Protein 4INO (pdb70)

GO terms:
  GO:0071281 cellular response to iron ion (P, IEP)

Sequence (604 aa):
QEVKVKDYFGEQTIKLPVSKIIYLGSFAEVPAMFHTWDRVVGISDYAFKSDIVKATLKDPERIKPMSSDHAAALNVELLKKLSPDLVVTFVGNPKAVEHAKKFGISFLSFQEKTIAEVMEDIDTQAKALEVDASKKLAKMQETLDFIAERLKGVKKKKGVELFHKANKISGHQALDSDILEKGGIDNFGLKYVKFGRADISVEKIVKENPEIIFIWWISPLSPEDVLNNPKFATIKAIKNKQVYKLPTMDIGGPRAPLISLFIALKAHPEAFKGVDINAIVKDYYKVVFDLNDAEVEPFLWHQEVKVKDYFGEQTIKLPVSKIIYLGSFAEVPAMFHTWDRVVGISDYAFKSDIVKATLKDPERIKPMSSDHAAALNVELLKKLSPDLVVTFVGNPKAVEHAKKFGISFLSFQEKTIAEVMEDIDTQAKALEVDASKKLAKMQETLDFIAERLKGVKKKKGVELFHKANKISGHQALDSDILEKGGIDNFGLKYVKFGRADISVEKIVKENPEIIFIWWISPLSPEDVLNNPKFATIKAIKNKQVYKLPTMDIGGPRAPLISLFIALKAHPEAFKGVDINAIVKDYYKVVFDLNDAEVEPFLWH

B-factor: mean 29.54, std 11.14, range [12.16, 73.95]

Foldseek 3Di:
DWDWDQAPVGIDIADPDFQEEEEAQAALCLCLLQVNLNRYAEYAQLSCLFPSCVQRNPCCVRHHHWHNDLPLIPALVVCVVSPGQEYEYEHSDVVRVVVRCVPPHHYHYHHDQEVVRLLVVSVVVCVNNVHDCVQLSVLLVVLLVVLCVLCVVPAAFEEWEDEQDPQKTFEHSHHVVNLSVSLRHPHCNNVPDVHGIGGDDLVVVLVSQGLAYEYEQPYPDDLVNVLPDPSCVNHNCNVVVRYYYFDSHGCSHSCSSVSSVVSNCSRPVVSQVVPDQQVSQQVSCCRSRVDDPVSCVVVGDD/DWDWFQAPVGIDIADPAWQEEEEEQAALCLCLLQVNLNSYQEYAQLSCLFPSCVLRNPCCVRYHHFHNDPVDPPADPVCVVSPGQEYEYECPDPPSVVVRCPPPHHYHYHPDQEVVSLLSVSVRVCVNNVHDCVQLSVLLVVLLVVLCVLCVPPQAFEEWEDEQDDFKTFEPSHHVVNLLVSLRHPYPNNVPDVHYIGGDDLVVVQVSQGLAYEYEQPYPDDLVNQLPDPSNVNGNCNVVVRYYYFDSHTCSYSCSSVSSVVSNCSRPVVSQVPDPVQVSQQVSCCRRRVDDPVSCVVVGDD

Structure (mmCIF, N/CA/C/O backbone):
data_4INO
#
_entry.id   4INO
#
_cell.length_a   67.370
_cell.length_b   87.020
_cell.length_c   105.900
_cell.angle_alpha   90.00
_cell.angle_beta   90.00
_cell.angle_gamma   90.00
#
_symmetry.space_group_name_H-M   'P 21 21 21'
#
loop_
_entity.id
_entity.type
_entity.pdbx_description
1 polymer 'Nickel (II) ABC transporter, periplasmic nickel-binding protein'
2 water water
#
loop_
_atom_site.group_PDB
_atom_site.id
_atom_site.type_symbol
_atom_site.label_atom_id
_atom_site.label_alt_id
_atom_site.label_comp_id
_atom_site.label_asym_id
_atom_site.label_entity_id
_atom_site.label_seq_id
_atom_site.pdbx_PDB_ins_code
_atom_site.Cartn_x
_atom_site.Cartn_y
_atom_site.Cartn_z
_atom_site.occupancy
_atom_site.B_iso_or_equiv
_atom_site.auth_seq_id
_atom_site.auth_comp_id
_atom_site.auth_asym_id
_atom_site.auth_atom_id
_atom_site.pdbx_PDB_model_num
ATOM 1 N N . GLN A 1 1 ? 77.274 64.741 66.249 1.00 48.90 34 GLN A N 1
ATOM 2 C CA . GLN A 1 1 ? 78.491 64.863 65.461 1.00 50.78 34 GLN A CA 1
ATOM 3 C C . GLN A 1 1 ? 78.130 64.935 63.978 1.00 48.69 34 GLN A C 1
ATOM 4 O O . GLN A 1 1 ? 77.018 64.579 63.590 1.00 43.39 34 GLN A O 1
ATOM 10 N N . GLU A 1 2 ? 79.054 65.420 63.154 1.00 46.18 35 GLU A N 1
ATOM 11 C CA . GLU A 1 2 ? 78.863 65.373 61.708 1.00 46.72 35 GLU A CA 1
ATOM 12 C C . GLU A 1 2 ? 80.110 64.867 60.997 1.00 46.12 35 GLU A C 1
ATOM 13 O O . GLU A 1 2 ? 81.167 64.678 61.606 1.00 45.70 35 GLU A O 1
ATOM 19 N N . VAL A 1 3 ? 79.963 64.648 59.694 1.00 40.88 36 VAL A N 1
ATOM 20 C CA . VAL A 1 3 ? 81.099 64.447 58.812 1.00 40.23 36 VAL A CA 1
ATOM 21 C C . VAL A 1 3 ? 80.824 65.254 57.547 1.00 39.77 36 VAL A C 1
ATOM 22 O O . VAL A 1 3 ? 79.673 65.384 57.117 1.00 37.77 36 VAL A O 1
ATOM 26 N N . LYS A 1 4 ? 81.874 65.832 56.978 1.00 37.01 37 LYS A N 1
ATOM 27 C CA . LYS A 1 4 ? 81.741 66.543 55.720 1.00 39.32 37 LYS A CA 1
ATOM 28 C C . LYS A 1 4 ? 82.409 65.725 54.630 1.00 35.55 37 LYS A C 1
ATOM 29 O O . LYS A 1 4 ? 83.555 65.289 54.778 1.00 42.13 37 LYS A O 1
ATOM 35 N N . VAL A 1 5 ? 81.670 65.478 53.553 1.00 36.39 38 VAL A N 1
ATOM 36 C CA . VAL A 1 5 ? 82.171 64.660 52.459 1.00 36.58 38 VAL A CA 1
ATOM 37 C C . VAL A 1 5 ? 81.829 65.325 51.132 1.00 36.54 38 VAL A C 1
ATOM 38 O O . VAL A 1 5 ? 80.938 66.178 51.068 1.00 38.34 38 VAL A O 1
ATOM 42 N N . LYS A 1 6 ? 82.539 64.934 50.077 1.00 36.47 39 LYS A N 1
ATOM 43 C CA . LYS A 1 6 ? 82.260 65.445 48.740 1.00 37.56 39 LYS A CA 1
ATOM 44 C C . LYS A 1 6 ? 81.507 64.414 47.917 1.00 31.82 39 LYS A C 1
ATOM 45 O O . LYS A 1 6 ? 81.780 63.213 48.006 1.00 31.54 39 LYS A O 1
ATOM 51 N N . ASP A 1 7 ? 80.563 64.884 47.111 1.00 27.45 40 ASP A N 1
ATOM 52 C CA . ASP A 1 7 ? 79.872 63.996 46.187 1.00 26.66 40 ASP A CA 1
ATOM 53 C C . ASP A 1 7 ? 79.587 64.696 44.856 1.00 26.57 40 ASP A C 1
ATOM 54 O O . ASP A 1 7 ? 80.198 65.721 44.539 1.00 23.95 40 ASP A O 1
ATOM 59 N N . TYR A 1 8 ? 78.659 64.142 44.088 1.00 23.63 41 TYR A N 1
ATOM 60 C CA . TYR A 1 8 ? 78.305 64.683 42.781 1.00 21.39 41 TYR A CA 1
ATOM 61 C C . TYR A 1 8 ? 77.859 66.150 42.823 1.00 26.91 41 TYR A C 1
ATOM 62 O O . TYR A 1 8 ? 78.102 66.906 41.869 1.00 26.29 41 TYR A O 1
ATOM 71 N N . PHE A 1 9 ? 77.229 66.564 43.922 1.00 21.28 42 PHE A N 1
ATOM 72 C CA . PHE A 1 9 ? 76.736 67.938 44.035 1.00 26.49 42 PHE A CA 1
ATOM 73 C C . PHE A 1 9 ? 77.660 68.835 44.849 1.00 28.05 42 PHE A C 1
ATOM 74 O O . PHE A 1 9 ? 77.270 69.937 45.240 1.00 34.42 42 PHE A O 1
ATOM 82 N N . GLY A 1 10 ? 78.876 68.369 45.112 1.00 28.22 43 GLY A N 1
ATOM 83 C CA . GLY A 1 10 ? 79.812 69.137 45.916 1.00 32.83 43 GLY A CA 1
ATOM 84 C C . GLY A 1 10 ? 79.787 68.725 47.376 1.00 35.97 43 GLY A C 1
ATOM 85 O O . GLY A 1 10 ? 79.476 67.576 47.695 1.00 35.62 43 GLY A O 1
ATOM 86 N N . GLU A 1 11 ? 80.088 69.669 48.266 1.00 36.24 44 GLU A N 1
ATOM 87 C CA . GLU A 1 11 ? 80.228 69.364 49.686 1.00 35.21 44 GLU A CA 1
ATOM 88 C C . GLU A 1 11 ? 78.898 69.093 50.385 1.00 36.93 44 GLU A C 1
ATOM 89 O O . GLU A 1 11 ? 77.934 69.849 50.226 1.00 36.73 44 GLU A O 1
ATOM 95 N N . GLN A 1 12 ? 78.859 68.009 51.158 1.00 33.53 45 GLN A N 1
ATOM 96 C CA . GLN A 1 12 ? 77.683 67.641 51.943 1.00 36.95 45 GLN A CA 1
ATOM 97 C C . GLN A 1 12 ? 78.087 67.484 53.399 1.00 35.04 45 GLN A C 1
ATOM 98 O O . GLN A 1 12 ? 79.185 67.016 53.693 1.00 38.75 45 GLN A O 1
ATOM 104 N N . THR A 1 13 ? 77.204 67.879 54.307 1.00 36.16 46 THR A N 1
ATOM 105 C CA . THR A 1 13 ? 77.432 67.628 55.724 1.00 32.56 46 THR A CA 1
ATOM 106 C C . THR A 1 13 ? 76.424 66.589 56.170 1.00 33.31 46 THR A C 1
ATOM 107 O O . THR A 1 13 ? 75.217 66.795 56.039 1.00 33.31 46 THR A O 1
ATOM 111 N N . ILE A 1 14 ? 76.918 65.460 56.669 1.00 33.47 47 ILE A N 1
ATOM 112 C CA . ILE A 1 14 ? 76.044 64.369 57.081 1.00 35.38 47 ILE A CA 1
ATOM 113 C C . ILE A 1 14 ? 76.013 64.291 58.606 1.00 34.75 47 ILE A C 1
ATOM 114 O O . ILE A 1 14 ? 77.057 64.141 59.246 1.00 37.35 47 ILE A O 1
ATOM 119 N N . LYS A 1 15 ? 74.820 64.406 59.179 1.00 38.77 48 LYS A N 1
ATOM 120 C CA . LYS A 1 15 ? 74.642 64.262 60.617 1.00 37.54 48 LYS A CA 1
ATOM 121 C C . LYS A 1 15 ? 74.837 62.808 61.037 1.00 41.85 48 LYS A C 1
ATOM 122 O O . LYS A 1 15 ? 74.425 61.885 60.326 1.00 37.75 48 LYS A O 1
ATOM 128 N N . LEU A 1 16 ? 75.482 62.609 62.184 1.00 39.86 49 LEU A N 1
ATOM 129 C CA . LEU A 1 16 ? 75.705 61.273 62.728 1.00 39.96 49 LEU A CA 1
ATOM 130 C C . LEU A 1 16 ? 74.965 61.129 64.057 1.00 42.21 49 LEU A C 1
ATOM 131 O O . LEU A 1 16 ? 74.771 62.115 64.765 1.00 44.31 49 LEU A O 1
ATOM 136 N N . PRO A 1 17 ? 74.535 59.901 64.397 1.00 40.73 50 PRO A N 1
ATOM 137 C CA . PRO A 1 17 ? 74.678 58.679 63.593 1.00 38.41 50 PRO A CA 1
ATOM 138 C C . PRO A 1 17 ? 73.643 58.573 62.476 1.00 36.55 50 PRO A C 1
ATOM 139 O O . PRO A 1 17 ? 72.591 59.208 62.535 1.00 39.10 50 PRO A O 1
ATOM 143 N N . VAL A 1 18 ? 73.960 57.782 61.455 1.00 35.47 51 VAL A N 1
ATOM 144 C CA . VAL A 1 18 ? 72.994 57.474 60.408 1.00 32.84 51 VAL A CA 1
ATOM 145 C C . VAL A 1 18 ? 72.320 56.156 60.772 1.00 33.17 51 VAL A C 1
ATOM 146 O O . VAL A 1 18 ? 72.981 55.117 60.812 1.00 37.80 51 VAL A O 1
ATOM 150 N N . SER A 1 19 ? 71.019 56.205 61.066 1.00 33.16 52 SER A N 1
ATOM 151 C CA . SER A 1 19 ? 70.296 55.027 61.553 1.00 33.83 52 SER A CA 1
ATOM 152 C C . SER A 1 19 ? 69.315 54.406 60.554 1.00 34.19 52 SER A C 1
ATOM 153 O O . SER A 1 19 ? 68.940 53.238 60.692 1.00 30.83 52 SER A O 1
ATOM 156 N N . LYS A 1 20 ? 68.883 55.185 59.566 1.00 28.36 53 LYS A N 1
ATOM 157 C CA . LYS A 1 20 ? 67.948 54.692 58.558 1.00 27.49 53 LYS A CA 1
ATOM 158 C C . LYS A 1 20 ? 68.413 55.136 57.184 1.00 30.27 53 LYS A C 1
ATOM 159 O O . LYS A 1 20 ? 68.489 56.337 56.915 1.00 29.62 53 LYS A O 1
ATOM 165 N N . ILE A 1 21 ? 68.730 54.174 56.319 1.00 23.24 54 ILE A N 1
ATOM 166 C CA . ILE A 1 21 ? 69.286 54.500 55.005 1.00 22.70 54 ILE A CA 1
ATOM 167 C C . ILE A 1 21 ? 68.449 53.890 53.906 1.00 22.66 54 ILE A C 1
ATOM 168 O O . ILE A 1 21 ? 67.886 52.805 54.069 1.00 21.82 54 ILE A O 1
ATOM 173 N N . ILE A 1 22 ? 68.366 54.594 52.779 1.00 20.15 55 ILE A N 1
ATOM 174 C CA . ILE A 1 22 ? 67.800 54.022 51.569 1.00 19.27 55 ILE A CA 1
ATOM 175 C C . ILE A 1 22 ? 68.890 54.006 50.513 1.00 21.36 55 ILE A C 1
ATOM 176 O O . ILE A 1 22 ? 69.606 55.001 50.358 1.00 21.45 55 ILE A O 1
ATOM 181 N N . TYR A 1 23 ? 69.027 52.894 49.791 1.00 18.25 56 TYR A N 1
ATOM 182 C CA . TYR A 1 23 ? 69.944 52.846 48.656 1.00 18.60 56 TYR A CA 1
ATOM 183 C C . TYR A 1 23 ? 69.160 52.821 47.359 1.00 20.43 56 TYR A C 1
ATOM 184 O O . TYR A 1 23 ? 68.381 51.912 47.133 1.00 17.66 56 TYR A O 1
ATOM 193 N N . LEU A 1 24 ? 69.396 53.804 46.497 1.00 18.15 57 LEU A N 1
ATOM 194 C CA . LEU A 1 24 ? 68.752 53.849 45.185 1.00 19.18 57 LEU A CA 1
ATOM 195 C C . LEU A 1 24 ? 69.751 53.737 44.039 1.00 20.30 57 LEU A C 1
ATOM 196 O O . LEU A 1 24 ? 70.669 54.547 43.930 1.00 24.99 57 LEU A O 1
ATOM 201 N N . GLY A 1 25 ? 69.575 52.736 43.185 1.00 21.14 58 GLY A N 1
ATOM 202 C CA . GLY A 1 25 ? 70.275 52.708 41.916 1.00 22.31 58 GLY A CA 1
ATOM 203 C C . GLY A 1 25 ? 71.662 52.111 41.871 1.00 23.40 58 GLY A C 1
ATOM 204 O O . GLY A 1 25 ? 72.146 51.775 40.794 1.00 27.67 58 GLY A O 1
ATOM 205 N N . SER A 1 26 ? 72.322 51.995 43.021 1.00 19.49 59 SER A N 1
ATOM 206 C CA . SER A 1 26 ? 73.659 51.414 43.052 1.00 20.31 59 SER A CA 1
ATOM 207 C C . SER A 1 26 ? 74.011 51.127 44.497 1.00 20.73 59 SER A C 1
ATOM 208 O O . SER A 1 26 ? 73.231 51.432 45.388 1.00 22.80 59 SER A O 1
ATOM 211 N N . PHE A 1 27 ? 75.160 50.495 44.700 1.00 20.83 60 PHE A N 1
ATOM 212 C CA . PHE A 1 27 ? 75.706 50.232 46.034 1.00 20.93 60 PHE A CA 1
ATOM 213 C C . PHE A 1 27 ? 74.850 49.312 46.891 1.00 22.68 60 PHE A C 1
ATOM 214 O O . PHE A 1 27 ? 74.940 49.337 48.109 1.00 20.70 60 PHE A O 1
ATOM 222 N N . ALA A 1 28 ? 74.041 48.494 46.219 1.00 22.85 61 ALA A N 1
ATOM 223 C CA . ALA A 1 28 ? 73.156 47.513 46.838 1.00 23.50 61 ALA A CA 1
ATOM 224 C C . ALA A 1 28 ? 73.878 46.566 47.797 1.00 24.83 61 ALA A C 1
ATOM 225 O O . ALA A 1 28 ? 73.280 46.082 48.773 1.00 22.90 61 ALA A O 1
ATOM 227 N N . GLU A 1 29 ? 75.141 46.280 47.499 1.00 21.28 62 GLU A N 1
ATOM 228 C CA . GLU A 1 29 ? 75.892 45.267 48.245 1.00 16.66 62 GLU A CA 1
ATOM 229 C C . GLU A 1 29 ? 76.752 45.874 49.339 1.00 21.64 62 GLU A C 1
ATOM 230 O O . GLU A 1 29 ? 77.440 45.158 50.068 1.00 21.85 62 GLU A O 1
ATOM 236 N N . VAL A 1 30 ? 76.725 47.196 49.445 1.00 18.23 63 VAL A N 1
ATOM 237 C CA . VAL A 1 30 ? 77.470 47.872 50.516 1.00 21.65 63 VAL A CA 1
ATOM 238 C C . VAL A 1 30 ? 77.013 47.482 51.934 1.00 25.23 63 VAL A C 1
ATOM 239 O O . VAL A 1 30 ? 77.861 47.188 52.795 1.00 24.99 63 VAL A O 1
ATOM 243 N N . PRO A 1 31 ? 75.690 47.447 52.192 1.00 25.10 64 PRO A N 1
ATOM 244 C CA . PRO A 1 31 ? 75.274 46.990 53.525 1.00 21.12 64 PRO A CA 1
ATOM 245 C C . PRO A 1 31 ? 75.758 45.572 53.825 1.00 24.73 64 PRO A C 1
ATOM 246 O O . PRO A 1 31 ? 75.963 45.232 54.982 1.00 25.01 64 PRO A O 1
ATOM 250 N N . ALA A 1 32 ? 75.938 44.742 52.804 1.00 21.78 65 ALA A N 1
ATOM 251 C CA . ALA A 1 32 ? 76.454 43.399 53.057 1.00 24.44 65 ALA A CA 1
ATOM 252 C C . ALA A 1 32 ? 77.926 43.410 53.496 1.00 26.97 65 ALA A C 1
ATOM 253 O O . ALA A 1 32 ? 78.325 42.620 54.358 1.00 27.78 65 ALA A O 1
ATOM 255 N N . MET A 1 33 ? 78.743 44.274 52.896 1.00 22.33 66 MET A N 1
ATOM 256 C CA . MET A 1 33 ? 80.153 44.317 53.260 1.00 23.41 66 MET A CA 1
ATOM 257 C C . MET A 1 33 ? 80.349 44.922 54.652 1.00 28.26 66 MET A C 1
ATOM 258 O O . MET A 1 33 ? 81.300 44.569 55.360 1.00 30.46 66 MET A O 1
ATOM 263 N N . PHE A 1 34 ? 79.443 45.807 55.057 1.00 26.80 67 PHE A N 1
ATOM 264 C CA . PHE A 1 34 ? 79.594 46.493 56.344 1.00 28.47 67 PHE A CA 1
ATOM 265 C C . PHE A 1 34 ? 78.703 45.974 57.467 1.00 31.34 67 PHE A C 1
ATOM 266 O O . PHE A 1 34 ? 78.783 46.464 58.601 1.00 29.67 67 PHE A O 1
ATOM 274 N N . HIS A 1 35 ? 77.872 44.981 57.156 1.00 29.35 68 HIS A N 1
ATOM 275 C CA . HIS A 1 35 ? 76.919 44.427 58.117 1.00 27.75 68 HIS A CA 1
ATOM 276 C C . HIS A 1 35 ? 76.034 45.521 58.691 1.00 30.13 68 HIS A C 1
ATOM 277 O O . HIS A 1 35 ? 75.877 45.654 59.906 1.00 32.82 68 HIS A O 1
ATOM 284 N N . THR A 1 36 ? 75.460 46.310 57.790 1.00 27.52 69 THR A N 1
ATOM 285 C CA . THR A 1 36 ? 74.583 47.397 58.176 1.00 25.27 69 THR A CA 1
ATOM 286 C C . THR A 1 36 ? 73.167 47.227 57.645 1.00 23.90 69 THR A C 1
ATOM 287 O O . THR A 1 36 ? 72.451 48.215 57.473 1.00 23.43 69 THR A O 1
ATOM 291 N N . TRP A 1 37 ? 72.741 45.984 57.411 1.00 20.62 70 TRP A N 1
ATOM 292 C CA . TRP A 1 37 ? 71.387 45.756 56.925 1.00 24.15 70 TRP A CA 1
ATOM 293 C C . TRP A 1 37 ? 70.339 46.260 57.911 1.00 23.35 70 TRP A C 1
ATOM 294 O O . TRP A 1 37 ? 69.275 46.717 57.515 1.00 19.78 70 TRP A O 1
ATOM 305 N N . ASP A 1 38 ? 70.656 46.187 59.202 1.00 26.38 71 ASP A N 1
ATOM 306 C CA . ASP A 1 38 ? 69.758 46.663 60.248 1.00 29.67 71 ASP A CA 1
ATOM 307 C C . ASP A 1 38 ? 69.386 48.138 60.084 1.00 25.14 71 ASP A C 1
ATOM 308 O O . ASP A 1 38 ? 68.323 48.577 60.522 1.00 27.19 71 ASP A O 1
ATOM 313 N N . ARG A 1 39 ? 70.270 48.895 59.448 1.00 24.91 72 ARG A N 1
ATOM 314 C CA . ARG A 1 39 ? 70.060 50.324 59.275 1.00 25.91 72 ARG A CA 1
ATOM 315 C C . ARG A 1 39 ? 69.422 50.690 57.930 1.00 26.32 72 ARG A C 1
ATOM 316 O O . ARG A 1 39 ? 69.150 51.866 57.667 1.00 26.63 72 ARG A O 1
ATOM 324 N N . VAL A 1 40 ? 69.166 49.690 57.095 1.00 19.96 73 VAL A N 1
ATOM 325 C CA . VAL A 1 40 ? 68.569 49.936 55.774 1.00 23.82 73 VAL A CA 1
ATOM 326 C C . VAL A 1 40 ? 67.047 49.828 55.826 1.00 24.12 73 VAL A C 1
ATOM 327 O O . VAL A 1 40 ? 66.516 48.824 56.310 1.00 24.63 73 VAL A O 1
ATOM 331 N N . VAL A 1 41 ? 66.336 50.836 55.311 1.00 20.28 74 VAL A N 1
ATOM 332 C CA . VAL A 1 41 ? 64.872 50.784 55.303 1.00 21.49 74 VAL A CA 1
ATOM 333 C C . VAL A 1 41 ? 64.278 50.627 53.902 1.00 23.22 74 VAL A C 1
ATOM 334 O O . VAL A 1 41 ? 63.087 50.338 53.753 1.00 23.78 74 VAL A O 1
ATOM 338 N N . GLY A 1 42 ? 65.103 50.816 52.876 1.00 24.09 75 GLY A N 1
ATOM 339 C CA . GLY A 1 42 ? 64.609 50.699 51.513 1.00 23.49 75 GLY A CA 1
ATOM 340 C C . GLY A 1 42 ? 65.761 50.489 50.556 1.00 18.55 75 GLY A C 1
ATOM 341 O O . GLY A 1 42 ? 66.845 51.027 50.769 1.00 18.43 75 GLY A O 1
ATOM 342 N N . ILE A 1 43 ? 65.533 49.714 49.494 1.00 19.67 76 ILE A N 1
ATOM 343 C CA . ILE A 1 43 ? 66.578 49.476 48.512 1.00 16.34 76 ILE A CA 1
ATOM 344 C C . ILE A 1 43 ? 65.921 49.264 47.150 1.00 17.27 76 ILE A C 1
ATOM 345 O O . ILE A 1 43 ? 64.817 48.746 47.094 1.00 18.58 76 ILE A O 1
ATOM 350 N N . SER A 1 44 ? 66.588 49.691 46.069 1.00 18.52 77 SER A N 1
ATOM 351 C CA . SER A 1 44 ? 66.114 49.402 44.707 1.00 17.74 77 SER A CA 1
ATOM 352 C C . SER A 1 44 ? 65.790 47.926 44.530 1.00 17.60 77 SER A C 1
ATOM 353 O O . SER A 1 44 ? 66.563 47.067 44.946 1.00 20.88 77 SER A O 1
ATOM 356 N N . ASP A 1 45 ? 64.646 47.634 43.909 1.00 19.04 78 ASP A N 1
ATOM 357 C CA . ASP A 1 45 ? 64.163 46.256 43.889 1.00 21.26 78 ASP A CA 1
ATOM 358 C C . ASP A 1 45 ? 65.066 45.284 43.122 1.00 21.17 78 ASP A C 1
ATOM 359 O O . ASP A 1 45 ? 65.026 44.080 43.370 1.00 19.02 78 ASP A O 1
ATOM 364 N N . TYR A 1 46 ? 65.914 45.798 42.227 1.00 19.82 79 TYR A N 1
ATOM 365 C CA . TYR A 1 46 ? 66.845 44.922 41.517 1.00 22.72 79 TYR A CA 1
ATOM 366 C C . TYR A 1 46 ? 67.825 44.275 42.501 1.00 19.84 79 TYR A C 1
ATOM 367 O O . TYR A 1 46 ? 68.380 43.216 42.225 1.00 21.87 79 TYR A O 1
ATOM 376 N N . ALA A 1 47 ? 68.050 44.930 43.636 1.00 19.07 80 ALA A N 1
ATOM 377 C CA . ALA A 1 47 ? 69.064 44.483 44.591 1.00 19.71 80 ALA A CA 1
ATOM 378 C C . ALA A 1 47 ? 68.726 43.113 45.154 1.00 17.30 80 ALA A C 1
ATOM 379 O O . ALA A 1 47 ? 69.617 42.359 45.573 1.00 20.38 80 ALA A O 1
ATOM 381 N N . PHE A 1 48 ? 67.439 42.801 45.192 1.00 18.70 81 PHE A N 1
ATOM 382 C CA . PHE A 1 48 ? 67.026 41.531 45.753 1.00 17.19 81 PHE A CA 1
ATOM 383 C C . PHE A 1 48 ? 67.418 40.345 44.888 1.00 16.55 81 PHE A C 1
ATOM 384 O O . PHE A 1 48 ? 67.314 39.205 45.331 1.00 19.72 81 PHE A O 1
ATOM 392 N N . LYS A 1 49 ? 67.888 40.609 43.668 1.00 16.87 82 LYS A N 1
ATOM 393 C CA . LYS A 1 49 ? 68.372 39.553 42.783 1.00 18.49 82 LYS A CA 1
ATOM 394 C C . LYS A 1 49 ? 69.857 39.219 43.022 1.00 16.27 82 LYS A C 1
ATOM 395 O O . LYS A 1 49 ? 70.339 38.170 42.592 1.00 18.45 82 LYS A O 1
ATOM 401 N N . SER A 1 50 ? 70.582 40.119 43.695 1.00 15.77 83 SER A N 1
ATOM 402 C CA . SER A 1 50 ? 72.002 39.912 43.983 1.00 16.69 83 SER A CA 1
ATOM 403 C C . SER A 1 50 ? 72.206 38.721 44.913 1.00 19.50 83 SER A C 1
ATOM 404 O O . SER A 1 50 ? 71.560 38.658 45.959 1.00 17.03 83 SER A O 1
ATOM 407 N N . ASP A 1 51 ? 73.087 37.779 44.570 1.00 17.07 84 ASP A N 1
ATOM 408 C CA . ASP A 1 51 ? 73.215 36.623 45.464 1.00 19.11 84 ASP A CA 1
ATOM 409 C C . ASP A 1 51 ? 73.829 36.952 46.829 1.00 19.47 84 ASP A C 1
ATOM 410 O O . ASP A 1 51 ? 73.519 36.282 47.819 1.00 19.11 84 ASP A O 1
ATOM 415 N N . ILE A 1 52 ? 74.677 37.976 46.910 1.00 15.77 85 ILE A N 1
ATOM 416 C CA . ILE A 1 52 ? 75.208 38.329 48.234 1.00 20.39 85 ILE A CA 1
ATOM 417 C C . ILE A 1 52 ? 74.138 39.031 49.090 1.00 18.36 85 ILE A C 1
ATOM 418 O O . ILE A 1 52 ? 74.135 38.892 50.317 1.00 19.68 85 ILE A O 1
ATOM 423 N N . VAL A 1 53 ? 73.224 39.780 48.459 1.00 15.92 86 VAL A N 1
ATOM 424 C CA . VAL A 1 53 ? 72.095 40.352 49.184 1.00 15.82 86 VAL A CA 1
ATOM 425 C C . VAL A 1 53 ? 71.221 39.226 49.713 1.00 21.31 86 VAL A C 1
ATOM 426 O O . VAL A 1 53 ? 70.872 39.213 50.897 1.00 23.41 86 VAL A O 1
ATOM 430 N N . LYS A 1 54 ? 70.894 38.264 48.849 1.00 19.40 87 LYS A N 1
ATOM 431 C CA . LYS A 1 54 ? 70.037 37.152 49.247 1.00 21.21 87 LYS A CA 1
ATOM 432 C C . LYS A 1 54 ? 70.604 36.429 50.463 1.00 23.09 87 LYS A C 1
ATOM 433 O O . LYS A 1 54 ? 69.855 36.021 51.354 1.00 24.28 87 LYS A O 1
ATOM 439 N N . ALA A 1 55 ? 71.925 36.289 50.491 1.00 22.26 88 ALA A N 1
ATOM 440 C CA . ALA A 1 55 ? 72.612 35.465 51.489 1.00 23.92 88 ALA A CA 1
ATOM 441 C C . ALA A 1 55 ? 72.878 36.164 52.816 1.00 27.89 88 ALA A C 1
ATOM 442 O O . ALA A 1 55 ? 73.009 35.497 53.842 1.00 29.22 88 ALA A O 1
ATOM 444 N N . THR A 1 56 ? 72.986 37.492 52.797 1.00 23.62 89 THR A N 1
ATOM 445 C CA . THR A 1 56 ? 73.404 38.243 53.988 1.00 20.85 89 THR A CA 1
ATOM 446 C C . THR A 1 56 ? 72.286 39.067 54.618 1.00 22.03 89 THR A C 1
ATOM 447 O O . THR A 1 56 ? 72.390 39.470 55.781 1.00 24.25 89 THR A O 1
ATOM 451 N N . LEU A 1 57 ? 71.226 39.337 53.857 1.00 21.27 90 LEU A N 1
ATOM 452 C CA . LEU A 1 57 ? 70.064 40.064 54.380 1.00 20.65 90 LEU A CA 1
ATOM 453 C C . LEU A 1 57 ? 69.100 39.081 55.041 1.00 23.70 90 LEU A C 1
ATOM 454 O O . LEU A 1 57 ? 68.335 38.393 54.364 1.00 25.92 90 LEU A O 1
ATOM 459 N N . LYS A 1 58 ? 69.133 39.014 56.368 1.00 25.84 91 LYS A N 1
ATOM 460 C CA . LYS A 1 58 ? 68.378 37.978 57.063 1.00 30.13 91 LYS A CA 1
ATOM 461 C C . LYS A 1 58 ? 66.907 38.320 57.275 1.00 29.79 91 LYS A C 1
ATOM 462 O O . LYS A 1 58 ? 66.075 37.415 57.419 1.00 31.96 91 LYS A O 1
ATOM 468 N N . ASP A 1 59 ? 66.572 39.612 57.251 1.00 26.68 92 ASP A N 1
ATOM 469 C CA . ASP A 1 59 ? 65.182 40.028 57.411 1.00 29.69 92 ASP A CA 1
ATOM 470 C C . ASP A 1 59 ? 64.700 40.966 56.300 1.00 28.17 92 ASP A C 1
ATOM 471 O O . ASP A 1 59 ? 64.396 42.129 56.553 1.00 30.36 92 ASP A O 1
ATOM 476 N N . PRO A 1 60 ? 64.606 40.449 55.066 1.00 26.66 93 PRO A N 1
ATOM 477 C CA . PRO A 1 60 ? 64.171 41.292 53.946 1.00 27.05 93 PRO A CA 1
ATOM 478 C C . PRO A 1 60 ? 62.727 41.756 54.126 1.00 28.06 93 PRO A C 1
ATOM 479 O O . PRO A 1 60 ? 62.316 42.731 53.494 1.00 26.76 93 PRO A O 1
ATOM 483 N N . GLU A 1 61 ? 61.970 41.076 54.989 1.00 27.05 94 GLU A N 1
ATOM 484 C CA . GLU A 1 61 ? 60.565 41.411 55.191 1.00 28.73 94 GLU A CA 1
ATOM 485 C C . GLU A 1 61 ? 60.311 42.864 55.578 1.00 28.95 94 GLU A C 1
ATOM 486 O O . GLU A 1 61 ? 59.268 43.417 55.234 1.00 30.47 94 GLU A O 1
ATOM 492 N N . ARG A 1 62 ? 61.250 43.488 56.285 1.00 28.71 95 ARG A N 1
ATOM 493 C CA . ARG A 1 62 ? 61.024 44.860 56.735 1.00 29.95 95 ARG A CA 1
ATOM 494 C C . ARG A 1 62 ? 61.559 45.938 55.790 1.00 28.85 95 ARG A C 1
ATOM 495 O O . ARG A 1 62 ? 61.309 47.115 56.020 1.00 28.76 95 ARG A O 1
ATOM 503 N N . ILE A 1 63 ? 62.285 45.543 54.742 1.00 24.96 96 ILE A N 1
ATOM 504 C CA . ILE A 1 63 ? 62.878 46.510 53.800 1.00 23.72 96 ILE A CA 1
ATOM 505 C C . ILE A 1 63 ? 61.969 46.770 52.592 1.00 23.21 96 ILE A C 1
ATOM 506 O O . ILE A 1 63 ? 61.492 45.830 51.949 1.00 26.74 96 ILE A O 1
ATOM 511 N N . LYS A 1 64 ? 61.715 48.046 52.300 1.00 21.41 97 LYS A N 1
ATOM 512 C CA . LYS A 1 64 ? 60.819 48.433 51.210 1.00 22.66 97 LYS A CA 1
ATOM 513 C C . LYS A 1 64 ? 61.569 48.325 49.884 1.00 25.46 97 LYS A C 1
ATOM 514 O O . LYS A 1 64 ? 62.626 48.920 49.737 1.00 24.95 97 LYS A O 1
ATOM 520 N N . PRO A 1 65 ? 61.033 47.560 48.917 1.00 25.58 98 PRO A N 1
ATOM 521 C CA . PRO A 1 65 ? 61.621 47.560 47.569 1.00 22.44 98 PRO A CA 1
ATOM 522 C C . PRO A 1 65 ? 61.305 48.889 46.889 1.00 26.87 98 PRO A C 1
ATOM 523 O O . PRO A 1 65 ? 60.134 49.265 46.827 1.00 31.79 98 PRO A O 1
ATOM 527 N N . MET A 1 66 ? 62.324 49.592 46.405 1.00 22.98 99 MET A N 1
ATOM 528 C CA . MET A 1 66 ? 62.108 50.891 45.767 1.00 23.73 99 MET A CA 1
ATOM 529 C C . MET A 1 66 ? 62.190 50.722 44.258 1.00 26.10 99 MET A C 1
ATOM 530 O O . MET A 1 66 ? 62.661 49.694 43.772 1.00 22.49 99 MET A O 1
ATOM 535 N N . SER A 1 67 ? 61.739 51.728 43.515 1.00 31.89 100 SER A N 1
ATOM 536 C CA . SER A 1 67 ? 61.916 51.725 42.059 1.00 36.42 100 SER A CA 1
ATOM 537 C C . SER A 1 67 ? 63.389 51.629 41.678 1.00 33.17 100 SER A C 1
ATOM 538 O O . SER A 1 67 ? 64.252 52.135 42.400 1.00 36.00 100 SER A O 1
ATOM 541 N N . SER A 1 68 ? 63.679 50.971 40.558 1.00 33.08 101 SER A N 1
ATOM 542 C CA . SER A 1 68 ? 65.050 50.868 40.066 1.00 34.03 101 SER A CA 1
ATOM 543 C C . SER A 1 68 ? 65.264 51.777 38.860 1.00 40.77 101 SER A C 1
ATOM 544 O O . SER A 1 68 ? 66.271 51.668 38.157 1.00 42.76 101 SER A O 1
ATOM 547 N N . ASP A 1 69 ? 64.312 52.677 38.635 1.00 40.49 102 ASP A N 1
ATOM 548 C CA . ASP A 1 69 ? 64.304 53.524 37.445 1.00 49.66 102 ASP A CA 1
ATOM 549 C C . ASP A 1 69 ? 65.338 54.654 37.469 1.00 51.88 102 ASP A C 1
ATOM 550 O O . ASP A 1 69 ? 65.812 55.059 38.534 1.00 51.39 102 ASP A O 1
ATOM 555 N N . HIS A 1 70 ? 65.675 55.155 36.280 1.00 57.22 103 HIS A N 1
ATOM 556 C CA . HIS A 1 70 ? 66.540 56.328 36.130 1.00 56.80 103 HIS A CA 1
ATOM 557 C C . HIS A 1 70 ? 65.767 57.525 35.562 1.00 56.89 103 HIS A C 1
ATOM 558 O O . HIS A 1 70 ? 65.714 57.716 34.344 1.00 60.21 103 HIS A O 1
ATOM 565 N N . ALA A 1 71 ? 65.150 58.317 36.436 1.00 59.64 104 ALA A N 1
ATOM 566 C CA . ALA A 1 71 ? 65.113 58.025 37.864 1.00 55.78 104 ALA A CA 1
ATOM 567 C C . ALA A 1 71 ? 63.693 58.118 38.397 1.00 59.57 104 ALA A C 1
ATOM 568 O O . ALA A 1 71 ? 62.996 57.105 38.474 1.00 61.48 104 ALA A O 1
ATOM 570 N N . ALA A 1 72 ? 63.288 59.338 38.761 1.00 58.97 105 ALA A N 1
ATOM 571 C CA . ALA A 1 72 ? 61.975 59.640 39.351 1.00 65.65 105 ALA A CA 1
ATOM 572 C C . ALA A 1 72 ? 61.438 58.508 40.225 1.00 66.19 105 ALA A C 1
ATOM 573 O O . ALA A 1 72 ? 60.240 58.217 40.222 1.00 68.74 105 ALA A O 1
ATOM 575 N N . ALA A 1 73 ? 62.340 57.884 40.978 1.00 67.25 106 ALA A N 1
ATOM 576 C CA . ALA A 1 73 ? 62.104 56.557 41.538 1.00 61.26 106 ALA A CA 1
ATOM 577 C C . ALA A 1 73 ? 61.290 56.559 42.821 1.00 63.97 106 ALA A C 1
ATOM 578 O O . ALA A 1 73 ? 61.852 56.714 43.911 1.00 58.85 106 ALA A O 1
ATOM 580 N N . LEU A 1 74 ? 59.977 56.369 42.679 1.00 64.18 107 LEU A N 1
ATOM 581 C CA . LEU A 1 74 ? 59.045 56.333 43.808 1.00 62.66 107 LEU A CA 1
ATOM 582 C C . LEU A 1 74 ? 59.310 57.461 44.794 1.00 61.00 107 LEU A C 1
ATOM 583 O O . LEU A 1 74 ? 59.938 57.259 45.835 1.00 60.55 107 LEU A O 1
ATOM 588 N N . ASN A 1 75 ? 58.801 58.642 44.466 1.00 60.14 108 ASN A N 1
ATOM 589 C CA . ASN A 1 75 ? 59.423 59.872 44.930 1.00 57.31 108 ASN A CA 1
ATOM 590 C C . ASN A 1 75 ? 59.198 60.352 46.355 1.00 50.27 108 ASN A C 1
ATOM 591 O O . ASN A 1 75 ? 59.107 59.562 47.295 1.00 50.40 108 ASN A O 1
ATOM 596 N N . VAL A 1 76 ? 59.141 61.671 46.486 1.00 46.22 109 VAL A N 1
ATOM 597 C CA . VAL A 1 76 ? 59.269 62.342 47.770 1.00 48.28 109 VAL A CA 1
ATOM 598 C C . VAL A 1 76 ? 58.260 61.837 48.793 1.00 49.68 109 VAL A C 1
ATOM 599 O O . VAL A 1 76 ? 58.569 61.745 49.983 1.00 46.88 109 VAL A O 1
ATOM 603 N N . GLU A 1 77 ? 57.068 61.481 48.324 1.00 48.29 110 GLU A N 1
ATOM 604 C CA . GLU A 1 77 ? 56.032 60.973 49.218 1.00 47.90 110 GLU A CA 1
ATOM 605 C C . GLU A 1 77 ? 56.457 59.681 49.916 1.00 45.17 110 GLU A C 1
ATOM 606 O O . GLU A 1 77 ? 56.306 59.555 51.132 1.00 45.04 110 GLU A O 1
ATOM 612 N N . LEU A 1 78 ? 56.985 58.728 49.151 1.00 42.38 111 LEU A N 1
ATOM 613 C CA . LEU A 1 78 ? 57.459 57.471 49.728 1.00 43.92 111 LEU A CA 1
ATOM 614 C C . LEU A 1 78 ? 58.679 57.692 50.612 1.00 40.11 111 LEU A C 1
ATOM 615 O O . LEU A 1 78 ? 58.819 57.059 51.661 1.00 40.91 111 LEU A O 1
ATOM 620 N N . LEU A 1 79 ? 59.558 58.595 50.188 1.00 39.28 112 LEU A N 1
ATOM 621 C CA . LEU A 1 79 ? 60.794 58.845 50.917 1.00 39.24 112 LEU A CA 1
ATOM 622 C C . LEU A 1 79 ? 60.506 59.400 52.312 1.00 40.93 112 LEU A C 1
ATOM 623 O O . LEU A 1 79 ? 61.098 58.950 53.291 1.00 39.27 112 LEU A O 1
ATOM 628 N N . LYS A 1 80 ? 59.584 60.356 52.406 1.00 40.05 113 LYS A N 1
ATOM 629 C CA . LYS A 1 80 ? 59.183 60.898 53.707 1.00 45.33 113 LYS A CA 1
ATOM 630 C C . LYS A 1 80 ? 58.530 59.824 54.590 1.00 43.07 113 LYS A C 1
ATOM 631 O O . LYS A 1 80 ? 58.792 59.746 55.795 1.00 44.86 113 LYS A O 1
ATOM 637 N N . LYS A 1 81 ? 57.688 58.998 53.974 1.00 41.84 114 LYS A N 1
ATOM 638 C CA . LYS A 1 81 ? 57.004 57.904 54.661 1.00 43.42 114 LYS A CA 1
ATOM 639 C C . LYS A 1 81 ? 58.005 56.965 55.347 1.00 43.13 114 LYS A C 1
ATOM 640 O O . LYS A 1 81 ? 57.754 56.461 56.445 1.00 43.39 114 LYS A O 1
ATOM 646 N N . LEU A 1 82 ? 59.146 56.747 54.700 1.00 36.94 115 LEU A N 1
ATOM 647 C CA . LEU A 1 82 ? 60.198 55.903 55.253 1.00 37.05 115 LEU A CA 1
ATOM 648 C C . LEU A 1 82 ? 61.099 56.653 56.242 1.00 36.65 115 LEU A C 1
ATOM 649 O O . LEU A 1 82 ? 61.859 56.031 56.983 1.00 35.92 115 LEU A O 1
ATOM 654 N N . SER A 1 83 ? 61.012 57.982 56.239 1.00 39.89 116 SER A N 1
ATOM 655 C CA . SER A 1 83 ? 61.802 58.832 57.133 1.00 37.00 116 SER A CA 1
ATOM 656 C C . SER A 1 83 ? 63.286 58.454 57.253 1.00 35.32 116 SER A C 1
ATOM 657 O O . SER A 1 83 ? 63.776 58.213 58.355 1.00 38.30 116 SER A O 1
ATOM 660 N N . PRO A 1 84 ? 64.016 58.406 56.127 1.00 31.12 117 PRO A N 1
ATOM 661 C CA . PRO A 1 84 ? 65.417 58.011 56.257 1.00 31.59 117 PRO A CA 1
ATOM 662 C C . PRO A 1 84 ? 66.267 59.168 56.760 1.00 31.29 117 PRO A C 1
ATOM 663 O O . PRO A 1 84 ? 65.872 60.330 56.625 1.00 33.26 117 PRO A O 1
ATOM 667 N N . ASP A 1 85 ? 67.415 58.841 57.344 1.00 30.11 118 ASP A N 1
ATOM 668 C CA . ASP A 1 85 ? 68.406 59.832 57.728 1.00 33.71 118 ASP A CA 1
ATOM 669 C C . ASP A 1 85 ? 69.232 60.184 56.507 1.00 34.03 118 ASP A C 1
ATOM 670 O O . ASP A 1 85 ? 69.701 61.314 56.363 1.00 35.27 118 ASP A O 1
ATOM 675 N N . LEU A 1 86 ? 69.407 59.205 55.622 1.00 28.37 119 LEU A N 1
ATOM 676 C CA . LEU A 1 86 ? 70.271 59.385 54.465 1.00 24.30 119 LEU A CA 1
ATOM 677 C C . LEU A 1 86 ? 69.770 58.564 53.289 1.00 26.25 119 LEU A C 1
ATOM 678 O O . LEU A 1 86 ? 69.313 57.431 53.467 1.00 22.66 119 LEU A O 1
ATOM 683 N N . VAL A 1 87 ? 69.848 59.143 52.091 1.00 22.78 120 VAL A N 1
ATOM 684 C CA . VAL A 1 87 ? 69.588 58.403 50.862 1.00 21.79 120 VAL A CA 1
ATOM 685 C C . VAL A 1 87 ? 70.881 58.376 50.051 1.00 24.29 120 VAL A C 1
ATOM 686 O O . VAL A 1 87 ? 71.465 59.419 49.763 1.00 23.38 120 VAL A O 1
ATOM 690 N N . VAL A 1 88 ? 71.350 57.175 49.730 1.00 19.22 121 VAL A N 1
ATOM 691 C CA . VAL A 1 88 ? 72.519 56.999 48.882 1.00 20.27 121 VAL A CA 1
ATOM 692 C C . VAL A 1 88 ? 71.997 56.685 47.491 1.00 21.47 121 VAL A C 1
ATOM 693 O O . VAL A 1 88 ? 71.264 55.713 47.314 1.00 20.01 121 VAL A O 1
ATOM 697 N N . THR A 1 89 ? 72.341 57.512 46.504 1.00 20.34 122 THR A N 1
ATOM 698 C CA . THR A 1 89 ? 71.783 57.312 45.168 1.00 20.59 122 THR A CA 1
ATOM 699 C C . THR A 1 89 ? 72.834 57.393 44.055 1.00 20.97 122 THR A C 1
ATOM 700 O O . THR A 1 89 ? 73.823 58.116 44.178 1.00 21.65 122 THR A O 1
ATOM 704 N N . PHE A 1 90 ? 72.627 56.620 42.988 1.00 20.28 123 PHE A N 1
ATOM 705 C CA . PHE A 1 90 ? 73.360 56.813 41.747 1.00 21.61 123 PHE A CA 1
ATOM 706 C C . PHE A 1 90 ? 72.601 57.883 40.985 1.00 24.44 123 PHE A C 1
ATOM 707 O O . PHE A 1 90 ? 71.378 57.831 40.900 1.00 25.38 123 PHE A O 1
ATOM 715 N N . VAL A 1 91 ? 73.310 58.859 40.437 1.00 20.65 124 VAL A N 1
ATOM 716 C CA . VAL A 1 91 ? 72.641 59.933 39.715 1.00 23.39 124 VAL A CA 1
ATOM 717 C C . VAL A 1 91 ? 72.402 59.541 38.264 1.00 29.38 124 VAL A C 1
ATOM 718 O O . VAL A 1 91 ? 73.317 59.599 37.437 1.00 29.01 124 VAL A O 1
ATOM 722 N N . GLY A 1 92 ? 71.171 59.126 37.972 1.00 30.89 125 GLY A N 1
ATOM 723 C CA . GLY A 1 92 ? 70.765 58.820 36.611 1.00 37.39 125 GLY A CA 1
ATOM 724 C C . GLY A 1 92 ? 69.942 59.964 36.057 1.00 38.65 125 GLY A C 1
ATOM 725 O O . GLY A 1 92 ? 69.902 60.184 34.842 1.00 39.71 125 GLY A O 1
ATOM 726 N N . ASN A 1 93 ? 69.286 60.695 36.956 1.00 36.93 126 ASN A N 1
ATOM 727 C CA . ASN A 1 93 ? 68.523 61.885 36.592 1.00 35.35 126 ASN A CA 1
ATOM 728 C C . ASN A 1 93 ? 68.843 63.013 37.561 1.00 35.79 126 ASN A C 1
ATOM 729 O O . ASN A 1 93 ? 68.207 63.130 38.609 1.00 34.47 126 ASN A O 1
ATOM 734 N N . PRO A 1 94 ? 69.834 63.848 37.210 1.00 32.71 127 PRO A N 1
ATOM 735 C CA . PRO A 1 94 ? 70.328 64.928 38.070 1.00 35.37 127 PRO A CA 1
ATOM 736 C C . PRO A 1 94 ? 69.209 65.831 38.579 1.00 37.98 127 PRO A C 1
ATOM 737 O O . PRO A 1 94 ? 69.198 66.200 39.761 1.00 37.27 127 PRO A O 1
ATOM 741 N N . LYS A 1 95 ? 68.277 66.182 37.698 1.00 38.23 128 LYS A N 1
ATOM 742 C CA . LYS A 1 95 ? 67.192 67.088 38.066 1.00 38.34 128 LYS A CA 1
ATOM 743 C C . LYS A 1 95 ? 66.246 66.463 39.092 1.00 38.01 128 LYS A C 1
ATOM 744 O O . LYS A 1 95 ? 65.791 67.134 40.024 1.00 39.50 128 LYS A O 1
ATOM 750 N N . ALA A 1 96 ? 65.955 65.178 38.918 1.00 36.61 129 ALA A N 1
ATOM 751 C CA . ALA A 1 96 ? 65.091 64.466 39.855 1.00 36.59 129 ALA A CA 1
ATOM 752 C C . ALA A 1 96 ? 65.708 64.430 41.249 1.00 34.93 129 ALA A C 1
ATOM 753 O O . ALA A 1 96 ? 65.021 64.640 42.247 1.00 34.49 129 ALA A O 1
ATOM 755 N N . VAL A 1 97 ? 67.006 64.156 41.318 1.00 34.80 130 VAL A N 1
ATOM 756 C CA . VAL A 1 97 ? 67.674 64.097 42.610 1.00 32.87 130 VAL A CA 1
ATOM 757 C C . VAL A 1 97 ? 67.781 65.492 43.235 1.00 36.49 130 VAL A C 1
ATOM 758 O O . VAL A 1 97 ? 67.573 65.653 44.433 1.00 37.71 130 VAL A O 1
ATOM 762 N N . GLU A 1 98 ? 68.080 66.502 42.420 1.00 38.75 131 GLU A N 1
ATOM 763 C CA . GLU A 1 98 ? 68.175 67.872 42.926 1.00 40.25 131 GLU A CA 1
ATOM 764 C C . GLU A 1 98 ? 66.839 68.347 43.516 1.00 40.16 131 GLU A C 1
ATOM 765 O O . GLU A 1 98 ? 66.809 69.066 44.516 1.00 42.23 131 GLU A O 1
ATOM 771 N N . HIS A 1 99 ? 65.735 67.930 42.899 1.00 38.09 132 HIS A N 1
ATOM 772 C CA . HIS A 1 99 ? 64.406 68.231 43.425 1.00 41.71 132 HIS A CA 1
ATOM 773 C C . HIS A 1 99 ? 64.175 67.549 44.770 1.00 43.91 132 HIS A C 1
ATOM 774 O O . HIS A 1 99 ? 63.747 68.182 45.730 1.00 43.35 132 HIS A O 1
ATOM 781 N N . ALA A 1 100 ? 64.459 66.250 44.829 1.00 41.74 133 ALA A N 1
ATOM 782 C CA . ALA A 1 100 ? 64.243 65.474 46.049 1.00 39.04 133 ALA A CA 1
ATOM 783 C C . ALA A 1 100 ? 65.053 66.025 47.224 1.00 40.20 133 ALA A C 1
ATOM 784 O O . ALA A 1 100 ? 64.604 65.973 48.372 1.00 42.43 133 ALA A O 1
ATOM 786 N N . LYS A 1 101 ? 66.233 66.570 46.929 1.00 38.30 134 LYS A N 1
ATOM 787 C CA . LYS A 1 101 ? 67.111 67.146 47.951 1.00 40.10 134 LYS A CA 1
ATOM 788 C C . LYS A 1 101 ? 66.526 68.396 48.619 1.00 44.11 134 LYS A C 1
ATOM 789 O O . LYS A 1 101 ? 67.087 68.900 49.592 1.00 44.02 134 LYS A O 1
ATOM 795 N N . LYS A 1 102 ? 65.407 68.895 48.100 1.00 45.02 135 LYS A N 1
ATOM 796 C CA . LYS A 1 102 ? 64.805 70.123 48.617 1.00 46.67 135 LYS A CA 1
ATOM 797 C C . LYS A 1 102 ? 63.930 69.913 49.855 1.00 49.81 135 LYS A C 1
ATOM 798 O O . LYS A 1 102 ? 63.475 70.881 50.467 1.00 48.36 135 LYS A O 1
ATOM 804 N N . PHE A 1 103 ? 63.713 68.657 50.235 1.00 49.75 136 PHE A N 1
ATOM 805 C CA . PHE A 1 103 ? 62.712 68.335 51.250 1.00 47.04 136 PHE A CA 1
ATOM 806 C C . PHE A 1 103 ? 63.321 67.956 52.605 1.00 48.43 136 PHE A C 1
ATOM 807 O O . PHE A 1 103 ? 62.679 67.286 53.414 1.00 49.93 136 PHE A O 1
ATOM 815 N N . GLY A 1 104 ? 64.556 68.382 52.850 1.00 46.20 137 GLY A N 1
ATOM 816 C CA . GLY A 1 104 ? 65.169 68.195 54.155 1.00 48.73 137 GLY A CA 1
ATOM 817 C C . GLY A 1 104 ? 65.854 66.859 54.396 1.00 46.42 137 GLY A C 1
ATOM 818 O O . GLY A 1 104 ? 66.509 66.675 55.424 1.00 49.56 137 GLY A O 1
ATOM 819 N N . ILE A 1 105 ? 65.710 65.925 53.463 1.00 43.19 138 ILE A N 1
ATOM 820 C CA . ILE A 1 105 ? 66.392 64.639 53.592 1.00 43.09 138 ILE A CA 1
ATOM 821 C C . ILE A 1 105 ? 67.786 64.716 52.974 1.00 39.04 138 ILE A C 1
ATOM 822 O O . ILE A 1 105 ? 67.944 65.179 51.842 1.00 38.84 138 ILE A O 1
ATOM 827 N N . SER A 1 106 ? 68.791 64.262 53.718 1.00 35.04 139 SER A N 1
ATOM 828 C CA . SER A 1 106 ? 70.166 64.248 53.234 1.00 33.11 139 SER A CA 1
ATOM 829 C C . SER A 1 106 ? 70.358 63.194 52.145 1.00 29.11 139 SER A C 1
ATOM 830 O O . SER A 1 106 ? 69.846 62.072 52.255 1.00 28.89 139 SER A O 1
ATOM 833 N N . PHE A 1 107 ? 71.095 63.566 51.099 1.00 26.96 140 PHE A N 1
ATOM 834 C CA . PHE A 1 107 ? 71.463 62.641 50.034 1.00 23.94 140 PHE A CA 1
ATOM 835 C C . PHE A 1 107 ? 72.971 62.547 49.917 1.00 27.52 140 PHE A C 1
ATOM 836 O O . PHE A 1 107 ? 73.678 63.560 50.040 1.00 26.84 140 PHE A O 1
ATOM 844 N N . LEU A 1 108 ? 73.462 61.335 49.667 1.00 21.07 141 LEU A N 1
ATOM 845 C CA . LEU A 1 108 ? 74.821 61.143 49.188 1.00 18.83 141 LEU A CA 1
ATOM 846 C C . LEU A 1 108 ? 74.710 60.682 47.746 1.00 20.90 141 LEU A C 1
ATOM 847 O O . LEU A 1 108 ? 74.224 59.583 47.483 1.00 22.20 141 LEU A O 1
ATOM 852 N N . SER A 1 109 ? 75.143 61.521 46.810 1.00 20.99 142 SER A N 1
ATOM 853 C CA . SER A 1 109 ? 74.869 61.270 45.391 1.00 20.61 142 SER A CA 1
ATOM 854 C C . SER A 1 109 ? 76.144 60.953 44.615 1.00 20.59 142 SER A C 1
ATOM 855 O O . SER A 1 109 ? 77.098 61.737 44.605 1.00 21.95 142 SER A O 1
ATOM 858 N N . PHE A 1 110 ? 76.164 59.801 43.956 1.00 17.06 143 PHE A N 1
ATOM 859 C CA . PHE A 1 110 ? 77.360 59.377 43.260 1.00 18.80 143 PHE A CA 1
ATOM 860 C C . PHE A 1 110 ? 77.063 59.088 41.804 1.00 21.83 143 PHE A C 1
ATOM 861 O O . PHE A 1 110 ? 75.920 58.856 41.429 1.00 21.17 143 PHE A O 1
ATOM 869 N N . GLN A 1 111 ? 78.102 59.107 40.979 1.00 22.41 144 GLN A N 1
ATOM 870 C CA . GLN A 1 111 ? 77.937 58.747 39.576 1.00 21.60 144 GLN A CA 1
ATOM 871 C C . GLN A 1 111 ? 79.232 58.077 39.150 1.00 27.51 144 GLN A C 1
ATOM 872 O O . GLN A 1 111 ? 79.981 58.601 38.315 1.00 26.89 144 GLN A O 1
ATOM 878 N N . GLU A 1 112 ? 79.514 56.926 39.753 1.00 23.26 145 GLU A N 1
ATOM 879 C CA . GLU A 1 112 ? 80.796 56.256 39.544 1.00 23.89 145 GLU A CA 1
ATOM 880 C C . GLU A 1 112 ? 80.975 55.771 38.100 1.00 21.68 145 GLU A C 1
ATOM 881 O O . GLU A 1 112 ? 80.066 55.175 37.533 1.00 23.97 145 GLU A O 1
ATOM 887 N N . LYS A 1 113 ? 82.136 56.051 37.513 1.00 21.43 146 LYS A N 1
ATOM 888 C CA . LYS A 1 113 ? 82.436 55.647 36.143 1.00 21.71 146 LYS A CA 1
ATOM 889 C C . LYS A 1 113 ? 83.559 54.611 36.051 1.00 20.16 146 LYS A C 1
ATOM 890 O O . LYS A 1 113 ? 83.810 54.054 34.970 1.00 21.18 146 LYS A O 1
ATOM 896 N N . THR A 1 114 ? 84.268 54.384 37.157 1.00 21.97 147 THR A N 1
ATOM 897 C CA . THR A 1 114 ? 85.375 53.425 37.182 1.00 19.87 147 THR A CA 1
ATOM 898 C C . THR A 1 114 ? 85.372 52.673 38.496 1.00 21.80 147 THR A C 1
ATOM 899 O O . THR A 1 114 ? 84.740 53.123 39.460 1.00 20.43 147 THR A O 1
ATOM 903 N N . ILE A 1 115 ? 86.081 51.540 38.545 1.00 20.92 148 ILE A N 1
ATOM 904 C CA . ILE A 1 115 ? 86.188 50.773 39.785 1.00 19.29 148 ILE A CA 1
ATOM 905 C C . ILE A 1 115 ? 86.878 51.622 40.847 1.00 21.60 148 ILE A C 1
ATOM 906 O O . ILE A 1 115 ? 86.497 51.585 42.013 1.00 23.58 148 ILE A O 1
ATOM 911 N N . ALA A 1 116 ? 87.864 52.417 40.425 1.00 25.74 149 ALA A N 1
ATOM 912 C CA . ALA A 1 116 ? 88.558 53.345 41.324 1.00 26.81 149 ALA A CA 1
ATOM 913 C C . ALA A 1 116 ? 87.569 54.275 41.999 1.00 23.34 149 ALA A C 1
ATOM 914 O O . ALA A 1 116 ? 87.652 54.520 43.209 1.00 25.89 149 ALA A O 1
ATOM 916 N N . GLU A 1 117 ? 86.635 54.801 41.212 1.00 24.93 150 GLU A N 1
ATOM 917 C CA . GLU A 1 117 ? 85.602 55.679 41.745 1.00 22.56 150 GLU A CA 1
ATOM 918 C C . GLU A 1 117 ? 84.624 54.958 42.660 1.00 22.22 150 GLU A C 1
ATOM 919 O O . GLU A 1 117 ? 84.166 55.535 43.637 1.00 22.84 150 GLU A O 1
ATOM 925 N N . VAL A 1 118 ? 84.301 53.702 42.347 1.00 20.95 151 VAL A N 1
ATOM 926 C CA . VAL A 1 118 ? 83.474 52.896 43.238 1.00 18.77 151 VAL A CA 1
ATOM 927 C C . VAL A 1 118 ? 84.125 52.780 44.619 1.00 19.28 151 VAL A C 1
ATOM 928 O O . VAL A 1 118 ? 83.449 52.902 45.637 1.00 22.03 151 VAL A O 1
ATOM 932 N N . MET A 1 119 ? 85.434 52.542 44.643 1.00 21.83 152 MET A N 1
ATOM 933 C CA . MET A 1 119 ? 86.146 52.417 45.917 1.00 22.04 152 MET A CA 1
ATOM 934 C C . MET A 1 119 ? 86.169 53.741 46.676 1.00 23.59 152 MET A C 1
ATOM 935 O O . MET A 1 119 ? 85.938 53.764 47.887 1.00 22.70 152 MET A O 1
ATOM 940 N N . GLU A 1 120 ? 86.392 54.847 45.967 1.00 22.69 153 GLU A N 1
ATOM 941 C CA . GLU A 1 120 ? 86.337 56.163 46.607 1.00 25.15 153 GLU A CA 1
ATOM 942 C C . GLU A 1 120 ? 84.970 56.397 47.239 1.00 27.09 153 GLU A C 1
ATOM 943 O O . GLU A 1 120 ? 84.865 56.934 48.344 1.00 26.05 153 GLU A O 1
ATOM 949 N N . ASP A 1 121 ? 83.913 55.995 46.533 1.00 23.67 154 ASP A N 1
ATOM 950 C CA . ASP A 1 121 ? 82.555 56.206 47.027 1.00 21.62 154 ASP A CA 1
ATOM 951 C C . ASP A 1 121 ? 82.195 55.268 48.187 1.00 20.92 154 ASP A C 1
ATOM 952 O O . ASP A 1 121 ? 81.451 55.653 49.082 1.00 24.96 154 ASP A O 1
ATOM 957 N N . ILE A 1 122 ? 82.709 54.039 48.165 1.00 23.35 155 ILE A N 1
ATOM 958 C CA . ILE A 1 122 ? 82.547 53.133 49.306 1.00 19.65 155 ILE A CA 1
ATOM 959 C C . ILE A 1 122 ? 83.236 53.759 50.525 1.00 24.20 155 ILE A C 1
ATOM 960 O O . ILE A 1 122 ? 82.676 53.776 51.622 1.00 24.21 155 ILE A O 1
ATOM 965 N N . ASP A 1 123 ? 84.425 54.313 50.304 1.00 26.01 156 ASP A N 1
ATOM 966 C CA . ASP A 1 123 ? 85.172 54.993 51.366 1.00 29.32 156 ASP A CA 1
ATOM 967 C C . ASP A 1 123 ? 84.382 56.166 51.951 1.00 29.54 156 ASP A C 1
ATOM 968 O O . ASP A 1 123 ? 84.334 56.350 53.172 1.00 29.62 156 ASP A O 1
ATOM 973 N N . THR A 1 124 ? 83.750 56.952 51.081 1.00 25.68 157 THR A N 1
ATOM 974 C CA . THR A 1 124 ? 82.871 58.025 51.531 1.00 24.21 157 THR A CA 1
ATOM 975 C C . THR A 1 124 ? 81.686 57.516 52.357 1.00 24.47 157 THR A C 1
ATOM 976 O O . THR A 1 124 ? 81.367 58.079 53.402 1.00 24.25 157 THR A O 1
ATOM 980 N N . GLN A 1 125 ? 81.016 56.464 51.888 1.00 22.98 158 GLN A N 1
ATOM 981 C CA . GLN A 1 125 ? 79.906 55.902 52.647 1.00 23.33 158 GLN A CA 1
ATOM 982 C C . GLN A 1 125 ? 80.354 55.365 54.008 1.00 22.96 158 GLN A C 1
ATOM 983 O O . GLN A 1 125 ? 79.597 55.430 54.966 1.00 26.04 158 GLN A O 1
ATOM 989 N N . ALA A 1 126 ? 81.564 54.827 54.085 1.00 26.51 159 ALA A N 1
ATOM 990 C CA . ALA A 1 126 ? 82.056 54.284 55.356 1.00 24.24 159 ALA A CA 1
ATOM 991 C C . ALA A 1 126 ? 82.214 55.386 56.403 1.00 30.58 159 ALA A C 1
ATOM 992 O O . ALA A 1 126 ? 81.975 55.157 57.594 1.00 28.56 159 ALA A O 1
ATOM 994 N N . LYS A 1 127 ? 82.607 56.579 55.955 1.00 28.57 160 LYS A N 1
ATOM 995 C CA . LYS A 1 127 ? 82.660 57.753 56.832 1.00 28.58 160 LYS A CA 1
ATOM 996 C C . LYS A 1 127 ? 81.284 58.101 57.391 1.00 30.10 160 LYS A C 1
ATOM 997 O O . LYS A 1 127 ? 81.138 58.411 58.572 1.00 29.62 160 LYS A O 1
ATOM 1003 N N . ALA A 1 128 ? 80.266 58.051 56.536 1.00 26.72 161 ALA A N 1
ATOM 1004 C CA . ALA A 1 128 ? 78.899 58.308 56.968 1.00 26.29 161 ALA A CA 1
ATOM 1005 C C . ALA A 1 128 ? 78.363 57.220 57.899 1.00 29.18 161 ALA A C 1
ATOM 1006 O O . ALA A 1 128 ? 77.574 57.499 58.802 1.00 32.10 161 ALA A O 1
ATOM 1008 N N . LEU A 1 129 ? 78.775 55.978 57.659 1.00 27.60 162 LEU A N 1
ATOM 1009 C CA . LEU A 1 129 ? 78.294 54.844 58.441 1.00 27.44 162 LEU A CA 1
ATOM 1010 C C . LEU A 1 129 ? 79.103 54.640 59.718 1.00 31.58 162 LEU A C 1
ATOM 1011 O O . LEU A 1 129 ? 78.722 53.834 60.570 1.00 31.41 162 LEU A O 1
ATOM 1016 N N . GLU A 1 130 ? 80.222 55.352 59.835 1.00 30.07 163 GLU A N 1
ATOM 1017 C CA . GLU A 1 130 ? 81.130 55.178 60.972 1.00 33.23 163 GLU A CA 1
ATOM 1018 C C . GLU A 1 130 ? 81.652 53.740 61.066 1.00 35.16 163 GLU A C 1
ATOM 1019 O O . GLU A 1 130 ? 81.626 53.121 62.129 1.00 35.92 163 GLU A O 1
ATOM 1025 N N . VAL A 1 131 ? 82.121 53.213 59.940 1.00 33.25 164 VAL A N 1
ATOM 1026 C CA . VAL A 1 131 ? 82.741 51.895 59.904 1.00 35.83 164 VAL A CA 1
ATOM 1027 C C . VAL A 1 131 ? 84.093 52.020 59.221 1.00 36.61 164 VAL A C 1
ATOM 1028 O O . VAL A 1 131 ? 84.317 52.959 58.452 1.00 38.17 164 VAL A O 1
ATOM 1032 N N . ASP A 1 132 ? 85.002 51.089 59.491 1.00 36.28 165 ASP A N 1
ATOM 1033 C CA . ASP A 1 132 ? 86.301 51.143 58.830 1.00 36.20 165 ASP A CA 1
ATOM 1034 C C . ASP A 1 132 ? 86.342 50.245 57.600 1.00 37.23 165 ASP A C 1
ATOM 1035 O O . ASP A 1 132 ? 86.045 49.050 57.681 1.00 40.30 165 ASP A O 1
ATOM 1040 N N . ALA A 1 133 ? 86.733 50.825 56.468 1.00 35.70 166 ALA A N 1
ATOM 1041 C CA . ALA A 1 133 ? 86.703 50.131 55.189 1.00 32.29 166 ALA A CA 1
ATOM 1042 C C . ALA A 1 133 ? 88.096 49.808 54.646 1.00 30.51 166 ALA A C 1
ATOM 1043 O O . ALA A 1 133 ? 88.225 49.163 53.600 1.00 28.52 166 ALA A O 1
ATOM 1045 N N . SER A 1 134 ? 89.139 50.248 55.345 1.00 31.57 167 SER A N 1
ATOM 1046 C CA . SER A 1 134 ? 90.491 50.130 54.794 1.00 30.63 167 SER A CA 1
ATOM 1047 C C . SER A 1 134 ? 90.897 48.689 54.457 1.00 30.96 167 SER A C 1
ATOM 1048 O O . S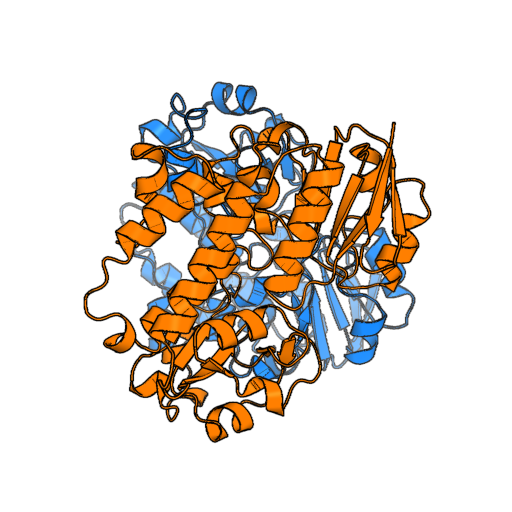ER A 1 134 ? 91.447 48.431 53.387 1.00 31.75 167 SER A O 1
ATOM 1051 N N . LYS A 1 135 ? 90.612 47.753 55.357 1.00 33.52 168 LYS A N 1
ATOM 1052 C CA . LYS A 1 135 ? 90.958 46.356 55.126 1.00 31.09 168 LYS A CA 1
ATOM 1053 C C . LYS A 1 135 ? 90.184 45.774 53.935 1.00 30.51 168 LYS A C 1
ATOM 1054 O O . LYS A 1 135 ? 90.744 45.057 53.102 1.00 29.47 168 LYS A O 1
ATOM 1060 N N . LYS A 1 136 ? 88.904 46.108 53.843 1.00 31.39 169 LYS A N 1
ATOM 1061 C CA . LYS A 1 136 ? 88.069 45.601 52.756 1.00 30.10 169 LYS A CA 1
ATOM 1062 C C . LYS A 1 136 ? 88.431 46.250 51.413 1.00 29.71 169 LYS A C 1
ATOM 1063 O O . LYS A 1 136 ? 88.498 45.574 50.383 1.00 26.74 169 LYS A O 1
ATOM 1069 N N . LEU A 1 137 ? 88.685 47.557 51.422 1.00 25.67 170 LEU A N 1
ATOM 1070 C CA . LEU A 1 137 ? 89.159 48.219 50.211 1.00 27.25 170 LEU A CA 1
ATOM 1071 C C . LEU A 1 137 ? 90.513 47.675 49.763 1.00 31.00 170 LEU A C 1
ATOM 1072 O O . LEU A 1 137 ? 90.767 47.559 48.568 1.00 29.79 170 LEU A O 1
ATOM 1077 N N . ALA A 1 138 ? 91.374 47.318 50.718 1.00 26.45 171 ALA A N 1
ATOM 1078 C CA . ALA A 1 138 ? 92.664 46.726 50.371 1.00 33.93 171 ALA A CA 1
ATOM 1079 C C . ALA A 1 138 ? 92.522 45.406 49.600 1.00 27.45 171 ALA A C 1
ATOM 1080 O O . ALA A 1 138 ? 93.259 45.166 48.644 1.00 27.13 171 ALA A O 1
ATOM 1082 N N . LYS A 1 139 ? 91.584 44.556 50.011 1.00 29.00 172 LYS A N 1
ATOM 1083 C CA . LYS A 1 139 ? 91.341 43.297 49.304 1.00 29.51 172 LYS A CA 1
ATOM 1084 C C . LYS A 1 139 ? 90.822 43.558 47.884 1.00 28.07 172 LYS A C 1
ATOM 1085 O O . LYS A 1 139 ? 91.223 42.890 46.936 1.00 29.98 172 LYS A O 1
ATOM 1091 N N . MET A 1 140 ? 89.933 44.538 47.740 1.00 27.51 173 MET A N 1
ATOM 1092 C CA . MET A 1 140 ? 89.458 44.918 46.412 1.00 26.30 173 MET A CA 1
ATOM 1093 C C . MET A 1 140 ? 90.638 45.307 45.512 1.00 27.19 173 MET A C 1
ATOM 1094 O O . MET A 1 140 ? 90.752 44.843 44.376 1.00 24.01 173 MET A O 1
ATOM 1099 N N . GLN A 1 141 ? 91.544 46.128 46.031 1.00 27.94 174 GLN A N 1
ATOM 1100 C CA . GLN A 1 141 ? 92.674 46.581 45.233 1.00 28.17 174 GLN A CA 1
ATOM 1101 C C . GLN A 1 141 ? 93.653 45.442 44.945 1.00 26.80 174 GLN A C 1
ATOM 1102 O O . GLN A 1 141 ? 94.177 45.324 43.833 1.00 29.12 174 GLN A O 1
ATOM 1108 N N . GLU A 1 142 ? 93.882 44.594 45.943 1.00 31.70 175 GLU A N 1
ATOM 1109 C CA . GLU A 1 142 ? 94.751 43.434 45.760 1.00 30.03 175 GLU A CA 1
ATOM 1110 C C . GLU A 1 142 ? 94.230 42.543 44.639 1.00 28.51 175 GLU A C 1
ATOM 1111 O O . GLU A 1 142 ? 95.004 41.979 43.851 1.00 27.18 175 GLU A O 1
ATOM 1117 N N . THR A 1 143 ? 92.910 42.417 44.567 1.00 28.26 176 THR A N 1
ATOM 1118 C CA . THR A 1 143 ? 92.299 41.589 43.542 1.00 26.53 176 THR A CA 1
ATOM 1119 C C . THR A 1 143 ? 92.508 42.215 42.168 1.00 25.83 176 THR A C 1
ATOM 1120 O O . THR A 1 143 ? 92.923 41.539 41.233 1.00 24.14 176 THR A O 1
ATOM 1124 N N . LEU A 1 144 ? 92.263 43.518 42.060 1.00 24.63 177 LEU A N 1
ATOM 1125 C CA . LEU A 1 144 ? 92.522 44.239 40.818 1.00 26.35 177 LEU A CA 1
ATOM 1126 C C . LEU A 1 144 ? 93.985 44.107 40.384 1.00 27.55 177 LEU A C 1
ATOM 1127 O O . LEU A 1 144 ? 94.280 43.919 39.200 1.00 29.98 177 LEU A O 1
ATOM 1132 N N . ASP A 1 145 ? 94.893 44.199 41.353 1.00 28.91 178 ASP A N 1
ATOM 1133 C CA . ASP A 1 145 ? 96.318 44.111 41.060 1.00 29.57 178 ASP A CA 1
ATOM 1134 C C . ASP A 1 145 ? 96.669 42.734 40.517 1.00 31.70 178 ASP A C 1
ATOM 1135 O O . ASP A 1 145 ? 97.450 42.622 39.576 1.00 29.29 178 ASP A O 1
ATOM 1140 N N . PHE A 1 146 ? 96.073 41.691 41.097 1.00 31.50 179 PHE A N 1
ATOM 1141 C CA . PHE A 1 146 ? 96.285 40.324 40.615 1.00 31.19 179 PHE A CA 1
ATOM 1142 C C . PHE A 1 146 ? 95.865 40.141 39.163 1.00 29.50 179 PHE A C 1
ATOM 1143 O O . PHE A 1 146 ? 96.590 39.545 38.365 1.00 29.65 179 PHE A O 1
ATOM 1151 N N . ILE A 1 147 ? 94.678 40.638 38.821 1.00 26.71 180 ILE A N 1
ATOM 1152 C CA . ILE A 1 147 ? 94.188 40.533 37.456 1.00 21.80 180 ILE A CA 1
ATOM 1153 C C . ILE A 1 147 ? 95.124 41.222 36.468 1.00 23.34 180 ILE A C 1
ATOM 1154 O O . ILE A 1 147 ? 95.459 40.672 35.421 1.00 24.62 180 ILE A O 1
ATOM 1159 N N . ALA A 1 148 ? 95.519 42.441 36.803 1.00 25.98 181 ALA A N 1
ATOM 1160 C CA . ALA A 1 148 ? 96.357 43.241 35.925 1.00 27.21 181 ALA A CA 1
ATOM 1161 C C . ALA A 1 148 ? 97.705 42.553 35.719 1.00 28.31 181 ALA A C 1
ATOM 1162 O O . ALA A 1 148 ? 98.270 42.607 34.634 1.00 32.57 181 ALA A O 1
ATOM 1164 N N . GLU A 1 149 ? 98.203 41.902 36.767 1.00 32.65 182 GLU A N 1
ATOM 1165 C CA . GLU A 1 149 ? 99.460 41.167 36.671 1.00 34.30 182 GLU A CA 1
ATOM 1166 C C . GLU A 1 149 ? 99.374 40.008 35.675 1.00 32.83 182 GLU A C 1
ATOM 1167 O O . GLU A 1 149 ? 100.264 39.839 34.840 1.00 33.70 182 GLU A O 1
ATOM 1173 N N . ARG A 1 150 ? 98.291 39.234 35.738 1.00 28.55 183 ARG A N 1
ATOM 1174 C CA . ARG A 1 150 ? 98.090 38.113 34.822 1.00 31.39 183 ARG A CA 1
ATOM 1175 C C . ARG A 1 150 ? 97.829 38.541 33.373 1.00 32.60 183 ARG A C 1
ATOM 1176 O O . ARG A 1 150 ? 98.079 37.768 32.446 1.00 32.74 183 ARG A O 1
ATOM 1184 N N . LEU A 1 151 ? 97.333 39.762 33.168 1.00 29.31 184 LEU A N 1
ATOM 1185 C CA . LEU A 1 151 ? 97.005 40.229 31.819 1.00 28.77 184 LEU A CA 1
ATOM 1186 C C . LEU A 1 151 ? 98.098 41.095 31.190 1.00 31.23 184 LEU A C 1
ATOM 1187 O O . LEU A 1 151 ? 97.989 41.484 30.025 1.00 31.50 184 LEU A O 1
ATOM 1192 N N . LYS A 1 152 ? 99.134 41.406 31.964 1.00 33.42 185 LYS A N 1
ATOM 1193 C CA . LYS A 1 152 ? 100.304 42.095 31.422 1.00 31.58 185 LYS A CA 1
ATOM 1194 C C . LYS A 1 152 ? 100.874 41.286 30.268 1.00 32.43 185 LYS A C 1
ATOM 1195 O O . LYS A 1 152 ? 101.116 40.088 30.405 1.00 33.42 185 LYS A O 1
ATOM 1201 N N . GLY A 1 153 ? 101.055 41.930 29.119 1.00 37.53 186 GLY A N 1
ATOM 1202 C CA . GLY A 1 153 ? 101.612 41.259 27.959 1.00 36.25 186 GLY A CA 1
ATOM 1203 C C . GLY A 1 153 ? 100.627 40.363 27.230 1.00 39.28 186 GLY A C 1
ATOM 1204 O O . GLY A 1 153 ? 101.002 39.632 26.315 1.00 38.03 186 GLY A O 1
ATOM 1205 N N . VAL A 1 154 ? 99.364 40.406 27.643 1.00 33.79 187 VAL A N 1
ATOM 1206 C CA . VAL A 1 154 ? 98.314 39.669 26.950 1.00 33.06 187 VAL A CA 1
ATOM 1207 C C . VAL A 1 154 ? 97.530 40.643 26.065 1.00 29.81 187 VAL A C 1
ATOM 1208 O O . VAL A 1 154 ? 97.135 41.717 26.522 1.00 33.61 187 VAL A O 1
ATOM 1212 N N . LYS A 1 155 ? 97.326 40.283 24.801 1.00 29.30 188 LYS A N 1
ATOM 1213 C CA . LYS A 1 155 ? 96.589 41.147 23.881 1.00 32.30 188 LYS A CA 1
ATOM 1214 C C . LYS A 1 155 ? 95.105 41.166 24.249 1.00 34.19 188 LYS A C 1
ATOM 1215 O O . LYS A 1 155 ? 94.517 40.117 24.513 1.00 30.62 188 LYS A O 1
ATOM 1221 N N . LYS A 1 156 ? 94.514 42.359 24.289 1.00 33.85 189 LYS A N 1
ATOM 1222 C CA . LYS A 1 156 ? 93.098 42.494 24.617 1.00 31.72 189 LYS A CA 1
ATOM 1223 C C . LYS A 1 156 ? 92.243 41.832 23.549 1.00 27.36 189 LYS A C 1
ATOM 1224 O O . LYS A 1 156 ? 92.596 41.843 22.367 1.00 31.38 189 LYS A O 1
ATOM 1230 N N . LYS A 1 157 ? 91.126 41.241 23.961 1.00 27.33 190 LYS A N 1
ATOM 1231 C CA . LYS A 1 157 ? 90.216 40.629 23.001 1.00 27.14 190 LYS A CA 1
ATOM 1232 C C . LYS A 1 157 ? 89.094 41.601 22.654 1.00 26.46 190 LYS A C 1
ATOM 1233 O O . LYS A 1 157 ? 88.545 42.255 23.543 1.00 27.51 190 LYS A O 1
ATOM 1239 N N . LYS A 1 158 ? 88.757 41.693 21.370 1.00 27.03 191 LYS A N 1
ATOM 1240 C CA . LYS A 1 158 ? 87.691 42.582 20.915 1.00 27.31 191 LYS A CA 1
ATOM 1241 C C . LYS A 1 158 ? 86.339 42.051 21.389 1.00 27.55 191 LYS A C 1
ATOM 1242 O O . LYS A 1 158 ? 85.949 40.932 21.063 1.00 23.29 191 LYS A O 1
ATOM 1248 N N . GLY A 1 159 ? 85.627 42.848 22.171 1.00 22.24 192 GLY A N 1
ATOM 1249 C CA . GLY A 1 159 ? 84.357 42.393 22.683 1.00 20.64 192 GLY A CA 1
ATOM 1250 C C . GLY A 1 159 ? 83.430 43.556 22.945 1.00 20.28 192 GLY A C 1
ATOM 1251 O O . GLY A 1 159 ? 83.714 44.695 22.568 1.00 21.80 192 GLY A O 1
ATOM 1252 N N . VAL A 1 160 ? 82.314 43.256 23.598 1.00 21.15 193 VAL A N 1
ATOM 1253 C CA . VAL A 1 160 ? 81.321 44.270 23.900 1.00 17.72 193 VAL A CA 1
ATOM 1254 C C . VAL A 1 160 ? 80.388 43.643 24.920 1.00 17.58 193 VAL A C 1
ATOM 1255 O O . VAL A 1 160 ? 80.376 42.412 25.066 1.00 20.02 193 VAL A O 1
ATOM 1259 N N . GLU A 1 161 ? 79.644 44.480 25.646 1.00 15.58 194 GLU A N 1
ATOM 1260 C CA . GLU A 1 161 ? 78.592 44.002 26.526 1.00 16.84 194 GLU A CA 1
ATOM 1261 C C . GLU A 1 161 ? 77.237 44.513 26.043 1.00 16.56 194 GLU A C 1
ATOM 1262 O O . GLU A 1 161 ? 77.135 45.669 25.597 1.00 15.73 194 GLU A O 1
ATOM 1268 N N . LEU A 1 162 ? 76.208 43.669 26.145 1.00 16.59 195 LEU A N 1
ATOM 1269 C CA . LEU A 1 162 ? 74.852 44.021 25.722 1.00 15.31 195 LEU A CA 1
ATOM 1270 C C . LEU A 1 162 ? 73.979 44.247 26.953 1.00 15.14 195 LEU A C 1
ATOM 1271 O O . LEU A 1 162 ? 74.147 43.562 27.967 1.00 15.95 195 LEU A O 1
ATOM 1276 N N . PHE A 1 163 ? 73.052 45.202 26.865 1.00 15.07 196 PHE A N 1
ATOM 1277 C CA . PHE A 1 163 ? 72.262 45.592 28.038 1.00 14.62 196 PHE A CA 1
ATOM 1278 C C . PHE A 1 163 ? 70.768 45.307 27.869 1.00 15.29 196 PHE A C 1
ATOM 1279 O O . PHE A 1 163 ? 70.384 44.142 27.830 1.00 18.27 196 PHE A O 1
ATOM 1287 N N . HIS A 1 164 ? 69.939 46.336 27.754 1.00 16.70 197 HIS A N 1
ATOM 1288 C CA . HIS A 1 164 ? 68.486 46.123 27.729 1.00 18.24 197 HIS A CA 1
ATOM 1289 C C . HIS A 1 164 ? 68.044 45.392 26.480 1.00 22.47 197 HIS A C 1
ATOM 1290 O O . HIS A 1 164 ? 67.043 44.671 26.489 1.00 20.94 197 HIS A O 1
ATOM 1297 N N . LYS A 1 165 ? 68.766 45.622 25.395 1.00 18.89 198 LYS A N 1
ATOM 1298 C CA . LYS A 1 165 ? 68.534 44.864 24.172 1.00 21.89 198 LYS A CA 1
ATOM 1299 C C . LYS A 1 165 ? 69.845 44.553 23.487 1.00 19.71 198 LYS A C 1
ATOM 1300 O O . LYS A 1 165 ? 70.892 45.041 23.908 1.00 19.04 198 LYS A O 1
ATOM 1306 N N . ALA A 1 166 ? 69.782 43.746 22.428 1.00 18.84 199 ALA A N 1
ATOM 1307 C CA . ALA A 1 166 ? 70.978 43.169 21.827 1.00 21.39 199 ALA A CA 1
ATOM 1308 C C . ALA A 1 166 ? 71.831 44.177 21.065 1.00 19.03 199 ALA A C 1
ATOM 1309 O O . ALA A 1 166 ? 72.964 43.857 20.674 1.00 21.28 199 ALA A O 1
ATOM 1311 N N . ASN A 1 167 ? 71.316 45.385 20.863 1.00 17.88 200 ASN A N 1
ATOM 1312 C CA . ASN A 1 167 ? 72.120 46.425 20.239 1.00 18.44 200 ASN A CA 1
ATOM 1313 C C . ASN A 1 167 ? 72.415 47.592 21.165 1.00 18.91 200 ASN A C 1
ATOM 1314 O O . ASN A 1 167 ? 72.860 48.654 20.716 1.00 21.21 200 ASN A O 1
ATOM 1319 N N . LYS A 1 168 ? 72.174 47.415 22.461 1.00 16.60 201 LYS A N 1
ATOM 1320 C CA . LYS A 1 168 ? 72.518 48.475 23.400 1.00 15.69 201 LYS A CA 1
ATOM 1321 C C . LYS A 1 168 ? 73.831 48.123 24.115 1.00 15.89 201 LYS A C 1
ATOM 1322 O O . LYS A 1 168 ? 73.940 47.076 24.752 1.00 17.46 201 LYS A O 1
ATOM 1328 N N . ILE A 1 169 ? 74.828 49.002 23.998 1.00 16.24 202 ILE A N 1
ATOM 1329 C CA . ILE A 1 169 ? 76.192 48.694 24.433 1.00 14.70 202 ILE A CA 1
ATOM 1330 C C . ILE A 1 169 ? 76.745 49.814 25.298 1.00 17.15 202 ILE A C 1
ATOM 1331 O O . ILE A 1 169 ? 76.070 50.827 25.504 1.00 18.78 202 ILE A O 1
ATOM 1336 N N . SER A 1 170 ? 77.951 49.641 25.831 1.00 16.83 203 SER A N 1
ATOM 1337 C CA . SER A 1 170 ? 78.539 50.693 26.678 1.00 15.87 203 SER A CA 1
ATOM 1338 C C . SER A 1 170 ? 79.742 51.340 26.020 1.00 18.81 203 SER A C 1
ATOM 1339 O O . SER A 1 170 ? 80.488 50.681 25.290 1.00 19.02 203 SER A O 1
ATOM 1342 N N . GLY A 1 171 ? 79.928 52.631 26.287 1.00 17.58 204 GLY A N 1
ATOM 1343 C CA . GLY A 1 171 ? 81.066 53.361 25.751 1.00 18.80 204 GLY A CA 1
ATOM 1344 C C . GLY A 1 171 ? 81.902 54.018 26.836 1.00 18.22 204 GLY A C 1
ATOM 1345 O O . GLY A 1 171 ? 82.106 53.476 27.932 1.00 17.88 204 GLY A O 1
ATOM 1346 N N . HIS A 1 172 ? 82.409 55.209 26.545 1.00 16.36 205 HIS A N 1
ATOM 1347 C CA . HIS A 1 172 ? 83.200 55.904 27.561 1.00 16.05 205 HIS A CA 1
ATOM 1348 C C . HIS A 1 172 ? 82.308 56.371 28.704 1.00 15.54 205 HIS A C 1
ATOM 1349 O O . HIS A 1 172 ? 81.093 56.456 28.558 1.00 18.44 205 HIS A O 1
ATOM 1356 N N . GLN A 1 173 ? 82.934 56.687 29.838 1.00 17.94 206 GLN A N 1
ATOM 1357 C CA . GLN A 1 173 ? 82.225 57.240 30.989 1.00 19.61 206 GLN A CA 1
ATOM 1358 C C . GLN A 1 173 ? 81.094 56.306 31.411 1.00 17.93 206 GLN A C 1
ATOM 1359 O O . GLN A 1 173 ? 79.946 56.725 31.545 1.00 19.01 206 GLN A O 1
ATOM 1365 N N . ALA A 1 174 ? 81.435 55.038 31.593 1.00 16.56 207 ALA A N 1
ATOM 1366 C CA . ALA A 1 174 ? 80.459 54.012 31.957 1.00 15.86 207 ALA A CA 1
ATOM 1367 C C . ALA A 1 174 ? 81.205 52.986 32.781 1.00 16.90 207 ALA A C 1
ATOM 1368 O O . ALA A 1 174 ? 82.215 52.435 32.325 1.00 16.24 207 ALA A O 1
ATOM 1370 N N . LEU A 1 175 ? 80.702 52.724 33.979 1.00 16.05 208 LEU A N 1
ATOM 1371 C CA . LEU A 1 175 ? 81.364 51.791 34.886 1.00 15.70 208 LEU A CA 1
ATOM 1372 C C . LEU A 1 175 ? 81.494 50.412 34.224 1.00 17.21 208 LEU A C 1
ATOM 1373 O O . LEU A 1 175 ? 82.528 49.742 34.367 1.00 18.54 208 LEU A O 1
ATOM 1378 N N . ASP A 1 176 ? 80.464 49.995 33.485 1.00 16.97 209 ASP A N 1
ATOM 1379 C CA . ASP A 1 176 ? 80.516 48.698 32.803 1.00 16.70 209 ASP A CA 1
ATOM 1380 C C . ASP A 1 176 ? 81.725 48.624 31.885 1.00 17.00 209 ASP A C 1
ATOM 1381 O O . ASP A 1 176 ? 82.366 47.575 31.782 1.00 19.79 209 ASP A O 1
ATOM 1386 N N . SER A 1 177 ? 82.032 49.723 31.201 1.00 16.68 210 SER A N 1
ATOM 1387 C CA . SER A 1 177 ? 83.195 49.736 30.326 1.00 17.03 210 SER A CA 1
ATOM 1388 C C . SER A 1 177 ? 84.533 49.634 31.079 1.00 15.90 210 SER A C 1
ATOM 1389 O O . SER A 1 177 ? 85.454 48.978 30.589 1.00 19.45 210 SER A O 1
ATOM 1392 N N . ASP A 1 178 ? 84.640 50.256 32.253 1.00 17.71 211 ASP A N 1
ATOM 1393 C CA . ASP A 1 178 ? 85.860 50.116 33.051 1.00 21.33 211 ASP A CA 1
ATOM 1394 C C . ASP A 1 178 ? 86.021 48.666 33.494 1.00 22.52 211 ASP A C 1
ATOM 1395 O O . ASP A 1 178 ? 87.116 48.102 33.417 1.00 20.66 211 ASP A O 1
ATOM 1400 N N . ILE A 1 179 ? 84.920 48.061 33.935 1.00 20.12 212 ILE A N 1
ATOM 1401 C CA . ILE A 1 179 ? 84.934 46.650 34.310 1.00 19.54 212 ILE A CA 1
ATOM 1402 C C . ILE A 1 179 ? 85.429 45.782 33.144 1.00 20.65 212 ILE A C 1
ATOM 1403 O O . ILE A 1 179 ? 86.319 44.962 33.341 1.00 19.42 212 ILE A O 1
ATOM 1408 N N . LEU A 1 180 ? 84.891 45.979 31.940 1.00 17.78 213 LEU A N 1
ATOM 1409 C CA . LEU A 1 180 ? 85.376 45.260 30.758 1.00 19.29 213 LEU A CA 1
ATOM 1410 C C . LEU A 1 180 ? 86.874 45.471 30.504 1.00 20.75 213 LEU A C 1
ATOM 1411 O O . LEU A 1 180 ? 87.611 44.516 30.209 1.00 21.46 213 LEU A O 1
ATOM 1416 N N . GLU A 1 181 ? 87.314 46.719 30.592 1.00 19.20 214 GLU A N 1
ATOM 1417 C CA . GLU A 1 181 ? 88.715 47.030 30.322 1.00 21.78 214 GLU A CA 1
ATOM 1418 C C . GLU A 1 181 ? 89.641 46.303 31.302 1.00 21.98 214 GLU A C 1
ATOM 1419 O O . GLU A 1 181 ? 90.666 45.753 30.893 1.00 25.55 214 GLU A O 1
ATOM 1425 N N . LYS A 1 182 ? 89.276 46.291 32.584 1.00 23.92 215 LYS A N 1
ATOM 1426 C CA . LYS A 1 182 ? 90.072 45.585 33.584 1.00 24.61 215 LYS A CA 1
ATOM 1427 C C . LYS A 1 182 ? 90.046 44.072 33.355 1.00 26.23 215 LYS A C 1
ATOM 1428 O O . LYS A 1 182 ? 90.904 43.342 33.864 1.00 27.37 215 LYS A O 1
ATOM 1434 N N . GLY A 1 183 ? 89.072 43.596 32.588 1.00 22.81 216 GLY A N 1
ATOM 1435 C CA . GLY A 1 183 ? 88.985 42.175 32.297 1.00 22.71 216 GLY A CA 1
ATOM 1436 C C . GLY A 1 183 ? 89.691 41.790 31.016 1.00 23.79 216 GLY A C 1
ATOM 1437 O O . GLY A 1 183 ? 89.576 40.654 30.552 1.00 23.78 216 GLY A O 1
ATOM 1438 N N . GLY A 1 184 ? 90.403 42.739 30.416 1.00 22.71 217 GLY A N 1
ATOM 1439 C CA . GLY A 1 184 ? 91.148 42.455 29.203 1.00 23.71 217 GLY A CA 1
ATOM 1440 C C . GLY A 1 184 ? 90.343 42.498 27.924 1.00 22.45 217 GLY A C 1
ATOM 1441 O O . GLY A 1 184 ? 90.677 41.838 26.942 1.00 24.16 217 GLY A O 1
ATOM 1442 N N . ILE A 1 185 ? 89.270 43.281 27.918 1.00 22.03 218 ILE A N 1
ATOM 1443 C CA . ILE A 1 185 ? 88.449 43.397 26.723 1.00 19.89 218 ILE A CA 1
ATOM 1444 C C . ILE A 1 185 ? 88.720 44.731 26.046 1.00 22.95 218 ILE A C 1
ATOM 1445 O O . ILE A 1 185 ? 88.754 45.771 26.717 1.00 22.16 218 ILE A O 1
ATOM 1450 N N . ASP A 1 186 ? 88.918 44.691 24.732 1.00 23.56 219 ASP A N 1
ATOM 1451 C CA . ASP A 1 186 ? 88.912 45.887 23.902 1.00 25.08 219 ASP A CA 1
ATOM 1452 C C . ASP A 1 186 ? 87.469 46.125 23.484 1.00 25.51 219 ASP A C 1
ATOM 1453 O O . ASP A 1 186 ? 86.992 45.565 22.504 1.00 22.46 219 ASP A O 1
ATOM 1458 N N . ASN A 1 187 ? 86.768 46.934 24.269 1.00 23.11 220 ASN A N 1
ATOM 1459 C CA . ASN A 1 187 ? 85.350 47.200 24.069 1.00 22.85 220 ASN A CA 1
ATOM 1460 C C . ASN A 1 187 ? 85.120 48.114 22.863 1.00 21.07 220 ASN A C 1
ATOM 1461 O O . ASN A 1 187 ? 85.499 49.286 22.895 1.00 21.99 220 ASN A O 1
ATOM 1466 N N . PHE A 1 188 ? 84.505 47.601 21.793 1.00 19.99 221 PHE A N 1
ATOM 1467 C CA . PHE A 1 188 ? 84.315 48.441 20.607 1.00 21.84 221 PHE A CA 1
ATOM 1468 C C . PHE A 1 188 ? 83.247 49.523 20.795 1.00 22.29 221 PHE A C 1
ATOM 1469 O O . PHE A 1 188 ? 83.146 50.442 19.984 1.00 23.16 221 PHE A O 1
ATOM 1477 N N . GLY A 1 189 ? 82.461 49.422 21.868 1.00 20.21 222 GLY A N 1
ATOM 1478 C CA . GLY A 1 189 ? 81.513 50.469 22.194 1.00 20.79 222 GLY A CA 1
ATOM 1479 C C . GLY A 1 189 ? 82.189 51.826 22.348 1.00 22.73 222 GLY A C 1
ATOM 1480 O O . GLY A 1 189 ? 81.571 52.863 22.088 1.00 20.79 222 GLY A O 1
ATOM 1481 N N . LEU A 1 190 ? 83.455 51.820 22.772 1.00 20.44 223 LEU A N 1
ATOM 1482 C CA . LEU A 1 190 ? 84.218 53.057 22.956 1.00 20.85 223 LEU A CA 1
ATOM 1483 C C . LEU A 1 190 ? 84.273 53.888 21.677 1.00 23.67 223 LEU A C 1
ATOM 1484 O O . LEU A 1 190 ? 84.389 55.115 21.729 1.00 25.76 223 LEU A O 1
ATOM 1489 N N . LYS A 1 191 ? 84.182 53.220 20.531 1.00 23.20 224 LYS A N 1
ATOM 1490 C CA . LYS A 1 191 ? 84.247 53.918 19.250 1.00 28.00 224 LYS A CA 1
ATOM 1491 C C . LYS A 1 191 ? 82.958 54.665 18.912 1.00 28.66 224 LYS A C 1
ATOM 1492 O O . LYS A 1 191 ? 82.980 55.644 18.152 1.00 29.77 224 LYS A O 1
ATOM 1498 N N . TYR A 1 192 ? 81.835 54.210 19.470 1.00 20.87 225 TYR A N 1
ATOM 1499 C CA . TYR A 1 192 ? 80.526 54.702 19.050 1.00 24.32 225 TYR A CA 1
ATOM 1500 C C . TYR A 1 192 ? 79.796 55.493 20.115 1.00 23.65 225 TYR A C 1
ATOM 1501 O O . TYR A 1 192 ? 78.900 56.281 19.806 1.00 26.47 225 TYR A O 1
ATOM 1510 N N . VAL A 1 193 ? 80.158 55.266 21.374 1.00 22.27 226 VAL A N 1
ATOM 1511 C CA . VAL A 1 193 ? 79.385 55.818 22.473 1.00 20.82 226 VAL A CA 1
ATOM 1512 C C . VAL A 1 193 ? 80.288 56.670 23.355 1.00 19.35 226 VAL A C 1
ATOM 1513 O O . VAL A 1 193 ? 81.194 56.152 24.005 1.00 19.72 226 VAL A O 1
ATOM 1517 N N . LYS A 1 194 ? 80.054 57.983 23.361 1.00 20.11 227 LYS A N 1
ATOM 1518 C CA . LYS A 1 194 ? 80.903 58.887 24.139 1.00 21.56 227 LYS A CA 1
ATOM 1519 C C . LYS A 1 194 ? 80.543 58.976 25.625 1.00 19.28 227 LYS A C 1
ATOM 1520 O O . LYS A 1 194 ? 81.337 59.471 26.426 1.00 18.86 227 LYS A O 1
ATOM 1526 N N . PHE A 1 195 ? 79.360 58.505 25.995 1.00 18.99 228 PHE A N 1
ATOM 1527 C CA . PHE A 1 195 ? 78.919 58.586 27.389 1.00 17.78 228 PHE A CA 1
ATOM 1528 C C . PHE A 1 195 ? 77.888 57.517 27.708 1.00 20.27 228 PHE A C 1
ATOM 1529 O O . PHE A 1 195 ? 76.870 57.409 27.018 1.00 20.72 228 PHE A O 1
ATOM 1537 N N . GLY A 1 196 ? 78.156 56.719 28.739 1.00 18.93 229 GLY A N 1
ATOM 1538 C CA . GLY A 1 196 ? 77.159 55.801 29.267 1.00 19.26 229 GLY A CA 1
ATOM 1539 C C . GLY A 1 196 ? 76.834 54.641 28.350 1.00 19.82 229 GLY A C 1
ATOM 1540 O O . GLY A 1 196 ? 77.718 54.105 27.696 1.00 19.58 229 GLY A O 1
ATOM 1541 N N . ARG A 1 197 ? 75.571 54.229 28.338 1.00 19.71 230 ARG A N 1
ATOM 1542 C CA . ARG A 1 197 ? 75.139 53.127 27.498 1.00 19.41 230 ARG A CA 1
ATOM 1543 C C . ARG A 1 197 ? 74.226 53.670 26.402 1.00 22.53 230 ARG A C 1
ATOM 1544 O O . ARG A 1 197 ? 73.444 54.598 26.642 1.00 22.15 230 ARG A O 1
ATOM 1552 N N . ALA A 1 198 ? 74.308 53.101 25.201 1.00 21.46 231 ALA A N 1
ATOM 1553 C CA . ALA A 1 198 ? 73.450 53.560 24.110 1.00 21.03 231 ALA A CA 1
ATOM 1554 C C . ALA A 1 198 ? 73.292 52.527 23.011 1.00 20.43 231 ALA A C 1
ATOM 1555 O O . ALA A 1 198 ? 74.106 51.610 22.880 1.00 18.91 231 ALA A O 1
ATOM 1557 N N . ASP A 1 199 ? 72.248 52.710 22.209 1.00 22.26 232 ASP A N 1
ATOM 1558 C CA . ASP A 1 199 ? 71.992 51.881 21.037 1.00 24.84 232 ASP A CA 1
ATOM 1559 C C . ASP A 1 199 ? 72.950 52.209 19.902 1.00 26.11 232 ASP A C 1
ATOM 1560 O O . ASP A 1 199 ? 73.300 53.378 19.683 1.00 27.03 232 ASP A O 1
ATOM 1565 N N . ILE A 1 200 ? 73.378 51.180 19.180 1.00 22.86 233 ILE A N 1
ATOM 1566 C CA . ILE A 1 200 ? 73.997 51.397 17.864 1.00 25.21 233 ILE A CA 1
ATOM 1567 C C . ILE A 1 200 ? 73.369 50.428 16.872 1.00 24.05 233 ILE A C 1
ATOM 1568 O O . ILE A 1 200 ? 72.713 49.475 17.265 1.00 24.25 233 ILE A O 1
ATOM 1573 N N . SER A 1 201 ? 73.559 50.658 15.578 1.00 24.74 234 SER A N 1
ATOM 1574 C CA . SER A 1 201 ? 72.928 49.796 14.592 1.00 24.41 234 SER A CA 1
ATOM 1575 C C . SER A 1 201 ? 73.495 48.373 14.601 1.00 23.81 234 SER A C 1
ATOM 1576 O O . SER A 1 201 ? 74.685 48.164 14.860 1.00 25.63 234 SER A O 1
ATOM 1579 N N . VAL A 1 202 ? 72.634 47.393 14.340 1.00 26.64 235 VAL A N 1
ATOM 1580 C CA . VAL A 1 202 ? 73.069 46.009 14.221 1.00 27.71 235 VAL A CA 1
ATOM 1581 C C . VAL A 1 202 ? 74.165 45.887 13.162 1.00 27.25 235 VAL A C 1
ATOM 1582 O O . VAL A 1 202 ? 75.126 45.139 13.346 1.00 27.75 235 VAL A O 1
ATOM 1586 N N . GLU A 1 203 ? 74.031 46.643 12.074 1.00 28.30 236 GLU A N 1
ATOM 1587 C CA . GLU A 1 203 ? 75.029 46.604 11.001 1.00 30.56 236 GLU A CA 1
ATOM 1588 C C . GLU A 1 203 ? 76.438 46.928 11.517 1.00 32.15 236 GLU A C 1
ATOM 1589 O O . GLU A 1 203 ? 77.418 46.302 11.105 1.00 30.97 236 GLU A O 1
ATOM 1595 N N . LYS A 1 204 ? 76.539 47.887 12.435 1.00 27.24 237 LYS A N 1
ATOM 1596 C CA . LYS A 1 204 ? 77.844 48.255 12.983 1.00 27.27 237 LYS A CA 1
ATOM 1597 C C . LYS A 1 204 ? 78.377 47.179 13.926 1.00 27.46 237 LYS A C 1
ATOM 1598 O O . LYS A 1 204 ? 79.582 46.944 14.003 1.00 27.55 237 LYS A O 1
ATOM 1604 N N . ILE A 1 205 ? 77.474 46.513 14.642 1.00 25.46 238 ILE A N 1
ATOM 1605 C CA . ILE A 1 205 ? 77.883 45.432 15.518 1.00 23.21 238 ILE A CA 1
ATOM 1606 C C . ILE A 1 205 ? 78.455 44.284 14.689 1.00 26.52 238 ILE A C 1
ATOM 1607 O O . ILE A 1 205 ? 79.494 43.719 15.033 1.00 24.73 238 ILE A O 1
ATOM 1612 N N . VAL A 1 206 ? 77.774 43.963 13.592 1.00 26.83 239 VAL A N 1
ATOM 1613 C CA . VAL A 1 206 ? 78.226 42.916 12.677 1.00 25.68 239 VAL A CA 1
ATOM 1614 C C . VAL A 1 206 ? 79.581 43.273 12.066 1.00 28.92 239 VAL A C 1
ATOM 1615 O O . VAL A 1 206 ? 80.481 42.430 11.997 1.00 29.16 239 VAL A O 1
ATOM 1619 N N . LYS A 1 207 ? 79.728 44.524 11.639 1.00 28.65 240 LYS A N 1
ATOM 1620 C CA . LYS A 1 207 ? 80.995 44.978 11.072 1.00 30.71 240 LYS A CA 1
ATOM 1621 C C . LYS A 1 207 ? 82.155 44.910 12.057 1.00 29.88 240 LYS A C 1
ATOM 1622 O O . LYS A 1 207 ? 83.248 44.471 11.700 1.00 30.26 240 LYS A O 1
ATOM 1628 N N . GLU A 1 208 ? 81.924 45.344 13.295 1.00 26.11 241 GLU A N 1
ATOM 1629 C CA . GLU A 1 208 ? 82.966 45.298 14.311 1.00 27.91 241 GLU A CA 1
ATOM 1630 C C . GLU A 1 208 ? 83.351 43.866 14.633 1.00 27.05 241 GLU A C 1
ATOM 1631 O O . GLU A 1 208 ? 84.503 43.599 14.978 1.00 28.62 241 GLU A O 1
ATOM 1637 N N . ASN A 1 209 ? 82.381 42.956 14.537 1.00 26.14 242 ASN A N 1
ATOM 1638 C CA . ASN A 1 209 ? 82.669 41.529 14.596 1.00 24.86 242 ASN A CA 1
ATOM 1639 C C . ASN A 1 209 ? 83.429 41.109 15.852 1.00 24.68 242 ASN A C 1
ATOM 1640 O O . ASN A 1 209 ? 84.569 40.654 15.778 1.00 24.97 242 ASN A O 1
ATOM 1645 N N . PRO A 1 210 ? 82.796 41.255 17.031 1.00 22.50 243 PRO A N 1
ATOM 1646 C CA . PRO A 1 210 ? 83.485 40.953 18.289 1.00 21.52 243 PRO A CA 1
ATOM 1647 C C . PRO A 1 210 ? 83.817 39.468 18.437 1.00 23.21 243 PRO A C 1
ATOM 1648 O O . PRO A 1 210 ? 83.084 38.611 17.932 1.00 23.39 243 PRO A O 1
ATOM 1652 N N . GLU A 1 211 ? 84.928 39.178 19.104 1.00 23.07 244 GLU A N 1
ATOM 1653 C CA . GLU A 1 211 ? 85.343 37.808 19.362 1.00 27.03 244 GLU A CA 1
ATOM 1654 C C . GLU A 1 211 ? 84.638 37.240 20.580 1.00 25.63 244 GLU A C 1
ATOM 1655 O O . GLU A 1 211 ? 84.525 36.022 20.719 1.00 25.28 244 GLU A O 1
ATOM 1661 N N . ILE A 1 212 ? 84.179 38.123 21.469 1.00 23.64 245 ILE A N 1
ATOM 1662 C CA . ILE A 1 212 ? 83.505 37.687 22.696 1.00 21.25 245 ILE A CA 1
ATOM 1663 C C . ILE A 1 212 ? 82.397 38.685 23.077 1.00 21.41 245 ILE A C 1
ATOM 1664 O O . ILE A 1 212 ? 82.526 39.886 22.839 1.00 19.48 245 ILE A O 1
ATOM 1669 N N . ILE A 1 213 ? 81.294 38.184 23.618 1.00 20.34 246 ILE A N 1
ATOM 1670 C CA . ILE A 1 213 ? 80.179 39.064 23.979 1.00 17.75 246 ILE A CA 1
ATOM 1671 C C . ILE A 1 213 ? 79.744 38.756 25.400 1.00 18.06 246 ILE A C 1
ATOM 1672 O O . ILE A 1 213 ? 79.536 37.586 25.757 1.00 18.78 246 ILE A O 1
ATOM 1677 N N . PHE A 1 214 ? 79.637 39.796 26.227 1.00 15.97 247 PHE A N 1
ATOM 1678 C CA . PHE A 1 214 ? 79.115 39.627 27.580 1.00 15.79 247 PHE A CA 1
ATOM 1679 C C . PHE A 1 214 ? 77.729 40.236 27.696 1.00 16.91 247 PHE A C 1
ATOM 1680 O O . PHE A 1 214 ? 77.372 41.130 26.934 1.00 17.00 247 PHE A O 1
ATOM 1688 N N . ILE A 1 215 ? 76.945 39.725 28.644 1.00 16.41 248 ILE A N 1
ATOM 1689 C CA . ILE A 1 215 ? 75.580 40.208 28.817 1.00 15.32 248 ILE A CA 1
ATOM 1690 C C . ILE A 1 215 ? 75.389 40.709 30.240 1.00 13.88 248 ILE A C 1
ATOM 1691 O O . ILE A 1 215 ? 75.665 39.997 31.211 1.00 16.02 248 ILE A O 1
ATOM 1696 N N . TRP A 1 216 ? 74.931 41.955 30.351 1.00 16.42 249 TRP A N 1
ATOM 1697 C CA . TRP A 1 216 ? 74.620 42.583 31.641 1.00 14.95 249 TRP A CA 1
ATOM 1698 C C . TRP A 1 216 ? 73.753 41.659 32.490 1.00 14.12 249 TRP A C 1
ATOM 1699 O O . TRP A 1 216 ? 72.844 41.009 31.958 1.00 15.38 249 TRP A O 1
ATOM 1710 N N . TRP A 1 217 ? 74.042 41.575 33.788 1.00 14.04 250 TRP A N 1
ATOM 1711 C CA . TRP A 1 217 ? 73.336 40.614 34.634 1.00 17.78 250 TRP A CA 1
ATOM 1712 C C . TRP A 1 217 ? 71.833 40.892 34.780 1.00 17.69 250 TRP A C 1
ATOM 1713 O O . TRP A 1 217 ? 71.065 39.976 35.065 1.00 19.00 250 TRP A O 1
ATOM 1724 N N . ILE A 1 218 ? 71.420 42.134 34.528 1.00 17.52 251 ILE A N 1
ATOM 1725 C CA . ILE A 1 218 ? 70.014 42.548 34.619 1.00 17.50 251 ILE A CA 1
ATOM 1726 C C . ILE A 1 218 ? 69.319 42.485 33.241 1.00 18.74 251 ILE A C 1
ATOM 1727 O O . ILE A 1 218 ? 68.116 42.724 33.117 1.00 20.09 251 ILE A O 1
ATOM 1732 N N . SER A 1 219 ? 70.076 42.136 32.203 1.00 17.54 252 SER A N 1
ATOM 1733 C CA . SER A 1 219 ? 69.516 42.092 30.854 1.00 16.12 252 SER A CA 1
ATOM 1734 C C . SER A 1 219 ? 68.445 41.016 30.747 1.00 18.05 252 SER A C 1
ATOM 1735 O O . SER A 1 219 ? 68.556 39.970 31.379 1.00 17.84 252 SER A O 1
ATOM 1738 N N . PRO A 1 220 ? 67.404 41.269 29.935 1.00 16.76 253 PRO A N 1
ATOM 1739 C CA . PRO A 1 220 ? 66.426 40.215 29.643 1.00 16.61 253 PRO A CA 1
ATOM 1740 C C . PRO A 1 220 ? 67.031 39.112 28.782 1.00 21.04 253 PRO A C 1
ATOM 1741 O O . PRO A 1 220 ? 66.508 37.989 28.759 1.00 19.28 253 PRO A O 1
ATOM 1745 N N . LEU A 1 221 ? 68.127 39.420 28.088 1.00 19.10 254 LEU A N 1
ATOM 1746 C CA . LEU A 1 221 ? 68.787 38.444 27.211 1.00 20.02 254 LEU A CA 1
ATOM 1747 C C . LEU A 1 221 ? 69.484 37.291 27.926 1.00 20.47 254 LEU A C 1
ATOM 1748 O O . LEU A 1 221 ? 70.155 37.483 28.943 1.00 20.90 254 LEU A O 1
ATOM 1753 N N . SER A 1 222 ? 69.351 36.087 27.374 1.00 21.87 255 SER A N 1
ATOM 1754 C CA . SER A 1 222 ? 70.202 34.973 27.773 1.00 21.18 255 SER A CA 1
ATOM 1755 C C . SER A 1 222 ? 71.242 34.763 26.671 1.00 22.91 255 SER A C 1
ATOM 1756 O O . SER A 1 222 ? 71.110 35.324 25.584 1.00 22.50 255 SER A O 1
ATOM 1759 N N . PRO A 1 223 ? 72.293 33.978 26.949 1.00 21.68 256 PRO A N 1
ATOM 1760 C CA . PRO A 1 223 ? 73.259 33.689 25.882 1.00 20.19 256 PRO A CA 1
ATOM 1761 C C . PRO A 1 223 ? 72.593 33.031 24.680 1.00 24.87 256 PRO A C 1
ATOM 1762 O O . PRO A 1 223 ? 72.960 33.324 23.539 1.00 25.58 256 PRO A O 1
ATOM 1766 N N . GLU A 1 224 ? 71.620 32.163 24.929 1.00 26.25 257 GLU A N 1
ATOM 1767 C CA . GLU A 1 224 ? 70.888 31.527 23.842 1.00 24.88 257 GLU A CA 1
ATOM 1768 C C . GLU A 1 224 ? 70.174 32.548 22.945 1.00 26.12 257 GLU A C 1
ATOM 1769 O O . GLU A 1 224 ? 70.141 32.382 21.725 1.00 28.00 257 GLU A O 1
ATOM 1775 N N . ASP A 1 225 ? 69.603 33.600 23.535 1.00 22.06 258 ASP A N 1
ATOM 1776 C CA . ASP A 1 225 ? 68.941 34.633 22.741 1.00 21.92 258 ASP A CA 1
ATOM 1777 C C . ASP A 1 225 ? 69.902 35.313 21.778 1.00 22.32 258 ASP A C 1
ATOM 1778 O O . ASP A 1 225 ? 69.512 35.718 20.683 1.00 23.33 258 ASP A O 1
ATOM 1783 N N . VAL A 1 226 ? 71.157 35.446 22.192 1.00 21.35 259 VAL A N 1
ATOM 1784 C CA . VAL A 1 226 ? 72.160 36.090 21.353 1.00 21.37 259 VAL A CA 1
ATOM 1785 C C . VAL A 1 226 ? 72.686 35.111 20.299 1.00 22.26 259 VAL A C 1
ATOM 1786 O O . VAL A 1 226 ? 72.720 35.429 19.105 1.00 24.00 259 VAL A O 1
ATOM 1790 N N . LEU A 1 227 ? 73.062 33.921 20.749 1.00 23.21 260 LEU A N 1
ATOM 1791 C CA . LEU A 1 227 ? 73.602 32.889 19.867 1.00 27.41 260 LEU A CA 1
ATOM 1792 C C . LEU A 1 227 ? 72.664 32.537 18.715 1.00 29.82 260 LEU A C 1
ATOM 1793 O O . LEU A 1 227 ? 73.122 32.217 17.612 1.00 30.80 260 LEU A O 1
ATOM 1798 N N . ASN A 1 228 ? 71.359 32.598 18.964 1.00 27.53 261 ASN A N 1
ATOM 1799 C CA . ASN A 1 228 ? 70.372 32.193 17.962 1.00 29.22 261 ASN A CA 1
ATOM 1800 C C . ASN A 1 228 ? 69.721 33.367 17.235 1.00 28.55 261 ASN A C 1
ATOM 1801 O O . ASN A 1 228 ? 68.732 33.190 16.527 1.00 30.80 261 ASN A O 1
ATOM 1806 N N . ASN A 1 229 ? 70.267 34.569 17.416 1.00 27.70 262 ASN A N 1
ATOM 1807 C CA . ASN A 1 229 ? 69.773 35.742 16.703 1.00 23.64 262 ASN A CA 1
ATOM 1808 C C . ASN A 1 229 ? 70.324 35.680 15.279 1.00 29.50 262 ASN A C 1
ATOM 1809 O O . ASN A 1 229 ? 71.536 35.753 15.084 1.00 26.07 262 ASN A O 1
ATOM 1814 N N . PRO A 1 230 ? 69.435 35.534 14.281 1.00 32.46 263 PRO A N 1
ATOM 1815 C CA . PRO A 1 230 ? 69.870 35.379 12.885 1.00 31.39 263 PRO A CA 1
ATOM 1816 C C . PRO A 1 230 ? 70.734 36.539 12.389 1.00 32.69 263 PRO A C 1
ATOM 1817 O O . PRO A 1 230 ? 71.536 36.338 11.473 1.00 29.68 263 PRO A O 1
ATOM 1821 N N . LYS A 1 231 ? 70.584 37.724 12.982 1.00 28.65 264 LYS A N 1
ATOM 1822 C CA . LYS A 1 231 ? 71.351 38.895 12.542 1.00 33.17 264 LYS A CA 1
ATOM 1823 C C . LYS A 1 231 ? 72.814 38.844 12.983 1.00 30.25 264 LYS A C 1
ATOM 1824 O O . LYS A 1 231 ? 73.653 39.597 12.467 1.00 30.77 264 LYS A O 1
ATOM 1830 N N . PHE A 1 232 ? 73.115 37.957 13.928 1.00 28.84 265 PHE A N 1
ATOM 1831 C CA . PHE A 1 232 ? 74.455 37.823 14.487 1.00 27.40 265 PHE A CA 1
ATOM 1832 C C . PHE A 1 232 ? 75.154 36.560 13.993 1.00 25.08 265 PHE A C 1
ATOM 1833 O O . PHE A 1 232 ? 76.189 36.175 14.528 1.00 26.03 265 PHE A O 1
ATOM 1841 N N . ALA A 1 233 ? 74.569 35.900 12.998 1.00 30.67 266 ALA A N 1
ATOM 1842 C CA . ALA A 1 233 ? 75.063 34.596 12.557 1.00 30.64 266 ALA A CA 1
ATOM 1843 C C . ALA A 1 233 ? 76.503 34.644 12.033 1.00 30.09 266 ALA A C 1
ATOM 1844 O O . ALA A 1 233 ? 77.240 33.660 12.132 1.00 32.03 266 ALA A O 1
ATOM 1846 N N . THR A 1 234 ? 76.901 35.789 11.491 1.00 31.64 267 THR A N 1
ATOM 1847 C CA . THR A 1 234 ? 78.245 35.927 10.928 1.00 33.56 267 THR A CA 1
ATOM 1848 C C . THR A 1 234 ? 79.321 36.338 11.938 1.00 33.40 267 THR A C 1
ATOM 1849 O O . THR A 1 234 ? 80.517 36.259 11.640 1.00 32.15 267 THR A O 1
ATOM 1853 N N . ILE A 1 235 ? 78.909 36.754 13.136 1.00 26.09 268 ILE A N 1
ATOM 1854 C CA . ILE A 1 235 ? 79.860 37.248 14.132 1.00 28.24 268 ILE A CA 1
ATOM 1855 C C . ILE A 1 235 ? 80.697 36.144 14.774 1.00 25.32 268 ILE A C 1
ATOM 1856 O O . ILE A 1 235 ? 80.178 35.082 15.119 1.00 26.47 268 ILE A O 1
ATOM 1861 N N . LYS A 1 236 ? 81.990 36.414 14.947 1.00 26.02 269 LYS A N 1
ATOM 1862 C CA . LYS A 1 236 ? 82.931 35.459 15.531 1.00 27.50 269 LYS A CA 1
ATOM 1863 C C . LYS A 1 236 ? 82.523 34.934 16.906 1.00 29.51 269 LYS A C 1
ATOM 1864 O O . LYS A 1 236 ? 82.656 33.740 17.182 1.00 27.31 269 LYS A O 1
ATOM 1870 N N . ALA A 1 237 ? 82.030 35.817 17.773 1.00 25.09 270 ALA A N 1
ATOM 1871 C CA . ALA A 1 237 ? 81.607 35.38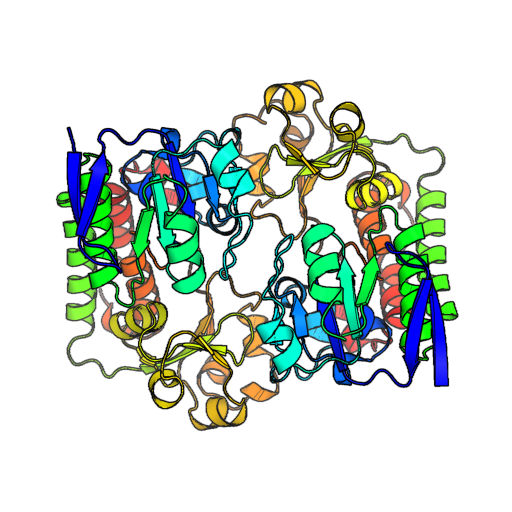4 19.096 1.00 25.91 270 ALA A CA 1
ATOM 1872 C C . ALA A 1 237 ? 80.466 34.363 19.017 1.00 22.34 270 ALA A C 1
ATOM 1873 O O . ALA A 1 237 ? 80.355 33.486 19.872 1.00 26.18 270 ALA A O 1
ATOM 1875 N N . ILE A 1 238 ? 79.611 34.496 18.016 1.00 26.46 271 ILE A N 1
ATOM 1876 C CA . ILE A 1 238 ? 78.495 33.567 17.863 1.00 26.87 271 ILE A CA 1
ATOM 1877 C C . ILE A 1 238 ? 78.987 32.229 17.299 1.00 28.62 271 ILE A C 1
ATOM 1878 O O . ILE A 1 238 ? 78.601 31.164 17.784 1.00 28.13 271 ILE A O 1
ATOM 1883 N N . LYS A 1 239 ? 79.860 32.288 16.294 1.00 29.77 272 LYS A N 1
ATOM 1884 C CA . LYS A 1 239 ? 80.392 31.068 15.676 1.00 28.41 272 LYS A CA 1
ATOM 1885 C C . LYS A 1 239 ? 81.200 30.218 16.655 1.00 35.06 272 LYS A C 1
ATOM 1886 O O . LYS A 1 239 ? 81.165 28.986 16.593 1.00 35.66 272 LYS A O 1
ATOM 1892 N N . ASN A 1 240 ? 81.915 30.876 17.564 1.00 30.17 273 ASN A N 1
ATOM 1893 C CA . ASN A 1 240 ? 82.760 30.185 18.528 1.00 30.60 273 ASN A CA 1
ATOM 1894 C C . ASN A 1 240 ? 82.112 30.013 19.905 1.00 29.49 273 ASN A C 1
ATOM 1895 O O . ASN A 1 240 ? 82.765 29.579 20.855 1.00 30.53 273 ASN A O 1
ATOM 1900 N N . LYS A 1 241 ? 80.829 30.361 19.997 1.00 32.22 274 LYS A N 1
ATOM 1901 C CA . LYS A 1 241 ? 80.051 30.233 21.239 1.00 27.94 274 LYS A CA 1
ATOM 1902 C C . LYS A 1 241 ? 80.677 30.976 22.413 1.00 29.83 274 LYS A C 1
ATOM 1903 O O . LYS A 1 241 ? 80.709 30.471 23.535 1.00 33.31 274 LYS A O 1
ATOM 1909 N N . GLN A 1 242 ? 81.182 32.175 22.149 1.00 28.11 275 GLN A N 1
ATOM 1910 C CA . GLN A 1 242 ? 81.814 32.966 23.188 1.00 25.94 275 GLN A CA 1
ATOM 1911 C C . GLN A 1 242 ? 80.849 34.041 23.638 1.00 26.24 275 GLN A C 1
ATOM 1912 O O . GLN A 1 242 ? 81.138 35.231 23.489 1.00 24.83 275 GLN A O 1
ATOM 1918 N N . VAL A 1 243 ? 79.696 33.620 24.150 1.00 21.75 276 VAL A N 1
ATOM 1919 C CA . VAL A 1 243 ? 78.687 34.559 24.646 1.00 15.93 276 VAL A CA 1
ATOM 1920 C C . VAL A 1 243 ? 78.391 34.183 26.088 1.00 20.71 276 VAL A C 1
ATOM 1921 O O . VAL A 1 243 ? 78.005 33.038 26.368 1.00 22.38 276 VAL A O 1
ATOM 1925 N N . TYR A 1 244 ? 78.605 35.124 27.008 1.00 18.48 277 TYR A N 1
ATOM 1926 C CA . TYR A 1 244 ? 78.543 34.818 28.431 1.00 17.48 277 TYR A CA 1
ATOM 1927 C C . TYR A 1 244 ? 77.715 35.841 29.191 1.00 20.01 277 TYR A C 1
ATOM 1928 O O . TYR A 1 244 ? 77.893 37.042 28.994 1.00 22.34 277 TYR A O 1
ATOM 1937 N N . LYS A 1 245 ? 76.848 35.366 30.083 1.00 18.26 278 LYS A N 1
ATOM 1938 C CA . LYS A 1 245 ? 76.068 36.263 30.949 1.00 18.14 278 LYS A CA 1
ATOM 1939 C C . LYS A 1 245 ? 76.886 36.528 32.192 1.00 18.05 278 LYS A C 1
ATOM 1940 O O . LYS A 1 245 ? 77.399 35.600 32.806 1.00 18.32 278 LYS A O 1
ATOM 1946 N N . LEU A 1 246 ? 77.002 37.795 32.565 1.00 16.85 279 LEU A N 1
ATOM 1947 C CA . LEU A 1 246 ? 77.778 38.172 33.729 1.00 17.22 279 LEU A CA 1
ATOM 1948 C C . LEU A 1 246 ? 77.070 37.699 35.008 1.00 18.01 279 LEU A C 1
ATOM 1949 O O . LEU A 1 246 ? 75.845 37.511 35.025 1.00 21.28 279 LEU A O 1
ATOM 1954 N N . PRO A 1 247 ? 77.844 37.489 36.088 1.00 19.66 280 PRO A N 1
ATOM 1955 C CA . PRO A 1 247 ? 77.228 36.899 37.283 1.00 20.76 280 PRO A CA 1
ATOM 1956 C C . PRO A 1 247 ? 76.301 37.859 38.039 1.00 21.40 280 PRO A C 1
ATOM 1957 O O . PRO A 1 247 ? 76.250 39.055 37.717 1.00 18.30 280 PRO A O 1
ATOM 1961 N N . THR A 1 248 ? 75.568 37.339 39.022 1.00 19.57 281 THR A N 1
ATOM 1962 C CA . THR A 1 248 ? 74.569 38.140 39.736 1.00 16.90 281 THR A CA 1
ATOM 1963 C C . THR A 1 248 ? 75.203 39.087 40.765 1.00 19.57 281 THR A C 1
ATOM 1964 O O . THR A 1 248 ? 74.945 38.987 41.972 1.00 19.87 281 THR A O 1
ATOM 1968 N N . MET A 1 249 ? 76.014 40.021 40.265 1.00 15.16 282 MET A N 1
ATOM 1969 C CA . MET A 1 249 ? 76.803 40.917 41.105 1.00 18.06 282 MET A CA 1
ATOM 1970 C C . MET A 1 249 ? 76.539 42.339 40.647 1.00 19.40 282 MET A C 1
ATOM 1971 O O . MET A 1 249 ? 76.614 42.628 39.453 1.00 20.45 282 MET A O 1
ATOM 1976 N N . ASP A 1 250 ? 76.217 43.212 41.593 1.00 15.92 283 ASP A N 1
ATOM 1977 C CA . ASP A 1 250 ? 75.976 44.623 41.318 1.00 17.87 283 ASP A CA 1
ATOM 1978 C C . ASP A 1 250 ? 77.293 45.258 40.904 1.00 22.44 283 ASP A C 1
ATOM 1979 O O . ASP A 1 250 ? 78.319 45.087 41.578 1.00 19.96 283 ASP A O 1
ATOM 1984 N N . ILE A 1 251 ? 77.295 45.971 39.781 1.00 19.91 284 ILE A N 1
ATOM 1985 C CA . ILE A 1 251 ? 78.542 46.540 39.292 1.00 19.31 284 ILE A CA 1
ATOM 1986 C C . ILE A 1 251 ? 79.063 47.653 40.201 1.00 23.27 284 ILE A C 1
ATOM 1987 O O . ILE A 1 251 ? 80.275 47.773 40.405 1.00 19.36 284 ILE A O 1
ATOM 1992 N N . GLY A 1 252 ? 78.158 48.456 40.757 1.00 20.14 285 GLY A N 1
ATOM 1993 C CA . GLY A 1 252 ? 78.570 49.595 41.558 1.00 20.62 285 GLY A CA 1
ATOM 1994 C C . GLY A 1 252 ? 78.702 49.196 43.010 1.00 19.17 285 GLY A C 1
ATOM 1995 O O . GLY A 1 252 ? 77.878 49.566 43.835 1.00 24.09 285 GLY A O 1
ATOM 1996 N N . GLY A 1 253 ? 79.735 48.421 43.326 1.00 18.32 286 GLY A N 1
ATOM 1997 C CA . GLY A 1 253 ? 79.891 47.947 44.682 1.00 21.91 286 GLY A CA 1
ATOM 1998 C C . GLY A 1 253 ? 81.108 47.068 44.866 1.00 16.41 286 GLY A C 1
ATOM 1999 O O . GLY A 1 253 ? 81.954 46.960 43.982 1.00 19.32 286 GLY A O 1
ATOM 2000 N N . PRO A 1 254 ? 81.197 46.442 46.046 1.00 20.87 287 PRO A N 1
ATOM 2001 C CA . PRO A 1 254 ? 82.358 45.671 46.495 1.00 23.41 287 PRO A CA 1
ATOM 2002 C C . PRO A 1 254 ? 82.739 44.481 45.616 1.00 23.49 287 PRO A C 1
ATOM 2003 O O . PRO A 1 254 ? 83.858 43.989 45.751 1.00 24.60 287 PRO A O 1
ATOM 2007 N N . ARG A 1 255 ? 81.852 44.028 44.732 1.00 20.17 288 ARG A N 1
ATOM 2008 C CA . ARG A 1 255 ? 82.181 42.883 43.908 1.00 21.22 288 ARG A CA 1
ATOM 2009 C C . ARG A 1 255 ? 82.606 43.239 42.493 1.00 18.86 288 ARG A C 1
ATOM 2010 O O . ARG A 1 255 ? 82.843 42.355 41.672 1.00 19.80 288 ARG A O 1
ATOM 2018 N N . ALA A 1 256 ? 82.748 44.530 42.203 1.00 18.32 289 ALA A N 1
ATOM 2019 C CA . ALA A 1 256 ? 83.220 44.916 40.880 1.00 17.18 289 ALA A CA 1
ATOM 2020 C C . ALA A 1 256 ? 84.528 44.218 40.452 1.00 19.82 289 ALA A C 1
ATOM 2021 O O . ALA A 1 256 ? 84.617 43.755 39.316 1.00 19.02 289 ALA A O 1
ATOM 2023 N N . PRO A 1 257 ? 85.526 44.097 41.365 1.00 16.60 290 PRO A N 1
ATOM 2024 C CA . PRO A 1 257 ? 86.742 43.384 40.944 1.00 22.09 290 PRO A CA 1
ATOM 2025 C C . PRO A 1 257 ? 86.507 41.912 40.582 1.00 19.67 290 PRO A C 1
ATOM 2026 O O . PRO A 1 257 ? 87.211 41.389 39.728 1.00 19.75 290 PRO A O 1
ATOM 2030 N N . LEU A 1 258 ? 85.520 41.258 41.186 1.00 19.32 291 LEU A N 1
ATOM 2031 C CA . LEU A 1 258 ? 85.223 39.880 40.803 1.00 20.69 291 LEU A CA 1
ATOM 2032 C C . LEU A 1 258 ? 84.579 39.779 39.424 1.00 21.35 291 LEU A C 1
ATOM 2033 O O . LEU A 1 258 ? 84.755 38.776 38.728 1.00 20.13 291 LEU A O 1
ATOM 2038 N N . ILE A 1 259 ? 83.829 40.805 39.024 1.00 18.77 292 ILE A N 1
ATOM 2039 C CA . ILE A 1 259 ? 83.236 40.795 37.696 1.00 17.91 292 ILE A CA 1
ATOM 2040 C C . ILE A 1 259 ? 84.363 40.894 36.670 1.00 18.82 292 ILE A C 1
ATOM 2041 O O . ILE A 1 259 ? 84.370 40.177 35.684 1.00 19.01 292 ILE A O 1
ATOM 2046 N N . SER A 1 260 ? 85.345 41.756 36.924 1.00 18.32 293 SER A N 1
ATOM 2047 C CA . SER A 1 260 ? 86.484 41.827 36.019 1.00 18.10 293 SER A CA 1
ATOM 2048 C C . SER A 1 260 ? 87.254 40.500 35.992 1.00 16.43 293 SER A C 1
ATOM 2049 O O . SER A 1 260 ? 87.710 40.076 34.940 1.00 19.90 293 SER A O 1
ATOM 2052 N N . LEU A 1 261 ? 87.382 39.854 37.139 1.00 18.32 294 LEU A N 1
ATOM 2053 C CA . LEU A 1 261 ? 88.065 38.560 37.190 1.00 22.52 294 LEU A CA 1
ATOM 2054 C C . LEU A 1 261 ? 87.316 37.529 36.345 1.00 20.58 294 LEU A C 1
ATOM 2055 O O . LEU A 1 261 ? 87.923 36.804 35.558 1.00 20.98 294 LEU A O 1
ATOM 2060 N N . PHE A 1 262 ? 85.992 37.497 36.492 1.00 20.81 295 PHE A N 1
ATOM 2061 C CA . PHE A 1 262 ? 85.132 36.631 35.688 1.00 20.15 295 PHE A CA 1
ATOM 2062 C C . PHE A 1 262 ? 85.327 36.882 34.201 1.00 20.12 295 PHE A C 1
ATOM 2063 O O . PHE A 1 262 ? 85.446 35.944 33.422 1.00 21.52 295 PHE A O 1
ATOM 2071 N N . ILE A 1 263 ? 85.329 38.152 33.796 1.00 19.48 296 ILE A N 1
ATOM 2072 C CA . ILE A 1 263 ? 85.530 38.490 32.400 1.00 18.25 296 ILE A CA 1
ATOM 2073 C C . ILE A 1 263 ? 86.910 38.024 31.919 1.00 19.22 296 ILE A C 1
ATOM 2074 O O . ILE A 1 263 ? 87.010 37.422 30.855 1.00 21.74 296 ILE A O 1
ATOM 2079 N N . ALA A 1 264 ? 87.945 38.282 32.720 1.00 22.62 297 ALA A N 1
ATOM 2080 C CA . ALA A 1 264 ? 89.326 37.923 32.354 1.00 21.98 297 ALA A CA 1
ATOM 2081 C C . ALA A 1 264 ? 89.479 36.405 32.200 1.00 26.09 297 ALA A C 1
ATOM 2082 O O . ALA A 1 264 ? 90.153 35.910 31.290 1.00 25.90 297 ALA A O 1
ATOM 2084 N N . LEU A 1 265 ? 88.849 35.671 33.107 1.00 24.44 298 LEU A N 1
ATOM 2085 C CA . LEU A 1 265 ? 88.874 34.214 33.063 1.00 27.29 298 LEU A CA 1
ATOM 2086 C C . LEU A 1 265 ? 88.166 33.664 31.818 1.00 28.56 298 LEU A C 1
ATOM 2087 O O . LEU A 1 265 ? 88.610 32.670 31.227 1.00 26.40 298 LEU A O 1
ATOM 2092 N N . LYS A 1 266 ? 87.065 34.300 31.413 1.00 23.43 299 LYS A N 1
ATOM 2093 C CA . LYS A 1 266 ? 86.347 33.872 30.213 1.00 22.57 299 LYS A CA 1
ATOM 2094 C C . LYS A 1 266 ? 87.082 34.245 28.934 1.00 26.45 299 LYS A C 1
ATOM 2095 O O . LYS A 1 266 ? 87.095 33.485 27.967 1.00 27.55 299 LYS A O 1
ATOM 2101 N N . ALA A 1 267 ? 87.680 35.431 28.927 1.00 21.39 300 ALA A N 1
ATOM 2102 C CA . ALA A 1 267 ? 88.296 35.952 27.719 1.00 23.35 300 ALA A CA 1
ATOM 2103 C C . ALA A 1 267 ? 89.720 35.439 27.533 1.00 22.80 300 ALA A C 1
ATOM 2104 O O . ALA A 1 267 ? 90.176 35.289 26.399 1.00 26.04 300 ALA A O 1
ATOM 2106 N N . HIS A 1 268 ? 90.415 35.199 28.641 1.00 26.79 301 HIS A N 1
ATOM 2107 C CA . HIS A 1 268 ? 91.843 34.881 28.598 1.00 28.20 301 HIS A CA 1
ATOM 2108 C C . HIS A 1 268 ? 92.180 33.719 29.517 1.00 24.37 301 HIS A C 1
ATOM 2109 O O . HIS A 1 268 ? 93.021 33.863 30.405 1.00 28.37 301 HIS A O 1
ATOM 2116 N N . PRO A 1 269 ? 91.519 32.561 29.331 1.00 27.20 302 PRO A N 1
ATOM 2117 C CA . PRO A 1 269 ? 91.723 31.506 30.334 1.00 30.13 302 PRO A CA 1
ATOM 2118 C C . PRO A 1 269 ? 93.180 31.041 30.425 1.00 27.64 302 PRO A C 1
ATOM 2119 O O . PRO A 1 269 ? 93.609 30.622 31.499 1.00 33.07 302 PRO A O 1
ATOM 2123 N N . GLU A 1 270 ? 93.925 31.152 29.330 1.00 32.95 303 GLU A N 1
ATOM 2124 C CA . GLU A 1 270 ? 95.339 30.757 29.308 1.00 36.58 303 GLU A CA 1
ATOM 2125 C C . GLU A 1 270 ? 96.231 31.624 30.195 1.00 40.40 303 GLU A C 1
ATOM 2126 O O . GLU A 1 270 ? 97.354 31.235 30.512 1.00 40.66 303 GLU A O 1
ATOM 2132 N N . ALA A 1 271 ? 95.742 32.795 30.596 1.00 31.65 304 ALA A N 1
ATOM 2133 C CA . ALA A 1 271 ? 96.515 33.675 31.468 1.00 29.83 304 ALA A CA 1
ATOM 2134 C C . ALA A 1 271 ? 96.405 33.275 32.936 1.00 31.78 304 ALA A C 1
ATOM 2135 O O . ALA A 1 271 ? 97.042 33.876 33.806 1.00 31.97 304 ALA A O 1
ATOM 2137 N N . PHE A 1 272 ? 95.589 32.2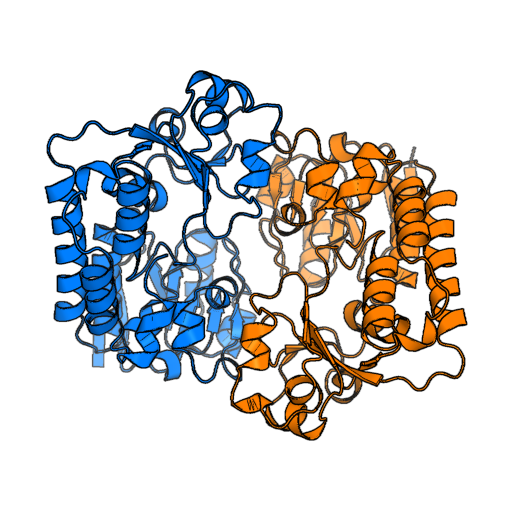61 33.208 1.00 32.84 305 PHE A N 1
ATOM 2138 C CA . PHE A 1 272 ? 95.331 31.827 34.574 1.00 39.19 305 PHE A CA 1
ATOM 2139 C C . PHE A 1 272 ? 95.635 30.338 34.731 1.00 44.68 305 PHE A C 1
ATOM 2140 O O . PHE A 1 272 ? 95.054 29.657 35.578 1.00 46.86 305 PHE A O 1
ATOM 2148 N N . LYS A 1 273 ? 96.580 29.867 33.919 1.00 46.44 306 LYS A N 1
ATOM 2149 C CA . LYS A 1 273 ? 96.885 28.445 33.772 1.00 47.44 306 LYS A CA 1
ATOM 2150 C C . LYS A 1 273 ? 97.089 27.683 35.076 1.00 49.58 306 LYS A C 1
ATOM 2151 O O . LYS A 1 273 ? 96.393 26.701 35.338 1.00 54.11 306 LYS A O 1
ATOM 2157 N N . GLY A 1 274 ? 98.035 28.126 35.894 1.00 49.38 307 GLY A N 1
ATOM 2158 C CA . GLY A 1 274 ? 98.321 27.421 37.133 1.00 52.05 307 GLY A CA 1
ATOM 2159 C C . GLY A 1 274 ? 97.539 27.909 38.338 1.00 53.52 307 GLY A C 1
ATOM 2160 O O . GLY A 1 274 ? 97.690 27.385 39.445 1.00 51.80 307 GLY A O 1
ATOM 2161 N N . VAL A 1 275 ?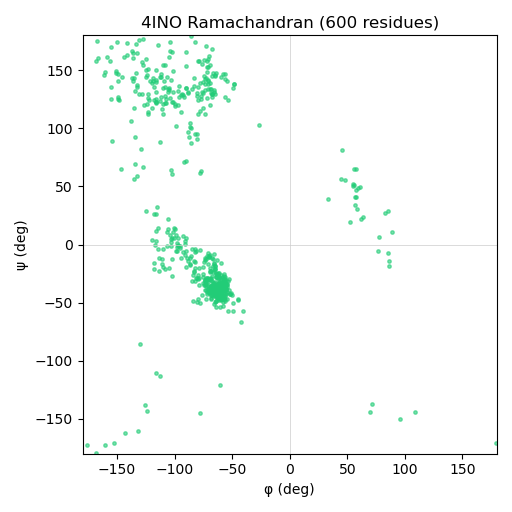 96.687 28.904 38.126 1.00 49.84 308 VAL A N 1
ATOM 2162 C CA . VAL A 1 275 ? 96.114 29.640 39.247 1.00 48.87 308 VAL A CA 1
ATOM 2163 C C . VAL A 1 275 ? 94.900 28.970 39.896 1.00 40.85 308 VAL A C 1
ATOM 2164 O O . VAL A 1 275 ? 94.008 28.462 39.211 1.00 43.55 308 VAL A O 1
ATOM 2168 N N . ASP A 1 276 ? 94.890 28.976 41.229 1.00 39.93 309 ASP A N 1
ATOM 2169 C CA . ASP A 1 276 ? 93.780 28.461 42.020 1.00 38.21 309 ASP A CA 1
ATOM 2170 C C . ASP A 1 276 ? 92.742 29.571 42.178 1.00 34.11 309 ASP A C 1
ATOM 2171 O O . ASP A 1 276 ? 92.774 30.325 43.149 1.00 36.51 309 ASP A O 1
ATOM 2176 N N . ILE A 1 277 ? 91.836 29.665 41.212 1.00 35.55 310 ILE A N 1
ATOM 2177 C CA . ILE A 1 277 ? 90.836 30.733 41.182 1.00 35.82 310 ILE A CA 1
ATOM 2178 C C . ILE A 1 277 ? 89.955 30.748 42.433 1.00 31.63 310 ILE A C 1
ATOM 2179 O O . ILE A 1 277 ? 89.755 31.803 43.046 1.00 32.37 310 ILE A O 1
ATOM 2184 N N . ASN A 1 278 ? 89.450 29.582 42.833 1.00 32.41 311 ASN A N 1
ATOM 2185 C CA . ASN A 1 278 ? 88.528 29.519 43.966 1.00 28.65 311 ASN A CA 1
ATOM 2186 C C . ASN A 1 278 ? 89.130 29.837 45.349 1.00 30.83 311 ASN A C 1
ATOM 2187 O O . ASN A 1 278 ? 88.412 30.226 46.264 1.00 30.50 311 ASN A O 1
ATOM 2192 N N . ALA A 1 279 ? 90.440 29.691 45.507 1.00 36.15 312 ALA A N 1
ATOM 2193 C CA . ALA A 1 279 ? 91.070 30.094 46.760 1.00 31.87 312 ALA A CA 1
ATOM 2194 C C . ALA A 1 279 ? 91.060 31.621 46.862 1.00 31.76 312 ALA A C 1
ATOM 2195 O O . ALA A 1 279 ? 90.863 32.185 47.943 1.00 32.43 312 ALA A O 1
ATOM 2197 N N . ILE A 1 280 ? 91.273 32.278 45.726 1.00 32.77 313 ILE A N 1
ATOM 2198 C CA . ILE A 1 280 ? 91.207 33.737 45.644 1.00 33.88 313 ILE A CA 1
ATOM 2199 C C . ILE A 1 280 ? 89.767 34.201 45.852 1.00 27.89 313 ILE A C 1
ATOM 2200 O O . ILE A 1 280 ? 89.508 35.117 46.642 1.00 26.97 313 ILE A O 1
ATOM 2205 N N . VAL A 1 281 ? 88.830 33.557 45.161 1.00 29.90 314 VAL A N 1
ATOM 2206 C CA . VAL A 1 281 ? 87.419 33.890 45.333 1.00 27.93 314 VAL A CA 1
ATOM 2207 C C . VAL A 1 281 ? 87.002 33.665 46.787 1.00 26.90 314 VAL A C 1
ATOM 2208 O O . VAL A 1 281 ? 86.327 34.508 47.386 1.00 24.85 314 VAL A O 1
ATOM 2212 N N . LYS A 1 282 ? 87.419 32.541 47.373 1.00 26.89 315 LYS A N 1
ATOM 2213 C CA . LYS A 1 282 ? 87.043 32.255 48.749 1.00 25.16 315 LYS A CA 1
ATOM 2214 C C . LYS A 1 282 ? 87.543 33.317 49.720 1.00 24.54 315 LYS A C 1
ATOM 2215 O O . LYS A 1 282 ? 86.790 33.771 50.578 1.00 27.00 315 LYS A O 1
ATOM 2221 N N . ASP A 1 283 ? 88.807 33.717 49.595 1.00 26.52 316 ASP A N 1
ATOM 2222 C CA . ASP A 1 283 ? 89.339 34.695 50.534 1.00 29.60 316 ASP A CA 1
ATOM 2223 C C . ASP A 1 283 ? 88.705 36.064 50.318 1.00 30.55 316 ASP A C 1
ATOM 2224 O O . ASP A 1 283 ? 88.574 36.840 51.262 1.00 31.65 316 ASP A O 1
ATOM 2229 N N . TYR A 1 284 ? 88.312 36.348 49.079 1.00 29.30 317 TYR A N 1
ATOM 2230 C CA . TYR A 1 284 ? 87.627 37.602 48.770 1.00 27.46 317 TYR A CA 1
ATOM 2231 C C . TYR A 1 284 ? 86.355 37.720 49.608 1.00 24.37 317 TYR A C 1
ATOM 2232 O O . TYR A 1 284 ? 86.140 38.720 50.294 1.00 24.70 317 TYR A O 1
ATOM 2241 N N . TYR A 1 285 ? 85.509 36.694 49.558 1.00 22.58 318 TYR A N 1
ATOM 2242 C CA . TYR A 1 285 ? 84.266 36.718 50.314 1.00 23.30 318 TYR A CA 1
ATOM 2243 C C . TYR A 1 285 ? 84.480 36.711 51.820 1.00 27.68 318 TYR A C 1
ATOM 2244 O O . TYR A 1 285 ? 83.702 37.305 52.577 1.00 24.92 318 TYR A O 1
ATOM 2253 N N . LYS A 1 286 ? 85.533 36.038 52.272 1.00 27.35 319 LYS A N 1
ATOM 2254 C CA . LYS A 1 286 ? 85.787 36.005 53.704 1.00 28.86 319 LYS A CA 1
ATOM 2255 C C . LYS A 1 286 ? 86.245 37.370 54.234 1.00 25.03 319 LYS A C 1
ATOM 2256 O O . LYS A 1 286 ? 85.812 37.794 55.295 1.00 29.69 319 LYS A O 1
ATOM 2262 N N . VAL A 1 287 ? 87.096 38.070 53.492 1.00 27.30 320 VAL A N 1
ATOM 2263 C CA . VAL A 1 287 ? 87.557 39.381 53.948 1.00 26.17 320 VAL A CA 1
ATOM 2264 C C . VAL A 1 287 ? 86.508 40.476 53.714 1.00 29.06 320 VAL A C 1
ATOM 2265 O O . VAL A 1 287 ? 86.165 41.229 54.630 1.00 27.57 320 VAL A O 1
ATOM 2269 N N . VAL A 1 288 ? 85.982 40.550 52.496 1.00 26.45 321 VAL A N 1
ATOM 2270 C CA . VAL A 1 288 ? 85.025 41.608 52.156 1.00 27.90 321 VAL A CA 1
ATOM 2271 C C . VAL A 1 288 ? 83.660 41.437 52.827 1.00 24.36 321 VAL A C 1
ATOM 2272 O O . VAL A 1 288 ? 83.039 42.420 53.251 1.00 27.77 321 VAL A O 1
ATOM 2276 N N . PHE A 1 289 ? 83.179 40.198 52.928 1.00 24.04 322 PHE A N 1
ATOM 2277 C CA . PHE A 1 289 ? 81.845 39.967 53.472 1.00 23.79 322 PHE A CA 1
ATOM 2278 C C . PHE A 1 289 ? 81.784 39.203 54.795 1.00 26.60 322 PHE A C 1
ATOM 2279 O O . PHE A 1 289 ? 80.702 39.035 55.354 1.00 27.92 322 PHE A O 1
ATOM 2287 N N . ASP A 1 290 ? 82.935 38.747 55.285 1.00 30.48 323 ASP A N 1
ATOM 2288 C CA . ASP A 1 290 ? 83.017 38.038 56.570 1.00 33.23 323 ASP A CA 1
ATOM 2289 C C . ASP A 1 290 ? 82.156 36.769 56.628 1.00 31.99 323 ASP A C 1
ATOM 2290 O O . ASP A 1 290 ? 81.669 36.382 57.695 1.00 36.20 323 ASP A O 1
ATOM 2295 N N . LEU A 1 291 ? 81.981 36.124 55.479 1.00 32.05 324 LEU A N 1
ATOM 2296 C CA . LEU A 1 291 ? 81.222 34.880 55.409 1.00 29.17 324 LEU A CA 1
ATOM 2297 C C . LEU A 1 291 ? 82.035 33.722 55.979 1.00 29.52 324 LEU A C 1
ATOM 2298 O O . LEU A 1 291 ? 83.254 33.670 55.803 1.00 32.38 324 LEU A O 1
ATOM 2303 N N . ASN A 1 292 ? 81.362 32.786 56.640 1.00 34.25 325 ASN A N 1
ATOM 2304 C CA . ASN A 1 292 ? 82.061 31.598 57.122 1.00 38.17 325 ASN A CA 1
ATOM 2305 C C . ASN A 1 292 ? 82.217 30.551 56.021 1.00 37.15 325 ASN A C 1
ATOM 2306 O O . ASN A 1 292 ? 81.661 30.710 54.934 1.00 31.04 325 ASN A O 1
ATOM 2311 N N . ASP A 1 293 ? 82.950 29.479 56.314 1.00 34.16 326 ASP A N 1
ATOM 2312 C CA . ASP A 1 293 ? 83.237 28.444 55.321 1.00 33.30 326 ASP A CA 1
ATOM 2313 C C . ASP A 1 293 ? 82.001 27.856 54.648 1.00 34.34 326 ASP A C 1
ATOM 2314 O O . ASP A 1 293 ? 82.005 27.604 53.445 1.00 32.95 326 ASP A O 1
ATOM 2319 N N . ALA A 1 294 ? 80.948 27.626 55.427 1.00 31.93 327 ALA A N 1
ATOM 2320 C CA . ALA A 1 294 ? 79.719 27.049 54.894 1.00 33.14 327 ALA A CA 1
ATOM 2321 C C . ALA A 1 294 ? 78.961 28.060 54.032 1.00 29.61 327 ALA A C 1
ATOM 2322 O O . ALA A 1 294 ? 78.317 27.700 53.042 1.00 30.95 327 ALA A O 1
ATOM 2324 N N . GLU A 1 295 ? 79.021 29.325 54.428 1.00 30.80 328 GLU A N 1
ATOM 2325 C CA . GLU A 1 295 ? 78.323 30.373 53.691 1.00 31.87 328 GLU A CA 1
ATOM 2326 C C . GLU A 1 295 ? 79.015 30.710 52.374 1.00 30.86 328 GLU A C 1
ATOM 2327 O O . GLU A 1 295 ? 78.349 31.089 51.415 1.00 30.29 328 GLU A O 1
ATOM 2333 N N . VAL A 1 296 ? 80.341 30.569 52.318 1.00 26.63 329 VAL A N 1
ATOM 2334 C CA . VAL A 1 296 ? 81.080 30.920 51.098 1.00 26.09 329 VAL A CA 1
ATOM 2335 C C . VAL A 1 296 ? 80.884 29.911 49.953 1.00 28.07 329 VAL A C 1
ATOM 2336 O O . VAL A 1 296 ? 80.894 30.288 48.782 1.00 29.55 329 VAL A O 1
ATOM 2340 N N . GLU A 1 297 ? 80.696 28.632 50.282 1.00 30.37 330 GLU A N 1
ATOM 2341 C CA . GLU A 1 297 ? 80.636 27.579 49.245 1.00 29.93 330 GLU A CA 1
ATOM 2342 C C . GLU A 1 297 ? 79.780 27.855 47.988 1.00 29.50 330 GLU A C 1
ATOM 2343 O O . GLU A 1 297 ? 80.247 27.630 46.861 1.00 28.74 330 GLU A O 1
ATOM 2349 N N . PRO A 1 298 ? 78.542 28.352 48.165 1.00 26.02 331 PRO A N 1
ATOM 2350 C CA . PRO A 1 298 ? 77.700 28.615 46.994 1.00 27.80 331 PRO A CA 1
ATOM 2351 C C . PRO A 1 298 ? 78.268 29.727 46.111 1.00 24.37 331 PRO A C 1
ATOM 2352 O O . PRO A 1 298 ? 77.838 29.876 44.961 1.00 26.92 331 PRO A O 1
ATOM 2356 N N . PHE A 1 299 ? 79.208 30.503 46.647 1.00 27.70 332 PHE A N 1
ATOM 2357 C CA . PHE A 1 299 ? 79.803 31.611 45.894 1.00 28.04 332 PHE A CA 1
ATOM 2358 C C . PHE A 1 299 ? 81.051 31.242 45.096 1.00 28.53 332 PHE A C 1
ATOM 2359 O O . PHE A 1 299 ? 81.534 32.045 44.293 1.00 25.44 332 PHE A O 1
ATOM 2367 N N . LEU A 1 300 ? 81.575 30.034 45.302 1.00 27.19 333 LEU A N 1
ATOM 2368 C CA . LEU A 1 300 ? 82.710 29.572 44.510 1.00 27.59 333 LEU A CA 1
ATOM 2369 C C . LEU A 1 300 ? 82.277 29.284 43.081 1.00 27.91 333 LEU A C 1
ATOM 2370 O O . LEU A 1 300 ? 81.113 28.966 42.835 1.00 28.92 333 LEU A O 1
ATOM 2375 N N . TRP A 1 301 ? 83.207 29.403 42.138 1.00 28.11 334 TRP A N 1
ATOM 2376 C CA . TRP A 1 301 ? 82.864 29.284 40.724 1.00 33.62 334 TRP A CA 1
ATOM 2377 C C . TRP A 1 301 ? 82.960 27.849 40.219 1.00 37.79 334 TRP A C 1
ATOM 2378 O O . TRP A 1 301 ? 83.726 27.048 40.763 1.00 39.25 334 TRP A O 1
ATOM 2389 N N . HIS A 1 302 ? 82.174 27.575 39.174 1.00 40.49 335 HIS A N 1
ATOM 2390 C CA . HIS A 1 302 ? 81.916 26.249 38.582 1.00 51.18 335 HIS A CA 1
ATOM 2391 C C . HIS A 1 302 ? 80.714 25.595 39.258 1.00 49.12 335 HIS A C 1
ATOM 2392 O O . HIS A 1 302 ? 80.018 24.779 38.654 1.00 57.52 335 HIS A O 1
ATOM 2399 N N . GLN B 1 1 ? 38.687 60.056 10.407 1.00 43.70 34 GLN B N 1
ATOM 2400 C CA . GLN B 1 1 ? 38.062 58.866 10.966 1.00 41.68 34 GLN B CA 1
ATOM 2401 C C . GLN B 1 1 ? 38.508 58.655 12.411 1.00 36.52 34 GLN B C 1
ATOM 2402 O O . GLN B 1 1 ? 39.654 58.932 12.771 1.00 36.99 34 GLN B O 1
ATOM 2408 N N . GLU B 1 2 ? 37.590 58.191 13.247 1.00 37.45 35 GLU B N 1
ATOM 2409 C CA . GLU B 1 2 ? 37.917 57.941 14.639 1.00 34.78 35 GLU B CA 1
ATOM 2410 C C . GLU B 1 2 ? 36.999 56.902 15.230 1.00 28.49 35 GLU B C 1
ATOM 2411 O O . GLU B 1 2 ? 36.012 56.497 14.616 1.00 37.67 35 GLU B O 1
ATOM 2417 N N . VAL B 1 3 ? 37.354 56.452 16.423 1.00 33.24 36 VAL B N 1
ATOM 2418 C CA . VAL B 1 3 ? 36.584 55.439 17.100 1.00 33.84 36 VAL B CA 1
ATOM 2419 C C . VAL B 1 3 ? 36.463 55.886 18.549 1.00 33.25 36 VAL B C 1
ATOM 2420 O O . VAL B 1 3 ? 37.397 56.470 19.108 1.00 34.45 36 VAL B O 1
ATOM 2424 N N . LYS B 1 4 ? 35.296 55.670 19.139 1.00 34.40 37 LYS B N 1
ATOM 2425 C CA . LYS B 1 4 ? 35.107 56.032 20.532 1.00 39.48 37 LYS B CA 1
ATOM 2426 C C . LYS B 1 4 ? 35.113 54.758 21.362 1.00 34.69 37 LYS B C 1
ATOM 2427 O O . LYS B 1 4 ? 34.465 53.774 21.014 1.00 39.39 37 LYS B O 1
ATOM 2433 N N . VAL B 1 5 ? 35.901 54.770 22.430 1.00 35.63 38 VAL B N 1
ATOM 2434 C CA . VAL B 1 5 ? 36.119 53.579 23.233 1.00 34.49 38 VAL B CA 1
ATOM 2435 C C . VAL B 1 5 ? 36.075 53.932 24.711 1.00 35.04 38 VAL B C 1
ATOM 2436 O O . VAL B 1 5 ? 36.134 55.107 25.078 1.00 38.86 38 VAL B O 1
ATOM 2440 N N . LYS B 1 6 ? 35.980 52.910 25.554 1.00 33.54 39 LYS B N 1
ATOM 2441 C CA . LYS B 1 6 ? 35.921 53.118 26.995 1.00 33.82 39 LYS B CA 1
ATOM 2442 C C . LYS B 1 6 ? 37.209 52.641 27.651 1.00 27.03 39 LYS B C 1
ATOM 2443 O O . LYS B 1 6 ? 37.700 51.555 27.346 1.00 33.69 39 LYS B O 1
ATOM 2449 N N . ASP B 1 7 ? 37.758 53.440 28.554 1.00 27.33 40 ASP B N 1
ATOM 2450 C CA . ASP B 1 7 ? 38.854 52.952 29.380 1.00 27.90 40 ASP B CA 1
ATOM 2451 C C . ASP B 1 7 ? 38.581 53.280 30.847 1.00 28.32 40 ASP B C 1
ATOM 2452 O O . ASP B 1 7 ? 37.436 53.531 31.221 1.00 30.00 40 ASP B O 1
ATOM 2457 N N . TYR B 1 8 ? 39.625 53.279 31.662 1.00 27.34 41 TYR B N 1
ATOM 2458 C CA . TYR B 1 8 ? 39.502 53.549 33.095 1.00 31.77 41 TYR B CA 1
ATOM 2459 C C . TYR B 1 8 ? 38.861 54.903 33.416 1.00 37.56 41 TYR B C 1
ATOM 2460 O O . TYR B 1 8 ? 38.187 55.044 34.443 1.00 36.86 41 TYR B O 1
ATOM 2469 N N . PHE B 1 9 ? 39.075 55.894 32.552 1.00 34.22 42 PHE B N 1
ATOM 2470 C CA . PHE B 1 9 ? 38.543 57.238 32.791 1.00 38.50 42 PHE B CA 1
ATOM 2471 C C . PHE B 1 9 ? 37.224 57.526 32.060 1.00 40.28 42 PHE B C 1
ATOM 2472 O O . PHE B 1 9 ? 36.725 58.654 32.096 1.00 47.68 42 PHE B O 1
ATOM 2480 N N . GLY B 1 10 ? 36.659 56.518 31.403 1.00 35.94 43 GLY B N 1
ATOM 2481 C CA . GLY B 1 10 ? 35.405 56.701 30.693 1.00 37.10 43 GLY B CA 1
ATOM 2482 C C . GLY B 1 10 ? 35.579 56.670 29.187 1.00 36.67 43 GLY B C 1
ATOM 2483 O O . GLY B 1 10 ? 36.402 55.912 28.669 1.00 34.89 43 GLY B O 1
ATOM 2484 N N . GLU B 1 11 ? 34.809 57.487 28.474 1.00 36.63 44 GLU B N 1
ATOM 2485 C CA . GLU B 1 11 ? 34.889 57.490 27.015 1.00 38.63 44 GLU B CA 1
ATOM 2486 C C . GLU B 1 11 ? 36.078 58.278 26.481 1.00 40.89 44 GLU B C 1
ATOM 2487 O O . GLU B 1 11 ? 36.383 59.385 26.942 1.00 37.92 44 GLU B O 1
ATOM 2493 N N . GLN B 1 12 ? 36.755 57.683 25.504 1.00 35.63 45 GLN B N 1
ATOM 2494 C CA . GLN B 1 12 ? 37.865 58.326 24.829 1.00 36.91 45 GLN B CA 1
ATOM 2495 C C . GLN B 1 12 ? 37.548 58.315 23.344 1.00 37.55 45 GLN B C 1
ATOM 2496 O O . GLN B 1 12 ? 36.849 57.421 22.861 1.00 39.80 45 GLN B O 1
ATOM 2502 N N . THR B 1 13 ? 38.037 59.317 22.626 1.00 37.15 46 THR B N 1
ATOM 2503 C CA . THR B 1 13 ? 37.961 59.303 21.173 1.00 37.45 46 THR B CA 1
ATOM 2504 C C . THR B 1 13 ? 39.375 59.153 20.640 1.00 34.97 46 THR B C 1
ATOM 2505 O O . THR B 1 13 ? 40.277 59.903 21.015 1.00 37.02 46 THR B O 1
ATOM 2509 N N . ILE B 1 14 ? 39.575 58.164 19.778 1.00 33.62 47 ILE B N 1
ATOM 2510 C CA . ILE B 1 14 ? 40.900 57.888 19.251 1.00 32.83 47 ILE B CA 1
ATOM 2511 C C . ILE B 1 14 ? 40.914 58.128 17.746 1.00 32.13 47 ILE B C 1
ATOM 2512 O O . ILE B 1 14 ? 40.098 57.570 17.015 1.00 31.53 47 ILE B O 1
ATOM 2517 N N . LYS B 1 15 ? 41.835 58.969 17.291 1.00 31.55 48 LYS B N 1
ATOM 2518 C CA . LYS B 1 15 ? 41.957 59.250 15.863 1.00 32.69 48 LYS B CA 1
ATOM 2519 C C . LYS B 1 15 ? 42.617 58.073 15.149 1.00 30.65 48 LYS B C 1
ATOM 2520 O O . LYS B 1 15 ? 43.646 57.569 15.603 1.00 28.75 48 LYS B O 1
ATOM 2526 N N . LEU B 1 16 ? 41.999 57.618 14.059 1.00 30.84 49 LEU B N 1
ATOM 2527 C CA . LEU B 1 16 ? 42.522 56.496 13.277 1.00 26.41 49 LEU B CA 1
ATOM 2528 C C . LEU B 1 16 ? 43.235 57.018 12.029 1.00 27.70 49 LEU B C 1
ATOM 2529 O O . LEU B 1 16 ? 42.864 58.066 11.487 1.00 31.39 49 LEU B O 1
ATOM 2534 N N . PRO B 1 17 ? 44.260 56.291 11.561 1.00 26.20 50 PRO B N 1
ATOM 2535 C CA . PRO B 1 17 ? 44.764 55.062 12.178 1.00 25.94 50 PRO B CA 1
ATOM 2536 C C . PRO B 1 17 ? 45.847 55.348 13.201 1.00 28.50 50 PRO B C 1
ATOM 2537 O O . PRO B 1 17 ? 46.397 56.455 13.263 1.00 27.44 50 PRO B O 1
ATOM 2541 N N . VAL B 1 18 ? 46.151 54.340 14.006 1.00 26.33 51 VAL B N 1
ATOM 2542 C CA . VAL B 1 18 ? 47.206 54.454 14.992 1.00 27.75 51 VAL B CA 1
ATOM 2543 C C . VAL B 1 18 ? 48.464 53.791 14.436 1.00 26.08 51 VAL B C 1
ATOM 2544 O O . VAL B 1 18 ? 48.443 52.599 14.136 1.00 28.64 51 VAL B O 1
ATOM 2548 N N . SER B 1 19 ? 49.544 54.560 14.292 1.00 27.49 52 SER B N 1
ATOM 2549 C CA . SER B 1 19 ? 50.758 54.081 13.623 1.00 25.82 52 SER B CA 1
ATOM 2550 C C . SER B 1 19 ? 51.992 54.056 14.525 1.00 26.98 52 SER B C 1
ATOM 2551 O O . SER B 1 19 ? 53.004 53.444 14.182 1.00 23.72 52 SER B O 1
ATOM 2554 N N . LYS B 1 20 ? 51.922 54.746 15.659 1.00 23.50 53 LYS B N 1
ATOM 2555 C CA . LYS B 1 20 ? 53.049 54.796 16.584 1.00 19.93 53 LYS B CA 1
ATOM 2556 C C . LYS B 1 20 ? 52.547 54.665 18.019 1.00 23.61 53 LYS B C 1
ATOM 2557 O O . LYS B 1 20 ? 51.973 55.607 18.569 1.00 28.22 53 LYS B O 1
ATOM 2563 N N . ILE B 1 21 ? 52.769 53.501 18.620 1.00 21.33 54 ILE B N 1
ATOM 2564 C CA . ILE B 1 21 ? 52.191 53.189 19.928 1.00 18.52 54 ILE B CA 1
ATOM 2565 C C . ILE B 1 21 ? 53.268 52.942 20.975 1.00 20.86 54 ILE B C 1
ATOM 2566 O O . ILE B 1 21 ? 54.307 52.333 20.694 1.00 18.91 54 ILE B O 1
ATOM 2571 N N . ILE B 1 22 ? 53.028 53.422 22.190 1.00 19.32 55 ILE B N 1
ATOM 2572 C CA . ILE B 1 22 ? 53.891 53.062 23.309 1.00 16.94 55 ILE B CA 1
ATOM 2573 C C . ILE B 1 22 ? 53.041 52.287 24.308 1.00 19.39 55 ILE B C 1
ATOM 2574 O O . ILE B 1 22 ? 51.937 52.725 24.632 1.00 21.02 55 ILE B O 1
ATOM 2579 N N . TYR B 1 23 ? 53.532 51.137 24.774 1.00 18.93 56 TYR B N 1
ATOM 2580 C CA . TYR B 1 23 ? 52.840 50.376 25.821 1.00 16.73 56 TYR B CA 1
ATOM 2581 C C . TYR B 1 23 ? 53.620 50.525 27.112 1.00 20.06 56 TYR B C 1
ATOM 2582 O O . TYR B 1 23 ? 54.816 50.212 27.146 1.00 18.69 56 TYR B O 1
ATOM 2591 N N . LEU B 1 24 ? 52.938 50.973 28.165 1.00 18.92 57 LEU B N 1
ATOM 2592 C CA . LEU B 1 24 ? 53.562 51.195 29.472 1.00 22.80 57 LEU B CA 1
ATOM 2593 C C . LEU B 1 24 ? 52.929 50.335 30.563 1.00 21.14 57 LEU B C 1
ATOM 2594 O O . LEU B 1 24 ? 51.749 50.491 30.872 1.00 24.54 57 LEU B O 1
ATOM 2599 N N . GLY B 1 25 ? 53.719 49.447 31.157 1.00 23.64 58 GLY B N 1
ATOM 2600 C CA . GLY B 1 25 ? 53.307 48.777 32.380 1.00 24.02 58 GLY B CA 1
ATOM 2601 C C . GLY B 1 25 ? 52.481 47.519 32.222 1.00 25.21 58 GLY B C 1
ATOM 2602 O O . GLY B 1 25 ? 52.307 46.774 33.191 1.00 25.73 58 GLY B O 1
ATOM 2603 N N . SER B 1 26 ? 51.949 47.287 31.023 1.00 21.44 59 SER B N 1
ATOM 2604 C CA . SER B 1 26 ? 51.162 46.080 30.758 1.00 21.24 59 SER B CA 1
ATOM 2605 C C . SER B 1 26 ? 50.928 45.920 29.259 1.00 21.53 59 SER B C 1
ATOM 2606 O O . SER B 1 26 ? 51.409 46.729 28.476 1.00 21.19 59 SER B O 1
ATOM 2609 N N . PHE B 1 27 ? 50.204 44.869 28.883 1.00 19.49 60 PHE B N 1
ATOM 2610 C CA . PHE B 1 27 ? 49.808 44.594 27.498 1.00 21.16 60 PHE B CA 1
ATOM 2611 C C . PHE B 1 27 ? 50.942 44.372 26.517 1.00 22.53 60 PHE B C 1
ATOM 2612 O O . PHE B 1 27 ? 50.755 44.493 25.304 1.00 22.58 60 PHE B O 1
ATOM 2620 N N . ALA B 1 28 ? 52.100 44.010 27.062 1.00 22.27 61 ALA B N 1
ATOM 2621 C CA . ALA B 1 28 ? 53.318 43.749 26.297 1.00 24.46 61 ALA B CA 1
ATOM 2622 C C . ALA B 1 28 ? 53.111 42.740 25.180 1.00 18.92 61 ALA B C 1
ATOM 2623 O O . ALA B 1 28 ? 53.809 42.784 24.166 1.00 23.29 61 ALA B O 1
ATOM 2625 N N . GLU B 1 29 ? 52.177 41.818 25.370 1.00 15.37 62 GLU B N 1
ATOM 2626 C CA . GLU B 1 29 ? 52.041 40.715 24.421 1.00 17.56 62 GLU B CA 1
ATOM 2627 C C . GLU B 1 29 ? 50.955 40.955 23.394 1.00 17.87 62 GLU B C 1
ATOM 2628 O O . GLU B 1 29 ? 50.756 40.131 22.509 1.00 17.42 62 GLU B O 1
ATOM 2634 N N . VAL B 1 30 ? 50.255 42.082 23.515 1.00 16.09 63 VAL B N 1
ATOM 2635 C CA . VAL B 1 30 ? 49.206 42.442 22.551 1.00 16.71 63 VAL B CA 1
ATOM 2636 C C . VAL B 1 30 ? 49.728 42.635 21.115 1.00 17.36 63 VAL B C 1
ATOM 2637 O O . VAL B 1 30 ? 49.115 42.122 20.175 1.00 18.15 63 VAL B O 1
ATOM 2641 N N . PRO B 1 31 ? 50.847 43.359 20.931 1.00 16.90 64 PRO B N 1
ATOM 2642 C CA . PRO B 1 31 ? 51.384 43.444 19.563 1.00 19.34 64 PRO B CA 1
ATOM 2643 C C . PRO B 1 31 ? 51.743 42.076 18.987 1.00 21.39 64 PRO B C 1
ATOM 2644 O O . PRO B 1 31 ? 51.696 41.895 17.777 1.00 21.61 64 PRO B O 1
ATOM 2648 N N . ALA B 1 32 ? 52.123 41.124 19.831 1.00 18.86 65 ALA B N 1
ATOM 2649 C CA . ALA B 1 32 ? 52.410 39.777 19.340 1.00 19.15 65 ALA B CA 1
ATOM 2650 C C . ALA B 1 32 ? 51.136 39.068 18.849 1.00 20.04 65 ALA B C 1
ATOM 2651 O O . ALA B 1 32 ? 51.179 38.299 17.891 1.00 21.07 65 ALA B O 1
ATOM 2653 N N . MET B 1 33 ? 50.004 39.301 19.504 1.00 17.93 66 MET B N 1
ATOM 2654 C CA . MET B 1 33 ? 48.790 38.603 19.118 1.00 16.44 66 MET B CA 1
ATOM 2655 C C . MET B 1 33 ? 48.178 39.167 17.833 1.00 22.47 66 MET B C 1
ATOM 2656 O O . MET B 1 33 ? 47.527 38.433 17.084 1.00 23.92 66 MET B O 1
ATOM 2661 N N . PHE B 1 34 ? 48.409 40.453 17.571 1.00 22.11 67 PHE B N 1
ATOM 2662 C CA . PHE B 1 34 ? 47.816 41.122 16.412 1.00 22.82 67 PHE B CA 1
ATOM 2663 C C . PHE B 1 34 ? 48.813 41.396 15.295 1.00 25.24 67 PHE B C 1
ATOM 2664 O O . PHE B 1 34 ? 48.440 41.959 14.256 1.00 25.81 67 PHE B O 1
ATOM 2672 N N . HIS B 1 35 ? 50.070 41.018 15.518 1.00 20.70 68 HIS B N 1
ATOM 2673 C CA . HIS B 1 35 ? 51.162 41.253 14.553 1.00 23.43 68 HIS B CA 1
ATOM 2674 C C . HIS B 1 35 ? 51.330 42.722 14.204 1.00 25.98 68 HIS B C 1
ATOM 2675 O O . HIS B 1 35 ? 51.459 43.093 13.037 1.00 24.39 68 HIS B O 1
ATOM 2682 N N . THR B 1 36 ? 51.346 43.553 15.236 1.00 19.98 69 THR B N 1
ATOM 2683 C CA . THR B 1 36 ? 51.464 44.982 15.077 1.00 19.97 69 THR B CA 1
ATOM 2684 C C . THR B 1 36 ? 52.742 45.549 15.683 1.00 19.15 69 THR B C 1
ATOM 2685 O O . THR B 1 36 ? 52.777 46.728 16.036 1.00 19.54 69 THR B O 1
ATOM 2689 N N . TRP B 1 37 ? 53.790 44.727 15.785 1.00 19.24 70 TRP B N 1
ATOM 2690 C CA . TRP B 1 37 ? 55.087 45.210 16.284 1.00 15.60 70 TRP B CA 1
ATOM 2691 C C . TRP B 1 37 ? 55.604 46.413 15.502 1.00 18.07 70 TRP B C 1
ATOM 2692 O O . TRP B 1 37 ? 56.242 47.289 16.070 1.00 18.38 70 TRP B O 1
ATOM 2703 N N . ASP B 1 38 ? 55.331 46.469 14.199 1.00 21.11 71 ASP B N 1
ATOM 2704 C CA . ASP B 1 38 ? 55.850 47.590 13.413 1.00 22.58 71 ASP B CA 1
ATOM 2705 C C . ASP B 1 38 ? 55.183 48.926 13.739 1.00 23.30 71 ASP B C 1
ATOM 2706 O O . ASP B 1 38 ? 55.678 49.983 13.341 1.00 24.05 71 ASP B O 1
ATOM 2711 N N . ARG B 1 39 ? 54.093 48.869 14.506 1.00 19.26 72 ARG B N 1
ATOM 2712 C CA . ARG B 1 39 ? 53.367 50.064 14.923 1.00 20.54 72 ARG B CA 1
ATOM 2713 C C . ARG B 1 39 ? 53.780 50.495 16.321 1.00 22.31 72 ARG B C 1
ATOM 2714 O O . ARG B 1 39 ? 53.279 51.497 16.847 1.00 23.13 72 ARG B O 1
ATOM 2722 N N . VAL B 1 40 ? 54.691 49.736 16.918 1.00 17.68 73 VAL B N 1
ATOM 2723 C CA . VAL B 1 40 ? 55.152 50.024 18.271 1.00 19.18 73 VAL B CA 1
ATOM 2724 C C . VAL B 1 40 ? 56.467 50.806 18.237 1.00 17.79 73 VAL B C 1
ATOM 2725 O O . VAL B 1 40 ? 57.400 50.441 17.516 1.00 20.36 73 VAL B O 1
ATOM 2729 N N . VAL B 1 41 ? 56.550 51.886 19.016 1.00 18.28 74 VAL B N 1
ATOM 2730 C CA . VAL B 1 41 ? 57.786 52.661 19.103 1.00 16.77 74 VAL B CA 1
ATOM 2731 C C . VAL B 1 41 ? 58.465 52.529 20.476 1.00 19.85 74 VAL B C 1
ATOM 2732 O O . VAL B 1 41 ? 59.660 52.827 20.615 1.00 19.84 74 VAL B O 1
ATOM 2736 N N . GLY B 1 42 ? 57.715 52.061 21.472 1.00 19.72 75 GLY B N 1
ATOM 2737 C CA . GLY B 1 42 ? 58.284 51.905 22.803 1.00 21.32 75 GLY B CA 1
ATOM 2738 C C . GLY B 1 42 ? 57.483 50.959 23.674 1.00 16.48 75 GLY B C 1
ATOM 2739 O O . GLY B 1 42 ? 56.256 50.861 23.543 1.00 17.93 75 GLY B O 1
ATOM 2740 N N . ILE B 1 43 ? 58.168 50.254 24.568 1.00 20.05 76 ILE B N 1
ATOM 2741 C CA . ILE B 1 43 ? 57.480 49.350 25.485 1.00 16.92 76 ILE B CA 1
ATOM 2742 C C . ILE B 1 43 ? 58.271 49.255 26.775 1.00 17.35 76 ILE B C 1
ATOM 2743 O O . ILE B 1 43 ? 59.494 49.389 26.758 1.00 17.93 76 ILE B O 1
ATOM 2748 N N . SER B 1 44 ? 57.578 49.034 27.892 1.00 18.99 77 SER B N 1
ATOM 2749 C CA . SER B 1 44 ? 58.248 48.923 29.184 1.00 21.98 77 SER B CA 1
ATOM 2750 C C . SER B 1 44 ? 59.329 47.852 29.130 1.00 23.28 77 SER B C 1
ATOM 2751 O O . SER B 1 44 ? 59.127 46.806 28.513 1.00 20.44 77 SER B O 1
ATOM 2754 N N . ASP B 1 45 ? 60.470 48.095 29.772 1.00 20.46 78 ASP B N 1
ATOM 2755 C CA . ASP B 1 45 ? 61.590 47.174 29.584 1.00 21.50 78 ASP B CA 1
ATOM 2756 C C . ASP B 1 45 ? 61.342 45.729 30.051 1.00 20.52 78 ASP B C 1
ATOM 2757 O O . ASP B 1 45 ? 61.977 44.805 29.539 1.00 19.97 78 ASP B O 1
ATOM 2762 N N . TYR B 1 46 ? 60.423 45.520 30.994 1.00 18.58 79 TYR B N 1
ATOM 2763 C CA . TYR B 1 46 ? 60.176 44.162 31.491 1.00 21.53 79 TYR B CA 1
ATOM 2764 C C . TYR B 1 46 ? 59.644 43.287 30.354 1.00 19.98 79 TYR B C 1
ATOM 2765 O O . TYR B 1 46 ? 59.812 42.064 30.363 1.00 22.49 79 TYR B O 1
ATOM 2774 N N . ALA B 1 47 ? 59.019 43.926 29.371 1.00 19.65 80 ALA B N 1
ATOM 2775 C CA . ALA B 1 47 ? 58.384 43.224 28.264 1.00 19.21 80 ALA B CA 1
ATOM 2776 C C . ALA B 1 47 ? 59.357 42.350 27.496 1.00 18.36 80 ALA B C 1
ATOM 2777 O O . ALA B 1 47 ? 58.971 41.305 26.948 1.00 16.38 80 ALA B O 1
ATOM 2779 N N . PHE B 1 48 ? 60.614 42.773 27.446 1.00 17.24 81 PHE B N 1
ATOM 2780 C CA . PHE B 1 48 ? 61.619 42.049 26.664 1.00 15.67 81 PHE B CA 1
ATOM 2781 C C . PHE B 1 48 ? 61.996 40.706 27.294 1.00 14.65 81 PHE B C 1
ATOM 2782 O O . PHE B 1 48 ? 62.710 39.904 26.672 1.00 16.21 81 PHE B O 1
ATOM 2790 N N . LYS B 1 49 ? 61.501 40.444 28.505 1.00 14.18 82 LYS B N 1
ATOM 2791 C CA . LYS B 1 49 ? 61.725 39.147 29.155 1.00 14.64 82 LYS B CA 1
ATOM 2792 C C . LYS B 1 49 ? 60.672 38.088 28.754 1.00 15.35 82 LYS B C 1
ATOM 2793 O O . LYS B 1 49 ? 60.877 36.891 28.960 1.00 17.69 82 LYS B O 1
ATOM 2799 N N . SER B 1 50 ? 59.555 38.528 28.187 1.00 13.99 83 SER B N 1
ATOM 2800 C CA . SER B 1 50 ? 58.457 37.619 27.827 1.00 12.86 83 SER B CA 1
ATOM 2801 C C . SER B 1 50 ? 58.896 36.739 26.673 1.00 13.78 83 SER B C 1
ATOM 2802 O O . SER B 1 50 ? 59.429 37.257 25.692 1.00 14.62 83 SER B O 1
ATOM 2805 N N . ASP B 1 51 ? 58.643 35.433 26.754 1.00 13.09 84 ASP B N 1
ATOM 2806 C CA . ASP B 1 51 ? 59.118 34.561 25.672 1.00 15.54 84 ASP B CA 1
ATOM 2807 C C . ASP B 1 51 ? 58.375 34.772 24.357 1.00 15.72 84 ASP B C 1
ATOM 2808 O O . ASP B 1 51 ? 58.954 34.551 23.282 1.00 14.43 84 ASP B O 1
ATOM 2813 N N . ILE B 1 52 ? 57.112 35.183 24.414 1.00 15.19 85 ILE B N 1
ATOM 2814 C CA . ILE B 1 52 ? 56.400 35.432 23.162 1.00 14.87 85 ILE B CA 1
ATOM 2815 C C . ILE B 1 52 ? 56.864 36.748 22.531 1.00 17.01 85 ILE B C 1
ATOM 2816 O O . ILE B 1 52 ? 56.925 36.869 21.312 1.00 14.26 85 ILE B O 1
ATOM 2821 N N . VAL B 1 53 ? 57.215 37.734 23.346 1.00 12.49 86 VAL B N 1
ATOM 2822 C CA . VAL B 1 53 ? 57.818 38.945 22.796 1.00 15.58 86 VAL B CA 1
ATOM 2823 C C . VAL B 1 53 ? 59.134 38.604 22.110 1.00 17.18 86 VAL B C 1
ATOM 2824 O O . VAL B 1 53 ? 59.394 39.040 20.972 1.00 18.38 86 VAL B O 1
ATOM 2828 N N . LYS B 1 54 ? 59.960 37.804 22.776 1.00 15.84 87 LYS B N 1
ATOM 2829 C CA . LYS B 1 54 ? 61.256 37.465 22.204 1.00 17.78 87 LYS B CA 1
ATOM 2830 C C . LYS B 1 54 ? 61.079 36.782 20.854 1.00 20.96 87 LYS B C 1
ATOM 2831 O O . LYS B 1 54 ? 61.824 37.052 19.911 1.00 22.57 87 LYS B O 1
ATOM 2837 N N . ALA B 1 55 ? 60.067 35.931 20.758 1.00 17.51 88 ALA B N 1
ATOM 2838 C CA . ALA B 1 55 ? 59.897 35.087 19.578 1.00 17.40 88 ALA B CA 1
ATOM 2839 C C . ALA B 1 55 ? 59.257 35.818 18.410 1.00 24.88 88 ALA B C 1
ATOM 2840 O O . ALA B 1 55 ? 59.497 35.463 17.247 1.00 24.69 88 ALA B O 1
ATOM 2842 N N . THR B 1 56 ? 58.421 36.813 18.701 1.00 18.13 89 THR B N 1
ATOM 2843 C CA . THR B 1 56 ? 57.601 37.416 17.649 1.00 17.37 89 THR B CA 1
ATOM 2844 C C . THR B 1 56 ? 58.081 38.785 17.205 1.00 20.74 89 THR B C 1
ATOM 2845 O O . THR B 1 56 ? 57.706 39.265 16.126 1.00 19.02 89 THR B O 1
ATOM 2849 N N . LEU B 1 57 ? 58.868 39.443 18.044 1.00 17.93 90 LEU B N 1
ATOM 2850 C CA . LEU B 1 57 ? 59.340 40.777 17.706 1.00 18.27 90 LEU B CA 1
ATOM 2851 C C . LEU B 1 57 ? 60.607 40.600 16.883 1.00 21.69 90 LEU B C 1
ATOM 2852 O O . LEU B 1 57 ? 61.674 40.265 17.414 1.00 20.84 90 LEU B O 1
ATOM 2857 N N . LYS B 1 58 ? 60.484 40.806 15.576 1.00 21.69 91 LYS B N 1
ATOM 2858 C CA . LYS B 1 58 ? 61.582 40.493 14.668 1.00 25.50 91 LYS B CA 1
ATOM 2859 C C . LYS B 1 58 ? 62.679 41.561 14.603 1.00 28.48 91 LYS B C 1
ATOM 2860 O O . LYS B 1 58 ? 63.843 41.237 14.341 1.00 30.11 91 LYS B O 1
ATOM 2866 N N . ASP B 1 59 ? 62.329 42.824 14.839 1.00 25.81 92 ASP B N 1
ATOM 2867 C CA . ASP B 1 59 ? 63.372 43.846 14.960 1.00 30.02 92 ASP B CA 1
ATOM 2868 C C . ASP B 1 59 ? 63.247 44.718 16.213 1.00 29.85 92 ASP B C 1
ATOM 2869 O O . ASP B 1 59 ? 62.721 45.834 16.166 1.00 26.77 92 ASP B O 1
ATOM 2874 N N . PRO B 1 60 ? 63.744 44.199 17.346 1.00 27.13 93 PRO B N 1
ATOM 2875 C CA . PRO B 1 60 ? 63.702 44.941 18.608 1.00 27.91 93 PRO B CA 1
ATOM 2876 C C . PRO B 1 60 ? 64.557 46.198 18.546 1.00 28.64 93 PRO B C 1
ATOM 2877 O O . PRO B 1 60 ? 64.364 47.087 19.365 1.00 23.99 93 PRO B O 1
ATOM 2881 N N . GLU B 1 61 ? 65.481 46.275 17.589 1.00 29.72 94 GLU B N 1
ATOM 2882 C CA . GLU B 1 61 ? 66.348 47.450 17.469 1.00 28.33 94 GLU B CA 1
ATOM 2883 C C . GLU B 1 61 ? 65.586 48.771 17.365 1.00 29.26 94 GLU B C 1
ATOM 2884 O O . GLU B 1 61 ? 66.044 49.794 17.868 1.00 28.49 94 GLU B O 1
ATOM 2890 N N . ARG B 1 62 ? 64.425 48.767 16.717 1.00 26.74 95 ARG B N 1
ATOM 2891 C CA . ARG B 1 62 ? 63.709 50.022 16.527 1.00 30.41 95 ARG B CA 1
ATOM 2892 C C . ARG B 1 62 ? 62.829 50.411 17.707 1.00 26.50 95 ARG B C 1
ATOM 2893 O O . ARG B 1 62 ? 62.238 51.490 17.705 1.00 32.82 95 ARG B O 1
ATOM 2901 N N . ILE B 1 63 ? 62.747 49.548 18.718 1.00 26.31 96 ILE B N 1
ATOM 2902 C CA . ILE B 1 63 ? 61.849 49.807 19.847 1.00 20.32 96 ILE B CA 1
ATOM 2903 C C . ILE B 1 63 ? 62.584 50.289 21.110 1.00 23.12 96 ILE B C 1
ATOM 2904 O O . ILE B 1 63 ? 63.517 49.631 21.597 1.00 26.02 96 ILE B O 1
ATOM 2909 N N . LYS B 1 64 ? 62.138 51.431 21.635 1.00 22.63 97 LYS B N 1
ATOM 2910 C CA . LYS B 1 64 ? 62.742 52.056 22.813 1.00 23.85 97 LYS B CA 1
ATOM 2911 C C . LYS B 1 64 ? 62.295 51.322 24.069 1.00 22.98 97 LYS B C 1
ATOM 2912 O O . LYS B 1 64 ? 61.103 51.165 24.283 1.00 23.72 97 LYS B O 1
ATOM 2918 N N . PRO B 1 65 ? 63.247 50.856 24.899 1.00 25.60 98 PRO B N 1
ATOM 2919 C CA . PRO B 1 65 ? 62.789 50.279 26.171 1.00 21.33 98 PRO B CA 1
ATOM 2920 C C . PRO B 1 65 ? 62.400 51.393 27.148 1.00 25.13 98 PRO B C 1
ATOM 2921 O O . PRO B 1 65 ? 63.195 52.314 27.377 1.00 31.15 98 PRO B O 1
ATOM 2925 N N . MET B 1 66 ? 61.196 51.312 27.699 1.00 23.30 99 MET B N 1
ATOM 2926 C CA . MET B 1 66 ? 60.661 52.364 28.559 1.00 25.67 99 MET B CA 1
ATOM 2927 C C . MET B 1 66 ? 60.714 51.948 30.030 1.00 30.29 99 MET B C 1
ATOM 2928 O O . MET B 1 66 ? 61.044 50.814 30.357 1.00 26.86 99 MET B O 1
ATOM 2933 N N . SER B 1 67 ? 60.363 52.873 30.915 1.00 34.85 100 SER B N 1
ATOM 2934 C CA . SER B 1 67 ? 60.185 52.539 32.328 1.00 41.43 100 SER B CA 1
ATOM 2935 C C . SER B 1 67 ? 59.160 51.422 32.543 1.00 38.53 100 SER B C 1
ATOM 2936 O O . SER B 1 67 ? 58.137 51.361 31.853 1.00 35.35 100 SER B O 1
ATOM 2939 N N . SER B 1 68 ? 59.435 50.542 33.505 1.00 37.84 101 SER B N 1
ATOM 2940 C CA . SER B 1 68 ? 58.465 49.535 33.919 1.00 39.93 101 SER B CA 1
ATOM 2941 C C . SER B 1 68 ? 57.852 49.988 35.231 1.00 49.92 101 SER B C 1
ATOM 2942 O O . SER B 1 68 ? 57.023 49.297 35.825 1.00 51.97 101 SER B O 1
ATOM 2945 N N . ASP B 1 69 ? 58.279 51.162 35.678 1.00 51.93 102 ASP B N 1
ATOM 2946 C CA . ASP B 1 69 ? 57.810 51.702 36.941 1.00 58.83 102 ASP B CA 1
ATOM 2947 C C . ASP B 1 69 ? 56.618 52.647 36.787 1.00 58.99 102 ASP B C 1
ATOM 2948 O O . ASP B 1 69 ? 56.625 53.569 35.962 1.00 60.41 102 ASP B O 1
ATOM 2953 N N . HIS B 1 70 ? 55.583 52.370 37.569 1.00 63.33 103 HIS B N 1
ATOM 2954 C CA . HIS B 1 70 ? 54.642 53.384 38.006 1.00 65.10 103 HIS B CA 1
ATOM 2955 C C . HIS B 1 70 ? 55.007 53.519 39.487 1.00 67.82 103 HIS B C 1
ATOM 2956 O O . HIS B 1 70 ? 55.190 52.496 40.153 1.00 67.80 103 HIS B O 1
ATOM 2963 N N . ALA B 1 71 ? 55.123 54.734 40.030 1.00 68.20 104 ALA B N 1
ATOM 2964 C CA . ALA B 1 71 ? 54.687 55.994 39.421 1.00 66.78 104 ALA B CA 1
ATOM 2965 C C . ALA B 1 71 ? 55.489 56.510 38.218 1.00 68.18 104 ALA B C 1
ATOM 2966 O O . ALA B 1 71 ? 56.718 56.439 38.185 1.00 69.36 104 ALA B O 1
ATOM 2968 N N . ALA B 1 72 ? 54.740 57.060 37.265 1.00 65.63 105 ALA B N 1
ATOM 2969 C CA . ALA B 1 72 ? 55.182 57.467 35.924 1.00 67.08 105 ALA B CA 1
ATOM 2970 C C . ALA B 1 72 ? 56.650 57.846 35.692 1.00 68.28 105 ALA B C 1
ATOM 2971 O O . ALA B 1 72 ? 57.068 58.958 36.017 1.00 65.06 105 ALA B O 1
ATOM 2973 N N . ALA B 1 73 ? 57.416 56.940 35.087 1.00 69.04 106 ALA B N 1
ATOM 2974 C CA . ALA B 1 73 ? 58.810 57.240 34.752 1.00 66.17 106 ALA B CA 1
ATOM 2975 C C . ALA B 1 73 ? 59.095 57.279 33.240 1.00 68.11 106 ALA B C 1
ATOM 2976 O O . ALA B 1 73 ? 58.231 56.935 32.425 1.00 66.59 106 ALA B O 1
ATOM 2978 N N . LEU B 1 74 ? 60.309 57.712 32.885 1.0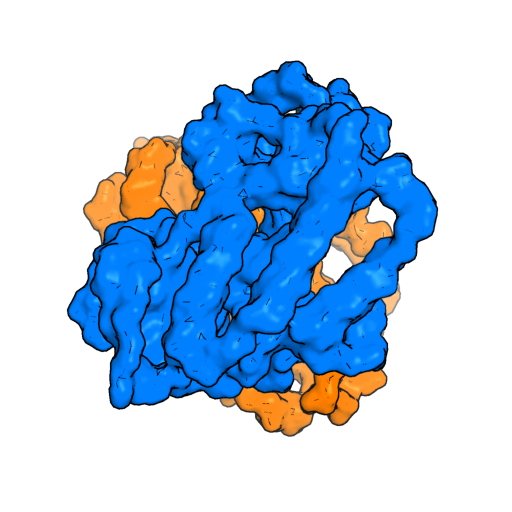0 68.64 107 LEU B N 1
ATOM 2979 C CA . LEU B 1 74 ? 60.678 58.065 31.503 1.00 69.18 107 LEU B CA 1
ATOM 2980 C C . LEU B 1 74 ? 59.711 59.069 30.860 1.00 66.96 107 LEU B C 1
ATOM 2981 O O . LEU B 1 74 ? 59.701 59.219 29.639 1.00 67.37 107 LEU B O 1
ATOM 2986 N N . ASN B 1 75 ? 58.944 59.777 31.688 1.00 67.28 108 ASN B N 1
ATOM 2987 C CA . ASN B 1 75 ? 57.687 60.401 31.262 1.00 63.75 108 ASN B CA 1
ATOM 2988 C C . ASN B 1 75 ? 57.697 61.454 30.148 1.00 61.65 108 ASN B C 1
ATOM 2989 O O . ASN B 1 75 ? 58.101 61.165 29.024 1.00 58.48 108 ASN B O 1
ATOM 2994 N N . VAL B 1 76 ? 57.215 62.654 30.469 1.00 62.02 109 VAL B N 1
ATOM 2995 C CA . VAL B 1 76 ? 56.887 63.676 29.465 1.00 64.23 109 VAL B CA 1
ATOM 2996 C C . VAL B 1 76 ? 57.867 63.808 28.298 1.00 61.21 109 VAL B C 1
ATOM 2997 O O . VAL B 1 76 ? 57.474 63.660 27.142 1.00 63.17 109 VAL B O 1
ATOM 3001 N N . GLU B 1 77 ? 59.136 64.064 28.604 1.00 60.26 110 GLU B N 1
ATOM 3002 C CA . GLU B 1 77 ? 60.121 64.402 27.576 1.00 63.25 110 GLU B CA 1
ATOM 3003 C C . GLU B 1 77 ? 60.324 63.310 26.525 1.00 60.17 110 GLU B C 1
ATOM 3004 O O . GLU B 1 77 ? 60.222 63.574 25.325 1.00 59.84 110 GLU B O 1
ATOM 3010 N N . LEU B 1 78 ? 60.629 62.094 26.972 1.00 58.53 111 LEU B N 1
ATOM 3011 C CA . LEU B 1 78 ? 60.872 60.993 26.042 1.00 58.15 111 LEU B CA 1
ATOM 3012 C C . LEU B 1 78 ? 59.628 60.649 25.231 1.00 55.29 111 LEU B C 1
ATOM 3013 O O . LEU B 1 78 ? 59.720 60.350 24.038 1.00 53.18 111 LEU B O 1
ATOM 3018 N N . LEU B 1 79 ? 58.467 60.690 25.880 1.00 55.42 112 LEU B N 1
ATOM 3019 C CA . LEU B 1 79 ? 57.205 60.462 25.188 1.00 53.48 112 LEU B CA 1
ATOM 3020 C C . LEU B 1 79 ? 57.074 61.420 23.999 1.00 53.28 112 LEU B C 1
ATOM 3021 O O . LEU B 1 79 ? 56.590 61.038 22.942 1.00 50.13 112 LEU B O 1
ATOM 3026 N N . LYS B 1 80 ? 57.552 62.651 24.157 1.00 55.19 113 LYS B N 1
ATOM 3027 C CA . LYS B 1 80 ? 57.496 63.628 23.070 1.00 57.44 113 LYS B CA 1
ATOM 3028 C C . LYS B 1 80 ? 58.536 63.355 21.983 1.00 51.70 113 LYS B C 1
ATOM 3029 O O . LYS B 1 80 ? 58.410 63.827 20.853 1.00 53.63 113 LYS B O 1
ATOM 3035 N N . LYS B 1 81 ? 59.558 62.586 22.333 1.00 50.79 114 LYS B N 1
ATOM 3036 C CA . LYS B 1 81 ? 60.672 62.298 21.435 1.00 50.53 114 LYS B CA 1
ATOM 3037 C C . LYS B 1 81 ? 60.341 61.181 20.444 1.00 46.98 114 LYS B C 1
ATOM 3038 O O . LYS B 1 81 ? 60.876 61.137 19.334 1.00 46.90 114 LYS B O 1
ATOM 3044 N N . LEU B 1 82 ? 59.462 60.277 20.862 1.00 44.12 115 LEU B N 1
ATOM 3045 C CA . LEU B 1 82 ? 59.092 59.122 20.056 1.00 41.06 115 LEU B CA 1
ATOM 3046 C C . LEU B 1 82 ? 57.915 59.444 19.143 1.00 38.31 115 LEU B C 1
ATOM 3047 O O . LEU B 1 82 ? 57.591 58.671 18.240 1.00 37.95 115 LEU B O 1
ATOM 3052 N N . SER B 1 83 ? 57.288 60.593 19.394 1.00 38.95 116 SER B N 1
ATOM 3053 C CA . SER B 1 83 ? 56.106 61.050 18.660 1.00 36.93 116 SER B CA 1
ATOM 3054 C C . SER B 1 83 ? 54.996 60.004 18.503 1.00 33.58 116 SER B C 1
ATOM 3055 O O . SER B 1 83 ? 54.555 59.729 17.386 1.00 30.52 116 SER B O 1
ATOM 3058 N N . PRO B 1 84 ? 54.520 59.433 19.620 1.00 30.92 117 PRO B N 1
ATOM 3059 C CA . PRO B 1 84 ? 53.484 58.413 19.475 1.00 28.50 117 PRO B CA 1
ATOM 3060 C C . PRO B 1 84 ? 52.123 59.022 19.166 1.00 29.49 117 PRO B C 1
ATOM 3061 O O . PRO B 1 84 ? 51.876 60.183 19.509 1.00 32.78 117 PRO B O 1
ATOM 3065 N N . ASP B 1 85 ? 51.254 58.244 18.530 1.00 26.04 118 ASP B N 1
ATOM 3066 C CA . ASP B 1 85 ? 49.865 58.638 18.334 1.00 25.19 118 ASP B CA 1
ATOM 3067 C C . ASP B 1 85 ? 49.035 58.153 19.502 1.00 28.90 118 ASP B C 1
ATOM 3068 O O . ASP B 1 85 ? 47.913 58.618 19.709 1.00 28.86 118 ASP B O 1
ATOM 3073 N N . LEU B 1 86 ? 49.567 57.176 20.231 1.00 25.02 119 LEU B N 1
ATOM 3074 C CA . LEU B 1 86 ? 48.805 56.527 21.289 1.00 23.84 119 LEU B CA 1
ATOM 3075 C C . LEU B 1 86 ? 49.730 55.922 22.332 1.00 20.72 119 LEU B C 1
ATOM 3076 O O . LEU B 1 86 ? 50.731 55.287 22.004 1.00 23.19 119 LEU B O 1
ATOM 3081 N N . VAL B 1 87 ? 49.388 56.135 23.600 1.00 20.28 120 VAL B N 1
ATOM 3082 C CA . VAL B 1 87 ? 50.077 55.472 24.696 1.00 20.34 120 VAL B CA 1
ATOM 3083 C C . VAL B 1 87 ? 49.027 54.622 25.399 1.00 24.35 120 VAL B C 1
ATOM 3084 O O . VAL B 1 87 ? 47.971 55.125 25.771 1.00 24.88 120 VAL B O 1
ATOM 3088 N N . VAL B 1 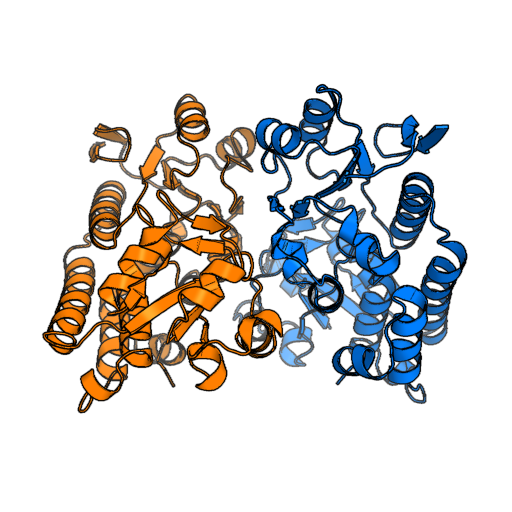88 ? 49.293 53.322 25.521 1.00 20.07 121 VAL B N 1
ATOM 3089 C CA . VAL B 1 88 ? 48.413 52.426 26.251 1.00 19.78 121 VAL B CA 1
ATOM 3090 C C . VAL B 1 88 ? 49.105 52.226 27.578 1.00 23.07 121 VAL B C 1
ATOM 3091 O O . VAL B 1 88 ? 50.269 51.823 27.604 1.00 20.14 121 VAL B O 1
ATOM 3095 N N . THR B 1 89 ? 48.429 52.535 28.682 1.00 22.43 122 THR B N 1
ATOM 3096 C CA . THR B 1 89 ? 49.115 52.449 29.962 1.00 22.43 122 THR B CA 1
ATOM 3097 C C . THR B 1 89 ? 48.283 51.767 31.040 1.00 27.00 122 THR B C 1
ATOM 3098 O O . THR B 1 89 ? 47.059 51.928 31.097 1.00 24.91 122 THR B O 1
ATOM 3102 N N . PHE B 1 90 ? 48.964 50.996 31.884 1.00 27.17 123 PHE B N 1
ATOM 3103 C CA . PHE B 1 90 ? 48.353 50.473 33.094 1.00 27.64 123 PHE B CA 1
ATOM 3104 C C . PHE B 1 90 ? 48.279 51.614 34.103 1.00 32.53 123 PHE B C 1
ATOM 3105 O O . PHE B 1 90 ? 49.263 52.314 34.325 1.00 34.08 123 PHE B O 1
ATOM 3113 N N . VAL B 1 91 ? 47.110 51.806 34.701 1.00 29.22 124 VAL B N 1
ATOM 3114 C CA . VAL B 1 91 ? 46.945 52.834 35.722 1.00 34.33 124 VAL B CA 1
ATOM 3115 C C . VAL B 1 91 ? 47.471 52.329 37.068 1.00 40.30 124 VAL B C 1
ATOM 3116 O O . VAL B 1 91 ? 46.763 51.636 37.806 1.00 37.77 124 VAL B O 1
ATOM 3120 N N . GLY B 1 92 ? 48.727 52.656 37.363 1.00 46.26 125 GLY B N 1
ATOM 3121 C CA . GLY B 1 92 ? 49.314 52.365 38.660 1.00 51.60 125 GLY B CA 1
ATOM 3122 C C . GLY B 1 92 ? 49.339 53.638 39.486 1.00 55.62 125 GLY B C 1
ATOM 3123 O O . GLY B 1 92 ? 49.557 53.616 40.700 1.00 58.94 125 GLY B O 1
ATOM 3124 N N . ASN B 1 93 ? 49.092 54.755 38.808 1.00 55.70 126 ASN B N 1
ATOM 3125 C CA . ASN B 1 93 ? 49.078 56.073 39.428 1.00 56.93 126 ASN B CA 1
ATOM 3126 C C . ASN B 1 93 ? 48.174 56.988 38.606 1.00 57.38 126 ASN B C 1
ATOM 3127 O O . ASN B 1 93 ? 48.646 57.658 37.682 1.00 54.98 126 ASN B O 1
ATOM 3132 N N . PRO B 1 94 ? 46.866 57.008 38.931 1.00 55.62 127 PRO B N 1
ATOM 3133 C CA . PRO B 1 94 ? 45.867 57.821 38.220 1.00 55.75 127 PRO B CA 1
ATOM 3134 C C . PRO B 1 94 ? 46.295 59.282 38.082 1.00 58.34 127 PRO B C 1
ATOM 3135 O O . PRO B 1 94 ? 46.100 59.893 37.025 1.00 57.02 127 PRO B O 1
ATOM 3139 N N . LYS B 1 95 ? 46.869 59.821 39.155 1.00 60.72 128 LYS B N 1
ATOM 3140 C CA . LYS B 1 95 ? 47.372 61.189 39.191 1.00 58.78 128 LYS B CA 1
ATOM 3141 C C . LYS B 1 95 ? 48.347 61.434 38.035 1.00 58.47 128 LYS B C 1
ATOM 3142 O O . LYS B 1 95 ? 48.141 62.325 37.208 1.00 55.59 128 LYS B O 1
ATOM 3148 N N . ALA B 1 96 ? 49.395 60.617 37.976 1.00 57.08 129 ALA B N 1
ATOM 3149 C CA . ALA B 1 96 ? 50.429 60.744 36.955 1.00 58.77 129 ALA B CA 1
ATOM 3150 C C . ALA B 1 96 ? 49.885 60.615 35.534 1.00 55.51 129 ALA B C 1
ATOM 3151 O O . ALA B 1 96 ? 50.282 61.365 34.638 1.00 57.74 129 ALA B O 1
ATOM 3153 N N . VAL B 1 97 ? 48.990 59.652 35.334 1.00 56.01 130 VAL B N 1
ATOM 3154 C CA . VAL B 1 97 ? 48.409 59.416 34.017 1.00 55.08 130 VAL B CA 1
ATOM 3155 C C . VAL B 1 97 ? 47.553 60.605 33.586 1.00 54.69 130 VAL B C 1
ATOM 3156 O O . VAL B 1 97 ? 47.733 61.143 32.491 1.00 54.98 130 VAL B O 1
ATOM 3160 N N . GLU B 1 98 ? 46.636 61.017 34.458 1.00 53.97 131 GLU B N 1
ATOM 3161 C CA . GLU B 1 98 ? 45.758 62.152 34.185 1.00 56.38 131 GLU B CA 1
ATOM 3162 C C . GLU B 1 98 ? 46.573 63.407 33.868 1.00 53.81 131 GLU B C 1
ATOM 3163 O O . GLU B 1 98 ? 46.180 64.217 33.029 1.00 56.53 131 GLU B O 1
ATOM 3169 N N . HIS B 1 99 ? 47.713 63.553 34.536 1.00 55.85 132 HIS B N 1
ATOM 3170 C CA . HIS B 1 99 ? 48.658 64.628 34.245 1.00 57.17 132 HIS B CA 1
ATOM 3171 C C . HIS B 1 99 ? 49.224 64.487 32.833 1.00 57.73 132 HIS B C 1
ATOM 3172 O O . HIS B 1 99 ? 49.189 65.426 32.036 1.00 57.90 132 HIS B O 1
ATOM 3179 N N . ALA B 1 100 ? 49.763 63.309 32.538 1.00 54.90 133 ALA B N 1
ATOM 3180 C CA . ALA B 1 100 ? 50.370 63.038 31.240 1.00 55.05 133 ALA B CA 1
ATOM 3181 C C . ALA B 1 100 ? 49.394 63.251 30.078 1.00 55.58 133 ALA B C 1
ATOM 3182 O O . ALA B 1 100 ? 49.794 63.692 28.995 1.00 53.78 133 ALA B O 1
ATOM 3184 N N . LYS B 1 101 ? 48.120 62.942 30.314 1.00 53.39 134 LYS B N 1
ATOM 3185 C CA . LYS B 1 101 ? 47.075 63.065 29.296 1.00 51.61 134 LYS B CA 1
ATOM 3186 C C . LYS B 1 101 ? 46.856 64.505 28.827 1.00 56.00 134 LYS B C 1
ATOM 3187 O O . LYS B 1 101 ? 46.192 64.738 27.814 1.00 58.31 134 LYS B O 1
ATOM 3193 N N . LYS B 1 102 ? 47.413 65.462 29.565 1.00 55.75 135 LYS B N 1
ATOM 3194 C CA . LYS B 1 102 ? 47.202 66.885 29.294 1.00 57.86 135 LYS B CA 1
ATOM 3195 C C . LYS B 1 102 ? 48.078 67.464 28.184 1.00 59.36 135 LYS B C 1
ATOM 3196 O O . LYS B 1 102 ? 47.920 68.632 27.820 1.00 60.90 135 LYS B O 1
ATOM 3202 N N . PHE B 1 103 ? 49.004 66.670 27.656 1.00 57.81 136 PHE B N 1
ATOM 3203 C CA . PHE B 1 103 ? 49.997 67.195 26.722 1.00 57.00 136 PHE B CA 1
ATOM 3204 C C . PHE B 1 103 ? 49.678 66.900 25.254 1.00 54.47 136 PHE B C 1
ATOM 3205 O O . PHE B 1 103 ? 50.538 67.044 24.385 1.00 57.33 136 PHE B O 1
ATOM 3213 N N . GLY B 1 104 ? 48.446 66.487 24.976 1.00 51.31 137 GLY B N 1
ATOM 3214 C CA . GLY B 1 104 ? 48.006 66.342 23.599 1.00 49.56 137 GLY B CA 1
ATOM 3215 C C . GLY B 1 104 ? 48.262 64.998 22.940 1.00 54.02 137 GLY B C 1
ATOM 3216 O O . GLY B 1 104 ? 48.105 64.858 21.724 1.00 54.84 137 GLY B O 1
ATOM 3217 N N . ILE B 1 105 ? 48.664 64.005 23.728 1.00 50.67 138 ILE B N 1
ATOM 3218 C CA . ILE B 1 105 ? 48.801 62.648 23.211 1.00 45.44 138 ILE B CA 1
ATOM 3219 C C . ILE B 1 105 ? 47.621 61.821 23.712 1.00 41.48 138 ILE B C 1
ATOM 3220 O O . ILE B 1 105 ? 47.271 61.896 24.888 1.00 45.69 138 ILE B O 1
ATOM 3225 N N . SER B 1 106 ? 47.007 61.046 22.821 1.00 40.88 139 SER B N 1
ATOM 3226 C CA . SER B 1 106 ? 45.908 60.159 23.201 1.00 38.69 139 SER B CA 1
ATOM 3227 C C . SER B 1 106 ? 46.387 59.015 24.083 1.00 35.67 139 SER B C 1
ATOM 3228 O O . SER B 1 106 ? 47.406 58.378 23.791 1.00 28.65 139 SER B O 1
ATOM 3231 N N . PHE B 1 107 ? 45.648 58.769 25.162 1.00 29.08 140 PHE B N 1
ATOM 3232 C CA . PHE B 1 107 ? 45.945 57.685 26.085 1.00 29.81 140 PHE B CA 1
ATOM 3233 C C . PHE B 1 107 ? 44.785 56.709 26.164 1.00 28.96 140 PHE B C 1
ATOM 3234 O O . PHE B 1 107 ? 43.618 57.111 26.158 1.00 30.94 140 PHE B O 1
ATOM 3242 N N . LEU B 1 108 ? 45.115 55.425 26.206 1.00 24.15 141 LEU B N 1
ATOM 3243 C CA . LEU B 1 108 ? 44.191 54.399 26.649 1.00 24.51 141 LEU B CA 1
ATOM 3244 C C . LEU B 1 108 ? 44.756 53.919 27.968 1.00 26.47 141 LEU B C 1
ATOM 3245 O O . LEU B 1 108 ? 45.880 53.398 28.019 1.00 26.48 141 LEU B O 1
ATOM 3250 N N . SER B 1 109 ? 43.994 54.119 29.034 1.00 26.01 142 SER B N 1
ATOM 3251 C CA . SER B 1 109 ? 44.472 53.810 30.373 1.00 23.89 142 SER B CA 1
ATOM 3252 C C . SER B 1 109 ? 43.612 52.709 30.953 1.00 23.18 142 SER B C 1
ATOM 3253 O O . SER B 1 109 ? 42.398 52.859 31.036 1.00 26.24 142 SER B O 1
ATOM 3256 N N . PHE B 1 110 ? 44.236 51.599 31.345 1.00 22.89 143 PHE B N 1
ATOM 3257 C CA . PHE B 1 110 ? 43.484 50.477 31.897 1.00 24.03 143 PHE B CA 1
ATOM 3258 C C . PHE B 1 110 ? 43.970 50.107 33.291 1.00 24.19 143 PHE B C 1
ATOM 3259 O O . PHE B 1 110 ? 45.142 50.291 33.627 1.00 24.83 143 PHE B O 1
ATOM 3267 N N . GLN B 1 111 ? 43.068 49.574 34.103 1.00 23.72 144 GLN B N 1
ATOM 3268 C CA . GLN B 1 111 ? 43.476 49.037 35.389 1.00 24.59 144 GLN B CA 1
ATOM 3269 C C . GLN B 1 111 ? 42.802 47.692 35.540 1.00 28.99 144 GLN B C 1
ATOM 3270 O O . GLN B 1 111 ? 41.893 47.524 36.356 1.00 29.84 144 GLN B O 1
ATOM 3276 N N . GLU B 1 112 ? 43.243 46.734 34.733 1.00 25.08 145 GLU B N 1
ATOM 3277 C CA . GLU B 1 112 ? 42.599 45.434 34.684 1.00 22.47 145 GLU B CA 1
ATOM 3278 C C . GLU B 1 112 ? 42.823 44.693 36.004 1.00 22.34 145 GLU B C 1
ATOM 3279 O O . GLU B 1 112 ? 43.955 44.568 36.472 1.00 25.06 145 GLU B O 1
ATOM 3285 N N . LYS B 1 113 ? 41.741 44.231 36.622 1.00 21.93 146 LYS B N 1
ATOM 3286 C CA . LYS B 1 113 ? 41.882 43.468 37.864 1.00 22.90 146 LYS B CA 1
ATOM 3287 C C . LYS B 1 113 ? 41.374 42.036 37.736 1.00 21.92 146 LYS B C 1
ATOM 3288 O O . LYS B 1 113 ? 41.422 41.259 38.702 1.00 18.83 146 LYS B O 1
ATOM 3294 N N . THR B 1 114 ? 40.869 41.683 36.556 1.00 20.11 147 THR B N 1
ATOM 3295 C CA . THR B 1 114 ? 40.370 40.327 36.313 1.00 18.59 147 THR B CA 1
ATOM 3296 C C . THR B 1 114 ? 40.701 39.941 34.886 1.00 16.47 147 THR B C 1
ATOM 3297 O O . THR B 1 114 ? 40.962 40.812 34.055 1.00 17.79 147 THR B O 1
ATOM 3301 N N . ILE B 1 115 ? 40.672 38.648 34.594 1.00 17.71 148 ILE B N 1
ATOM 3302 C CA . ILE B 1 115 ? 40.998 38.208 33.243 1.00 17.86 148 ILE B CA 1
ATOM 3303 C C . ILE B 1 115 ? 39.916 38.708 32.296 1.00 23.88 148 ILE B C 1
ATOM 3304 O O . ILE B 1 115 ? 40.192 39.061 31.150 1.00 18.41 148 ILE B O 1
ATOM 3309 N N . ALA B 1 116 ? 38.684 38.775 32.789 1.00 20.54 149 ALA B N 1
ATOM 3310 C CA . ALA B 1 116 ? 37.582 39.277 31.979 1.00 23.69 149 ALA B CA 1
ATOM 3311 C C . ALA B 1 116 ? 37.820 40.728 31.579 1.00 23.11 149 ALA B C 1
ATOM 3312 O O . ALA B 1 116 ? 37.506 41.120 30.447 1.00 23.12 149 ALA B O 1
ATOM 3314 N N . GLU B 1 117 ? 38.358 41.532 32.499 1.00 20.38 150 GLU B N 1
ATOM 3315 C CA . GLU B 1 117 ? 38.678 42.921 32.183 1.00 20.63 150 GLU B CA 1
ATOM 3316 C C . GLU B 1 117 ? 39.821 42.987 31.170 1.00 19.22 150 GLU B C 1
ATOM 3317 O O . GLU B 1 117 ? 39.810 43.841 30.277 1.00 20.69 150 GLU B O 1
ATOM 3323 N N . VAL B 1 118 ? 40.807 42.099 31.313 1.00 19.51 151 VAL B N 1
ATOM 3324 C CA . VAL B 1 118 ? 41.891 41.994 30.322 1.00 16.18 151 VAL B CA 1
ATOM 3325 C C . VAL B 1 118 ? 41.304 41.783 28.933 1.00 18.87 151 VAL B C 1
ATOM 3326 O O . VAL B 1 118 ? 41.698 42.452 27.978 1.00 18.67 151 VAL B O 1
ATOM 3330 N N . MET B 1 119 ? 40.352 40.867 28.822 1.00 18.00 152 MET B N 1
ATOM 3331 C CA . MET B 1 119 ? 39.761 40.568 27.520 1.00 19.64 152 MET B CA 1
ATOM 3332 C C . MET B 1 119 ? 38.925 41.735 26.959 1.00 23.89 152 MET B C 1
ATOM 3333 O O . MET B 1 119 ? 38.980 42.028 25.760 1.00 20.05 152 MET B O 1
ATOM 3338 N N . GLU B 1 120 ? 38.182 42.414 27.829 1.00 19.83 153 GLU B N 1
ATOM 3339 C CA . GLU B 1 120 ? 37.473 43.631 27.431 1.00 22.97 153 GLU B CA 1
ATOM 3340 C C . GLU B 1 120 ? 38.462 44.689 26.932 1.00 23.35 153 GLU B C 1
ATOM 3341 O O . GLU B 1 120 ? 38.230 45.355 25.925 1.00 24.21 153 GLU B O 1
ATOM 3347 N N . ASP B 1 121 ? 39.583 44.837 27.630 1.00 19.77 154 ASP B N 1
ATOM 3348 C CA . ASP B 1 121 ? 40.563 45.852 27.249 1.00 22.87 154 ASP B CA 1
ATOM 3349 C C . ASP B 1 121 ? 41.342 45.475 25.976 1.00 20.97 154 ASP B C 1
ATOM 3350 O O . ASP B 1 121 ? 41.690 46.345 25.178 1.00 20.33 154 ASP B O 1
ATOM 3355 N N . ILE B 1 122 ? 41.587 44.184 25.775 1.00 19.18 155 ILE B N 1
ATOM 3356 C CA . ILE B 1 122 ? 42.125 43.717 24.495 1.00 15.47 155 ILE B CA 1
ATOM 3357 C C . ILE B 1 122 ? 41.154 44.018 23.326 1.00 20.51 155 ILE B C 1
ATOM 3358 O O . ILE B 1 122 ? 41.592 44.428 22.254 1.00 20.89 155 ILE B O 1
ATOM 3363 N N . ASP B 1 123 ? 39.853 43.839 23.541 1.00 20.47 156 ASP B N 1
ATOM 3364 C CA . ASP B 1 123 ? 38.871 44.122 22.489 1.00 22.62 156 ASP B CA 1
ATOM 3365 C C . ASP B 1 123 ? 38.856 45.609 22.158 1.00 22.40 156 ASP B C 1
ATOM 3366 O O . ASP B 1 123 ? 38.727 46.000 20.985 1.00 22.67 156 ASP B O 1
ATOM 3371 N N . THR B 1 124 ? 39.006 46.436 23.188 1.00 22.22 157 THR B N 1
ATOM 3372 C CA . THR B 1 124 ? 39.096 47.884 23.011 1.00 22.69 157 THR B CA 1
ATOM 3373 C C . THR B 1 124 ? 40.341 48.270 22.230 1.00 25.04 157 THR B C 1
ATOM 3374 O O . THR B 1 124 ? 40.281 49.097 21.311 1.00 23.42 157 THR B O 1
ATOM 3378 N N . GLN B 1 125 ? 41.478 47.676 22.586 1.00 21.62 158 GLN B N 1
ATOM 3379 C CA . GLN B 1 125 ? 42.700 47.932 21.836 1.00 21.00 158 GLN B CA 1
ATOM 3380 C C . GLN B 1 125 ? 42.566 47.510 20.375 1.00 20.73 158 GLN B C 1
ATOM 3381 O O . GLN B 1 125 ? 43.083 48.184 19.483 1.00 21.02 158 GLN B O 1
ATOM 3387 N N . ALA B 1 126 ? 41.866 46.410 20.131 1.00 20.92 159 ALA B N 1
ATOM 3388 C CA . ALA B 1 126 ? 41.646 45.941 18.760 1.00 18.38 159 ALA B CA 1
ATOM 3389 C C . ALA B 1 126 ? 40.830 46.951 17.945 1.00 24.13 159 ALA B C 1
ATOM 3390 O O . ALA B 1 126 ? 41.060 47.109 16.747 1.00 25.09 159 ALA B O 1
ATOM 3392 N N . LYS B 1 127 ? 39.892 47.647 18.588 1.00 23.63 160 LYS B N 1
ATOM 3393 C CA . LYS B 1 127 ? 39.151 48.702 17.889 1.00 22.11 160 LYS B CA 1
ATOM 3394 C C . LYS B 1 127 ? 40.066 49.865 17.506 1.00 25.55 160 LYS B C 1
ATOM 3395 O O . LYS B 1 127 ? 39.944 50.438 16.420 1.00 28.03 160 LYS B O 1
ATOM 3401 N N . ALA B 1 128 ? 40.972 50.238 18.400 1.00 21.61 161 ALA B N 1
ATOM 3402 C CA . ALA B 1 128 ? 41.915 51.314 18.099 1.00 23.06 161 ALA B CA 1
ATOM 3403 C C . ALA B 1 128 ? 42.916 50.909 17.013 1.00 27.92 161 ALA B C 1
ATOM 3404 O O . ALA B 1 128 ? 43.394 51.752 16.249 1.00 27.97 161 ALA B O 1
ATOM 3406 N N . LEU B 1 129 ? 43.238 49.619 16.956 1.00 23.68 162 LEU B N 1
ATOM 3407 C CA . LEU B 1 129 ? 44.208 49.117 15.994 1.00 24.59 162 LEU B CA 1
ATOM 3408 C C . LEU B 1 129 ? 43.551 48.748 14.671 1.00 27.36 162 LEU B C 1
ATOM 3409 O O . LEU B 1 129 ? 44.238 48.547 13.665 1.00 26.27 162 LEU B O 1
ATOM 3414 N N . GLU B 1 130 ? 42.224 48.646 14.684 1.00 25.39 163 GLU B N 1
ATOM 3415 C CA . GLU B 1 130 ? 41.456 48.234 13.511 1.00 26.42 163 GLU B CA 1
ATOM 3416 C C . GLU B 1 130 ? 41.848 46.828 13.060 1.00 29.48 163 GLU B C 1
ATOM 3417 O O . GLU B 1 130 ? 42.132 46.577 11.880 1.00 26.70 163 GLU B O 1
ATOM 3423 N N . VAL B 1 131 ? 41.866 45.915 14.024 1.00 29.11 164 VAL B N 1
ATOM 3424 C CA . VAL B 1 131 ? 42.148 44.513 13.755 1.00 29.87 164 VAL B CA 1
ATOM 3425 C C . VAL B 1 131 ? 41.026 43.679 14.370 1.00 30.63 164 VAL B C 1
ATOM 3426 O O . VAL B 1 131 ? 40.362 44.120 15.318 1.00 31.37 164 VAL B O 1
ATOM 3430 N N . ASP B 1 132 ? 40.792 42.487 13.829 1.00 28.06 165 ASP B N 1
ATOM 3431 C CA . ASP B 1 132 ? 39.747 41.626 14.368 1.00 29.14 165 ASP B CA 1
ATOM 3432 C C . ASP B 1 132 ? 40.298 40.682 15.437 1.00 30.48 165 ASP B C 1
ATOM 3433 O O . ASP B 1 132 ? 41.271 39.961 15.215 1.00 33.47 165 ASP B O 1
ATOM 3438 N N . ALA B 1 133 ? 39.665 40.696 16.601 1.00 28.65 166 ALA B N 1
ATOM 3439 C CA . ALA B 1 133 ? 40.146 39.913 17.726 1.00 29.24 166 ALA B CA 1
ATOM 3440 C C . ALA B 1 133 ? 39.150 38.841 18.153 1.00 27.78 166 ALA B C 1
ATOM 3441 O O . ALA B 1 133 ? 39.406 38.130 19.116 1.00 22.88 166 ALA B O 1
ATOM 3443 N N . SER B 1 134 ? 38.033 38.712 17.439 1.00 27.16 167 SER B N 1
ATOM 3444 C CA . SER B 1 134 ? 36.943 37.836 17.879 1.00 29.84 167 SER B CA 1
ATOM 3445 C C . SER B 1 134 ? 37.359 36.365 18.034 1.00 27.21 167 SER B C 1
ATOM 3446 O O . SER B 1 134 ? 37.046 35.731 19.046 1.00 26.11 167 SER B O 1
ATOM 3449 N N . LYS B 1 135 ? 38.079 35.829 17.048 1.00 22.40 168 LYS B N 1
ATOM 3450 C CA . LYS B 1 135 ? 38.545 34.447 17.129 1.00 25.41 168 LYS B CA 1
ATOM 3451 C C . LYS B 1 135 ? 39.568 34.230 18.250 1.00 22.98 168 LYS B C 1
ATOM 3452 O O . LYS B 1 135 ? 39.532 33.214 18.948 1.00 21.79 168 LYS B O 1
ATOM 3458 N N . LYS B 1 136 ? 40.473 35.187 18.421 1.00 21.29 169 LYS B N 1
ATOM 3459 C CA . LYS B 1 136 ? 41.503 35.083 19.454 1.00 21.41 169 LYS B CA 1
ATOM 3460 C C . LYS B 1 136 ? 40.880 35.182 20.847 1.00 21.71 169 LYS B C 1
ATOM 3461 O O . LYS B 1 136 ? 41.224 34.418 21.763 1.00 20.98 169 LYS B O 1
ATOM 3467 N N . LEU B 1 137 ? 39.946 36.114 21.014 1.00 21.83 170 LEU B N 1
ATOM 3468 C CA . LEU B 1 137 ? 39.260 36.238 22.303 1.00 22.36 170 LEU B CA 1
ATOM 3469 C C . LEU B 1 137 ? 38.412 35.004 22.587 1.00 22.11 170 LEU B C 1
ATOM 3470 O O . LEU B 1 137 ? 38.292 34.590 23.738 1.00 22.41 170 LEU B O 1
ATOM 3475 N N . ALA B 1 138 ? 37.834 34.403 21.545 1.00 19.78 171 ALA B N 1
ATOM 3476 C CA . ALA B 1 138 ? 37.049 33.183 21.743 1.00 25.27 171 ALA B CA 1
ATOM 3477 C C . ALA B 1 138 ? 37.936 32.046 22.260 1.00 22.48 171 ALA B C 1
ATOM 3478 O O . ALA B 1 138 ? 37.519 31.260 23.112 1.00 23.68 171 ALA B O 1
ATOM 3480 N N . LYS B 1 139 ? 39.159 31.960 21.741 1.00 22.05 172 LYS B N 1
ATOM 3481 C CA . LYS B 1 139 ? 40.107 30.950 22.214 1.00 20.70 172 LYS B CA 1
ATOM 3482 C C . LYS B 1 139 ? 40.489 31.188 23.681 1.00 21.00 172 LYS B C 1
ATOM 3483 O O . LYS B 1 139 ? 40.612 30.231 24.451 1.00 20.36 172 LYS B O 1
ATOM 3489 N N . MET B 1 140 ? 40.653 32.447 24.086 1.00 20.31 173 MET B N 1
ATOM 3490 C CA . MET B 1 140 ? 40.927 32.722 25.500 1.00 20.15 173 MET B CA 1
ATOM 3491 C C . MET B 1 140 ? 39.790 32.227 26.381 1.00 21.75 173 MET B C 1
ATOM 3492 O O . MET B 1 140 ? 40.031 31.594 27.412 1.00 18.74 173 MET B O 1
ATOM 3497 N N . GLN B 1 141 ? 38.553 32.501 25.968 1.00 19.84 174 GLN B N 1
ATOM 3498 C CA . GLN B 1 141 ? 37.386 32.144 26.775 1.00 24.40 174 GLN B CA 1
ATOM 3499 C C . GLN B 1 141 ? 37.185 30.631 26.840 1.00 22.35 174 GLN B C 1
ATOM 3500 O O . GLN B 1 141 ? 36.851 30.078 27.891 1.00 22.90 174 GLN B O 1
ATOM 3506 N N . GLU B 1 142 ? 37.402 29.969 25.708 1.00 23.22 175 GLU B N 1
ATOM 3507 C CA . GLU B 1 142 ? 37.289 28.520 25.606 1.00 22.44 175 GLU B CA 1
ATOM 3508 C C . GLU B 1 142 ? 38.252 27.850 26.579 1.00 22.84 175 GLU B C 1
ATOM 3509 O O . GLU B 1 142 ? 37.939 26.831 27.197 1.00 22.04 175 GLU B O 1
ATOM 3515 N N . THR B 1 143 ? 39.419 28.459 26.745 1.00 20.28 176 THR B N 1
ATOM 3516 C CA . THR B 1 143 ? 40.435 27.927 27.640 1.00 17.85 176 THR B CA 1
ATOM 3517 C C . THR B 1 143 ? 40.016 28.119 29.090 1.00 19.49 176 THR B C 1
ATOM 3518 O O . THR B 1 143 ? 40.170 27.214 29.921 1.00 21.21 176 THR B O 1
ATOM 3522 N N . LEU B 1 144 ? 39.473 29.293 29.394 1.00 19.85 177 LEU B N 1
ATOM 3523 C CA . LEU B 1 144 ? 38.942 29.547 30.724 1.00 20.74 177 LEU B CA 1
ATOM 3524 C C . LEU B 1 144 ? 37.801 28.594 31.041 1.00 21.45 177 LEU B C 1
ATOM 3525 O O . LEU B 1 144 ? 37.750 28.047 32.133 1.00 19.38 177 LEU B O 1
ATOM 3530 N N . ASP B 1 145 ? 36.900 28.399 30.082 1.00 23.37 178 ASP B N 1
ATOM 3531 C CA . ASP B 1 145 ? 35.770 27.491 30.276 1.00 24.69 178 ASP B CA 1
ATOM 3532 C C . ASP B 1 145 ? 36.222 26.051 30.511 1.00 25.29 178 ASP B C 1
ATOM 3533 O O . ASP B 1 145 ? 35.649 25.343 31.338 1.00 24.98 178 ASP B O 1
ATOM 3538 N N . PHE B 1 146 ? 37.247 25.613 29.782 1.00 20.57 179 PHE B N 1
ATOM 3539 C CA . PHE B 1 146 ? 37.798 24.280 29.983 1.00 20.84 179 PHE B CA 1
ATOM 3540 C C . PHE B 1 146 ? 38.348 24.095 31.400 1.00 25.42 179 PHE B C 1
ATOM 3541 O O . PHE B 1 146 ? 38.152 23.043 32.019 1.00 22.93 179 PHE B O 1
ATOM 3549 N N . ILE B 1 147 ? 39.036 25.107 31.925 1.00 20.47 180 ILE B N 1
ATOM 3550 C CA . ILE B 1 147 ? 39.572 24.984 33.277 1.00 22.69 180 ILE B CA 1
ATOM 3551 C C . ILE B 1 147 ? 38.419 24.912 34.264 1.00 25.43 180 ILE B C 1
ATOM 3552 O O . ILE B 1 147 ? 38.430 24.094 35.183 1.00 26.16 180 ILE B O 1
ATOM 3557 N N . ALA B 1 148 ? 37.427 25.775 34.075 1.00 22.31 181 ALA B N 1
ATOM 3558 C CA . ALA B 1 148 ? 36.295 25.843 34.998 1.00 25.21 181 ALA B CA 1
ATOM 3559 C C . ALA B 1 148 ? 35.543 24.518 35.030 1.00 31.02 181 ALA B C 1
ATOM 3560 O O . ALA B 1 148 ? 35.051 24.107 36.078 1.00 31.60 181 ALA B O 1
ATOM 3562 N N . GLU B 1 149 ? 35.470 23.850 33.886 1.00 28.29 182 GLU B N 1
ATOM 3563 C CA . GLU B 1 149 ? 34.806 22.550 33.804 1.00 31.34 182 GLU B CA 1
ATOM 3564 C C . GLU B 1 149 ? 35.598 21.467 34.528 1.00 31.05 182 GLU B C 1
ATOM 3565 O O . GLU B 1 149 ? 35.025 20.622 35.228 1.00 32.00 182 GLU B O 1
ATOM 3571 N N . ARG B 1 150 ? 36.916 21.480 34.366 1.00 27.33 183 ARG B N 1
ATOM 3572 C CA . ARG B 1 150 ? 37.752 20.482 35.028 1.00 25.73 183 ARG B CA 1
ATOM 3573 C C . ARG B 1 150 ? 37.749 20.666 36.554 1.00 29.48 183 ARG B C 1
ATOM 3574 O O . ARG B 1 150 ? 37.942 19.704 37.299 1.00 28.64 183 ARG B O 1
ATOM 3582 N N . LEU B 1 151 ? 37.521 21.895 37.019 1.00 25.75 184 LEU B N 1
ATOM 3583 C CA . LEU B 1 151 ? 37.613 22.189 38.453 1.00 28.14 184 LEU B CA 1
ATOM 3584 C C . LEU B 1 151 ? 36.264 22.198 39.175 1.00 33.30 184 LEU B C 1
ATOM 3585 O O . LEU B 1 151 ? 36.212 22.458 40.378 1.00 32.74 184 LEU B O 1
ATOM 3590 N N . LYS B 1 152 ? 35.185 21.921 38.446 1.00 32.62 185 LYS B N 1
ATOM 3591 C CA . LYS B 1 152 ? 33.851 21.806 39.043 1.00 37.76 185 LYS B CA 1
ATOM 3592 C C . LYS B 1 152 ? 33.843 20.807 40.187 1.00 35.30 185 LYS B C 1
ATOM 3593 O O . LYS B 1 152 ? 34.236 19.652 40.008 1.00 33.98 185 LYS B O 1
ATOM 3599 N N . GLY B 1 153 ? 33.404 21.251 41.359 1.00 39.32 186 GLY B N 1
ATOM 3600 C CA . GLY B 1 153 ? 33.268 20.359 42.500 1.00 37.66 186 GLY B CA 1
ATOM 3601 C C . GLY B 1 153 ? 34.572 20.006 43.190 1.00 38.56 186 GLY B C 1
ATOM 3602 O O . GLY B 1 153 ? 34.566 19.347 44.227 1.00 36.58 186 GLY B O 1
ATOM 3603 N N . VAL B 1 154 ? 35.691 20.441 42.616 1.00 37.01 187 VAL B N 1
ATOM 3604 C CA . VAL B 1 154 ? 36.995 20.257 43.241 1.00 31.64 187 VAL B CA 1
ATOM 3605 C C . VAL B 1 154 ? 37.203 21.326 44.314 1.00 32.95 187 VAL B C 1
ATOM 3606 O O . VAL B 1 154 ? 36.981 22.509 44.067 1.00 34.01 187 VAL B O 1
ATOM 3610 N N . LYS B 1 155 ? 37.611 20.910 45.505 1.00 31.80 188 LYS B N 1
ATOM 3611 C CA . LYS B 1 155 ? 37.882 21.855 46.580 1.00 31.71 188 LYS B CA 1
ATOM 3612 C C . LYS B 1 155 ? 39.120 22.684 46.230 1.00 30.10 188 LYS B C 1
ATOM 3613 O O . LYS B 1 155 ? 40.154 22.125 45.856 1.00 27.36 188 LYS B O 1
ATOM 3619 N N . LYS B 1 156 ? 39.010 24.007 46.346 1.00 29.15 189 LYS B N 1
ATOM 3620 C CA . LYS B 1 156 ? 40.156 24.893 46.129 1.00 25.24 189 LYS B CA 1
ATOM 3621 C C . LYS B 1 156 ? 41.312 24.589 47.087 1.00 28.04 189 LYS B C 1
ATOM 3622 O O . LYS B 1 156 ? 41.094 24.244 48.248 1.00 29.03 189 LYS B O 1
ATOM 3628 N N . LYS B 1 157 ? 42.544 24.719 46.598 1.00 20.66 190 LYS B N 1
ATOM 3629 C CA . LYS B 1 157 ? 43.723 24.541 47.442 1.00 19.69 190 LYS B CA 1
ATOM 3630 C C . LYS B 1 157 ? 44.105 25.887 48.054 1.00 23.84 190 LYS B C 1
ATOM 3631 O O . LYS B 1 157 ? 44.140 26.903 47.352 1.00 19.82 190 LYS B O 1
ATOM 3637 N N . LYS B 1 158 ? 44.394 25.914 49.351 1.00 21.75 191 LYS B N 1
ATOM 3638 C CA . LYS B 1 158 ? 44.869 27.153 49.962 1.00 20.27 191 LYS B CA 1
ATOM 3639 C C . LYS B 1 158 ? 46.260 27.526 49.435 1.00 19.62 191 LYS B C 1
ATOM 3640 O O . LYS B 1 158 ? 47.187 26.710 49.429 1.00 19.30 191 LYS B O 1
ATOM 3646 N N . GLY B 1 159 ? 46.406 28.764 48.988 1.00 16.91 192 GLY B N 1
ATOM 3647 C CA . GLY B 1 159 ? 47.669 29.164 48.397 1.00 18.01 192 GLY B CA 1
ATOM 3648 C C . GLY B 1 159 ? 47.859 30.660 48.378 1.00 18.50 192 GLY B C 1
ATOM 3649 O O . GLY B 1 159 ? 47.055 31.420 48.947 1.00 17.46 192 GLY B O 1
ATOM 3650 N N . VAL B 1 160 ? 48.926 31.079 47.713 1.00 17.42 193 VAL B N 1
ATOM 3651 C CA . VAL B 1 160 ? 49.310 32.476 47.699 1.00 16.33 193 VAL B CA 1
ATOM 3652 C C . VAL B 1 160 ? 50.370 32.618 46.632 1.00 18.29 193 VAL B C 1
ATOM 3653 O O . VAL B 1 160 ? 51.010 31.624 46.247 1.00 16.58 193 VAL B O 1
ATOM 3657 N N . GLU B 1 161 ? 50.541 33.843 46.132 1.00 17.02 194 GLU B N 1
ATOM 3658 C CA . GLU B 1 161 ? 51.632 34.128 45.215 1.00 16.21 194 GLU B CA 1
ATOM 3659 C C . GLU B 1 161 ? 52.560 35.178 45.833 1.00 17.76 194 GLU B C 1
ATOM 3660 O O . GLU B 1 161 ? 52.083 36.104 46.517 1.00 16.98 194 GLU B O 1
ATOM 3666 N N . LEU B 1 162 ? 53.864 35.032 45.596 1.00 15.39 195 LEU B N 1
ATOM 3667 C CA . LEU B 1 162 ? 54.881 35.932 46.162 1.00 13.99 195 LEU B CA 1
ATOM 3668 C C . LEU B 1 162 ? 55.458 36.798 45.046 1.00 16.31 195 LEU B C 1
ATOM 3669 O O . LEU B 1 162 ? 55.696 36.316 43.923 1.00 18.19 195 LEU B O 1
ATOM 3674 N N . PHE B 1 163 ? 55.692 38.069 45.361 1.00 13.84 196 PHE B N 1
ATOM 3675 C CA . PHE B 1 163 ? 56.134 39.054 44.357 1.00 15.07 196 PHE B CA 1
ATOM 3676 C C . PHE B 1 163 ? 57.575 39.565 44.564 1.00 17.64 196 PHE B C 1
ATOM 3677 O O . PHE B 1 163 ? 58.524 38.791 44.420 1.00 16.02 196 PHE B O 1
ATOM 3685 N N . HIS B 1 164 ? 57.754 40.845 44.891 1.00 17.55 197 HIS B N 1
ATOM 3686 C CA . HIS B 1 164 ? 59.095 41.430 44.972 1.00 19.53 197 HIS B CA 1
ATOM 3687 C C . HIS B 1 164 ? 59.961 40.816 46.063 1.00 21.57 197 HIS B C 1
ATOM 3688 O O . HIS B 1 164 ? 61.196 40.817 45.977 1.00 20.99 197 HIS B O 1
ATOM 3695 N N . LYS B 1 165 ? 59.302 40.318 47.097 1.00 15.31 198 LYS B N 1
ATOM 3696 C CA . LYS B 1 165 ? 59.989 39.589 48.152 1.00 20.20 198 LYS B CA 1
ATOM 3697 C C . LYS B 1 165 ? 59.044 38.556 48.736 1.00 20.93 198 LYS B C 1
ATOM 3698 O O . LYS B 1 165 ? 57.865 38.500 48.373 1.00 17.25 198 LYS B O 1
ATOM 3704 N N . ALA B 1 166 ? 59.578 37.735 49.632 1.00 19.43 199 ALA B N 1
ATOM 3705 C CA . ALA B 1 166 ? 58.883 36.537 50.084 1.00 21.20 199 ALA B CA 1
ATOM 3706 C C . ALA B 1 166 ? 57.654 36.795 50.956 1.00 21.44 199 ALA B C 1
ATOM 3707 O O . ALA B 1 166 ? 56.895 35.865 51.214 1.00 20.71 199 ALA B O 1
ATOM 3709 N N . ASN B 1 167 ? 57.451 38.035 51.403 1.00 17.96 200 ASN B N 1
ATOM 3710 C CA . ASN B 1 167 ? 56.248 38.363 52.156 1.00 19.17 200 ASN B CA 1
ATOM 3711 C C . ASN B 1 167 ? 55.334 39.379 51.465 1.00 18.81 200 ASN B C 1
ATOM 3712 O O . ASN B 1 167 ? 54.395 39.903 52.076 1.00 19.32 200 ASN B O 1
ATOM 3717 N N . LYS B 1 168 ? 55.588 39.670 50.188 1.00 19.99 201 LYS B N 1
ATOM 3718 C CA . LYS B 1 168 ? 54.667 40.519 49.431 1.00 18.57 201 LYS B CA 1
ATOM 3719 C C . LYS B 1 168 ? 53.716 39.648 48.600 1.00 15.94 201 LYS B C 1
ATOM 3720 O O . LYS B 1 168 ? 54.165 38.832 47.786 1.00 16.59 201 LYS B O 1
ATOM 3726 N N . ILE B 1 169 ? 52.419 39.781 48.858 1.00 14.60 202 ILE B N 1
ATOM 3727 C CA . ILE B 1 169 ? 51.392 38.914 48.263 1.00 13.37 202 ILE B CA 1
ATOM 3728 C C . ILE B 1 169 ? 50.288 39.725 47.587 1.00 16.39 202 ILE B C 1
ATOM 3729 O O . ILE B 1 169 ? 50.293 40.968 47.626 1.00 18.44 202 ILE B O 1
ATOM 3734 N N . SER B 1 170 ? 49.339 39.042 46.962 1.00 15.61 203 SER B N 1
ATOM 3735 C CA . SER B 1 170 ? 48.263 39.742 46.264 1.00 17.34 203 SER B CA 1
ATOM 3736 C C . SER B 1 170 ? 46.916 39.530 46.945 1.00 19.50 203 SER B C 1
ATOM 3737 O O . SER B 1 170 ? 46.647 38.449 47.484 1.00 18.69 203 SER B O 1
ATOM 3740 N N . GLY B 1 171 ? 46.073 40.561 46.931 1.00 18.48 204 GLY B N 1
ATOM 3741 C CA . GLY B 1 171 ? 44.769 40.479 47.566 1.00 19.04 204 GLY B CA 1
ATOM 3742 C C . GLY B 1 171 ? 43.627 40.834 46.628 1.00 20.09 204 GLY B C 1
ATOM 3743 O O . GLY B 1 171 ? 43.604 40.424 45.473 1.00 19.63 204 GLY B O 1
ATOM 3744 N N . HIS B 1 172 ? 42.659 41.586 47.131 1.00 20.27 205 HIS B N 1
ATOM 3745 C CA . HIS B 1 172 ? 41.512 41.976 46.322 1.00 17.12 205 HIS B CA 1
ATOM 3746 C C . HIS B 1 172 ? 41.961 42.989 45.293 1.00 18.45 205 HIS B C 1
ATOM 3747 O O . HIS B 1 172 ? 43.004 43.622 45.465 1.00 19.93 205 HIS B O 1
ATOM 3754 N N . GLN B 1 173 ? 41.169 43.130 44.225 1.00 23.40 206 GLN B N 1
ATOM 3755 C CA . GLN B 1 173 ? 41.428 44.129 43.186 1.00 22.60 206 GLN B CA 1
ATOM 3756 C C . GLN B 1 173 ? 42.841 43.980 42.632 1.00 21.88 206 GLN B C 1
ATOM 3757 O O . GLN B 1 173 ? 43.621 44.944 42.597 1.00 20.95 206 GLN B O 1
ATOM 3763 N N . ALA B 1 174 ? 43.169 42.758 42.218 1.00 19.15 207 ALA B N 1
ATOM 3764 C CA . ALA B 1 174 ? 44.505 42.448 41.725 1.00 16.13 207 ALA B CA 1
ATOM 3765 C C . ALA B 1 174 ? 44.362 41.363 40.684 1.00 15.51 207 ALA B C 1
ATOM 3766 O O . ALA B 1 174 ? 43.791 40.297 40.958 1.00 17.80 207 ALA B O 1
ATOM 3768 N N . LEU B 1 175 ? 44.877 41.627 39.486 1.00 16.32 208 LEU B N 1
ATOM 3769 C CA . LEU B 1 175 ? 44.763 40.664 38.405 1.00 16.40 208 LEU B CA 1
ATOM 3770 C C . LEU B 1 175 ? 45.429 39.323 38.776 1.00 17.30 208 LEU B C 1
ATOM 3771 O O . LEU B 1 175 ? 44.909 38.254 38.436 1.00 16.29 208 LEU B O 1
ATOM 3776 N N . ASP B 1 176 ? 46.527 39.373 39.524 1.00 16.16 209 ASP B N 1
ATOM 3777 C CA . ASP B 1 176 ? 47.201 38.143 39.921 1.00 19.43 209 ASP B CA 1
ATOM 3778 C C . ASP B 1 176 ? 46.254 37.285 40.738 1.00 16.41 209 ASP B C 1
ATOM 3779 O O . ASP B 1 176 ? 46.229 36.057 40.606 1.00 17.85 209 ASP B O 1
ATOM 3784 N N . SER B 1 177 ? 45.479 37.925 41.609 1.00 18.47 210 SER B N 1
ATOM 3785 C CA . SER B 1 177 ? 44.535 37.170 42.417 1.00 16.03 210 SER B CA 1
ATOM 3786 C C . SER B 1 177 ? 43.430 36.539 41.585 1.00 16.14 210 SER B C 1
ATOM 3787 O O . SER B 1 177 ? 42.993 35.435 41.910 1.00 19.46 210 SER B O 1
ATOM 3790 N N . ASP B 1 178 ? 42.967 37.219 40.536 1.00 17.14 211 ASP B N 1
ATOM 3791 C CA . ASP B 1 178 ? 41.953 36.611 39.693 1.00 16.92 211 ASP B CA 1
ATOM 3792 C C . ASP B 1 178 ? 42.522 35.395 38.987 1.00 17.41 211 ASP B C 1
ATOM 3793 O O . ASP B 1 178 ? 41.834 34.379 38.824 1.00 17.85 211 ASP B O 1
ATOM 3798 N N . ILE B 1 179 ? 43.769 35.512 38.551 1.00 15.38 212 ILE B N 1
ATOM 3799 C CA . ILE B 1 179 ? 44.430 34.410 37.856 1.00 14.32 212 ILE B CA 1
ATOM 3800 C C . ILE B 1 179 ? 44.547 33.202 38.784 1.00 17.89 212 ILE B C 1
ATOM 3801 O O . ILE B 1 179 ? 44.291 32.071 38.375 1.00 16.95 212 ILE B O 1
ATOM 3806 N N . LEU B 1 180 ? 44.917 33.436 40.043 1.00 15.71 213 LEU B N 1
ATOM 3807 C CA . LEU B 1 180 ? 44.983 32.364 41.031 1.00 15.17 213 LEU B CA 1
ATOM 3808 C C . LEU B 1 180 ? 43.611 31.705 41.238 1.00 17.61 213 LEU B C 1
ATOM 3809 O O . LEU B 1 180 ? 43.509 30.475 41.283 1.00 17.64 213 LEU B O 1
ATOM 3814 N N . GLU B 1 181 ? 42.565 32.524 41.349 1.00 16.86 214 GLU B N 1
ATOM 3815 C CA . GLU B 1 181 ? 41.217 32.013 41.602 1.00 19.93 214 GLU B CA 1
ATOM 3816 C C . GLU B 1 181 ? 40.709 31.150 40.440 1.00 20.48 214 GLU B C 1
ATOM 3817 O O . GLU B 1 181 ? 40.123 30.092 40.665 1.00 20.91 214 GLU B O 1
ATOM 3823 N N . LYS B 1 182 ? 40.973 31.581 39.206 1.00 20.92 215 LYS B N 1
ATOM 3824 C CA . LYS B 1 182 ? 40.609 30.792 38.027 1.00 19.50 215 LYS B CA 1
ATOM 3825 C C . LYS B 1 182 ? 41.413 29.487 37.943 1.00 20.98 215 LYS B C 1
ATOM 3826 O O . LYS B 1 182 ? 40.954 28.507 37.350 1.00 21.94 215 LYS B O 1
ATOM 3832 N N . GLY B 1 183 ? 42.580 29.453 38.581 1.00 17.00 216 GLY B N 1
ATOM 3833 C CA . GLY B 1 183 ? 43.404 28.248 38.597 1.00 18.72 216 GLY B CA 1
ATOM 3834 C C . GLY B 1 183 ? 43.067 27.344 39.771 1.00 18.14 216 GLY B C 1
ATOM 3835 O O . GLY B 1 183 ? 43.753 26.349 40.011 1.00 21.21 216 GLY B O 1
ATOM 3836 N N . GLY B 1 184 ? 42.029 27.708 40.530 1.00 19.06 217 GLY B N 1
ATOM 3837 C CA . GLY B 1 184 ? 41.546 26.852 41.610 1.00 21.16 217 GLY B CA 1
ATOM 3838 C C . GLY B 1 184 ? 42.278 27.014 42.935 1.00 20.99 217 GLY B C 1
ATOM 3839 O O . GLY B 1 184 ? 42.384 26.072 43.726 1.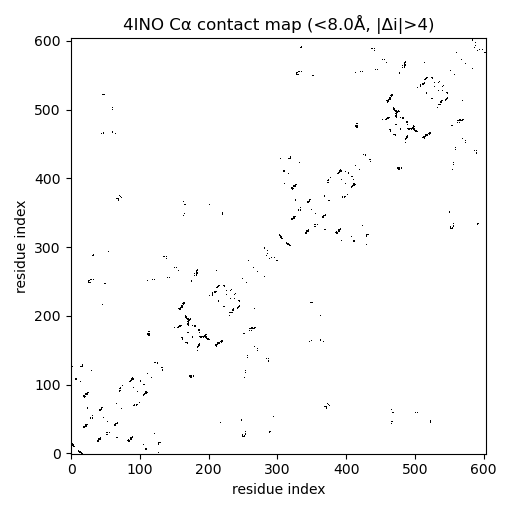00 19.97 217 GLY B O 1
ATOM 3840 N N . ILE B 1 185 ? 42.803 28.209 43.171 1.00 19.57 218 ILE B N 1
ATOM 3841 C CA . ILE B 1 185 ? 43.506 28.498 44.413 1.00 17.02 218 ILE B CA 1
ATOM 3842 C C . ILE B 1 185 ? 42.618 29.366 45.298 1.00 20.62 218 ILE B C 1
ATOM 3843 O O . ILE B 1 185 ? 42.022 30.333 44.807 1.00 20.23 218 ILE B O 1
ATOM 3848 N N . ASP B 1 186 ? 42.528 29.012 46.585 1.00 21.27 219 ASP B N 1
ATOM 3849 C CA . ASP B 1 186 ? 41.941 29.885 47.607 1.00 25.65 219 ASP B CA 1
ATOM 3850 C C . ASP B 1 186 ? 43.054 30.761 48.149 1.00 22.00 219 ASP B C 1
ATOM 3851 O O . ASP B 1 186 ? 43.841 30.354 49.004 1.00 21.12 219 ASP B O 1
ATOM 3856 N N . ASN B 1 187 ? 43.151 31.967 47.612 1.00 20.43 220 ASN B N 1
ATOM 3857 C CA . ASN B 1 187 ? 44.284 32.821 47.910 1.00 19.43 220 ASN B CA 1
ATOM 3858 C C . ASN B 1 187 ? 44.124 33.505 49.266 1.00 19.10 220 ASN B C 1
ATOM 3859 O O . ASN B 1 187 ? 43.272 34.361 49.419 1.00 20.84 220 ASN B O 1
ATOM 3864 N N . PHE B 1 188 ? 44.952 33.148 50.248 1.00 20.69 221 PHE B N 1
ATOM 3865 C CA . PHE B 1 188 ? 44.753 33.741 51.568 1.00 23.49 221 PHE B CA 1
ATOM 3866 C C . PHE B 1 188 ? 45.083 35.233 51.626 1.00 24.45 221 PHE B C 1
ATOM 3867 O O . PHE B 1 188 ? 44.780 35.908 52.615 1.00 22.47 221 PHE B O 1
ATOM 3875 N N . GLY B 1 189 ? 45.678 35.763 50.565 1.00 20.74 222 GLY B N 1
ATOM 3876 C CA . GLY B 1 189 ? 45.976 37.177 50.527 1.00 20.10 222 GLY B CA 1
ATOM 3877 C C . GLY B 1 189 ? 44.715 38.015 50.549 1.00 20.72 222 GLY B C 1
ATOM 3878 O O . GLY B 1 189 ? 44.761 39.174 50.958 1.00 21.28 222 GLY B O 1
ATOM 3879 N N . LEU B 1 190 ? 43.594 37.442 50.098 1.00 20.13 223 LEU B N 1
ATOM 3880 C CA . LEU B 1 190 ? 42.319 38.151 50.069 1.00 17.82 223 LEU B CA 1
ATOM 3881 C C . LEU B 1 190 ? 41.905 38.597 51.476 1.00 24.16 223 LEU B C 1
ATOM 3882 O O . LEU B 1 190 ? 41.195 39.589 51.635 1.00 29.78 223 LEU B O 1
ATOM 3887 N N . LYS B 1 191 ? 42.371 37.887 52.495 1.00 20.37 224 LYS B N 1
ATOM 3888 C CA . LYS B 1 191 ? 41.984 38.227 53.876 1.00 21.22 224 LYS B CA 1
ATOM 3889 C C . LYS B 1 191 ? 42.751 39.413 54.442 1.00 24.07 224 LYS B C 1
ATOM 3890 O O . LYS B 1 191 ? 42.306 40.041 55.413 1.00 29.01 224 LYS B O 1
ATOM 3896 N N . TYR B 1 192 ? 43.900 39.728 53.854 1.00 23.12 225 TYR B N 1
ATOM 3897 C CA . TYR B 1 192 ? 44.800 40.719 54.433 1.00 22.96 225 TYR B CA 1
ATOM 3898 C C . TYR B 1 192 ? 45.044 41.949 53.574 1.00 26.57 225 TYR B C 1
ATOM 3899 O O . TYR B 1 192 ? 45.461 42.991 54.082 1.00 25.30 225 TYR B O 1
ATOM 3908 N N . VAL B 1 193 ? 44.808 41.831 52.274 1.00 23.06 226 VAL B N 1
ATOM 3909 C CA . VAL B 1 193 ? 45.209 42.882 51.346 1.00 22.83 226 VAL B CA 1
ATOM 3910 C C . VAL B 1 193 ? 43.993 43.360 50.576 1.00 22.54 226 VAL B C 1
ATOM 3911 O O . VAL B 1 193 ? 43.389 42.600 49.822 1.00 22.72 226 VAL B O 1
ATOM 3915 N N . LYS B 1 194 ? 43.609 44.617 50.797 1.00 25.45 227 LYS B N 1
ATOM 3916 C CA . LYS B 1 194 ? 42.372 45.144 50.235 1.00 24.54 227 LYS B CA 1
ATOM 3917 C C . LYS B 1 194 ? 42.517 45.538 48.766 1.00 24.30 227 LYS B C 1
ATOM 3918 O O . LYS B 1 194 ? 41.531 45.548 48.021 1.00 23.09 227 LYS B O 1
ATOM 3924 N N . PHE B 1 195 ? 43.739 45.872 48.364 1.00 25.19 228 PHE B N 1
ATOM 3925 C CA . PHE B 1 195 ? 43.999 46.311 46.997 1.00 27.61 228 PHE B CA 1
ATOM 3926 C C . PHE B 1 195 ? 45.405 45.942 46.525 1.00 27.22 228 PHE B C 1
ATOM 3927 O O . PHE B 1 195 ? 46.400 46.290 47.169 1.00 29.14 228 PHE B O 1
ATOM 3935 N N . GLY B 1 196 ? 45.485 45.265 45.381 1.00 23.41 229 GLY B N 1
ATOM 3936 C CA . GLY B 1 196 ? 46.757 45.100 44.707 1.00 21.35 229 GLY B CA 1
ATOM 3937 C C . GLY B 1 196 ? 47.701 44.151 45.407 1.00 18.36 229 GLY B C 1
ATOM 3938 O O . GLY B 1 196 ? 47.284 43.090 45.876 1.00 19.46 229 GLY B O 1
ATOM 3939 N N . ARG B 1 197 ? 48.972 44.533 45.476 1.00 21.26 230 ARG B N 1
ATOM 3940 C CA . ARG B 1 197 ? 49.981 43.703 46.110 1.00 22.03 230 ARG B CA 1
ATOM 3941 C C . ARG B 1 197 ? 50.516 44.440 47.315 1.00 23.53 230 ARG B C 1
ATOM 3942 O O . ARG B 1 197 ? 50.739 45.653 47.263 1.00 23.10 230 ARG B O 1
ATOM 3950 N N . ALA B 1 198 ? 50.740 43.721 48.406 1.00 18.83 231 ALA B N 1
ATOM 3951 C CA . ALA B 1 198 ? 51.224 44.377 49.621 1.00 20.99 231 ALA B CA 1
ATOM 3952 C C . ALA B 1 198 ? 51.953 43.410 50.525 1.00 21.13 231 ALA B C 1
ATOM 3953 O O . ALA B 1 198 ? 51.743 42.193 50.431 1.00 20.14 231 ALA B O 1
ATOM 3955 N N . ASP B 1 199 ? 52.801 43.962 51.393 1.00 20.00 232 ASP B N 1
ATOM 3956 C CA . ASP B 1 199 ? 53.545 43.193 52.394 1.00 22.45 232 ASP B CA 1
ATOM 3957 C C . ASP B 1 199 ? 52.622 42.711 53.511 1.00 26.79 232 ASP B C 1
ATOM 3958 O O . ASP B 1 199 ? 51.715 43.430 53.925 1.00 25.95 232 ASP B O 1
ATOM 3963 N N . ILE B 1 200 ? 52.870 41.508 54.017 1.00 24.77 233 ILE B N 1
ATOM 3964 C CA . ILE B 1 200 ? 52.207 41.057 55.244 1.00 24.16 233 ILE B CA 1
ATOM 3965 C C . ILE B 1 200 ? 53.259 40.394 56.129 1.00 24.33 233 ILE B C 1
ATOM 3966 O O . ILE B 1 200 ? 54.346 40.084 55.665 1.00 20.97 233 ILE B O 1
ATOM 3971 N N . SER B 1 201 ? 52.968 40.177 57.409 1.00 22.66 234 SER B N 1
ATOM 3972 C CA . SER B 1 201 ? 54.002 39.621 58.277 1.00 24.88 234 SER B CA 1
ATOM 3973 C C . SER B 1 201 ? 54.259 38.146 57.956 1.00 22.84 234 SER B C 1
ATOM 3974 O O . SER B 1 201 ? 53.355 37.433 57.526 1.00 22.65 234 SER B O 1
ATOM 3977 N N . VAL B 1 202 ? 55.494 37.703 58.155 1.00 24.21 235 VAL B N 1
ATOM 3978 C CA . VAL B 1 202 ? 55.848 36.297 57.988 1.00 24.97 235 VAL B CA 1
ATOM 3979 C C . VAL B 1 202 ? 55.014 35.418 58.930 1.00 27.22 235 VAL B C 1
ATOM 3980 O O . VAL B 1 202 ? 54.639 34.295 58.574 1.00 23.56 235 VAL B O 1
ATOM 3984 N N . GLU B 1 203 ? 54.704 35.930 60.120 1.00 23.35 236 GLU B N 1
ATOM 3985 C CA . GLU B 1 203 ? 53.834 35.190 61.040 1.00 24.72 236 GLU B CA 1
ATOM 3986 C C . GLU B 1 203 ? 52.485 34.816 60.423 1.00 24.33 236 GLU B C 1
ATOM 3987 O O . GLU B 1 203 ? 51.996 33.702 60.615 1.00 24.47 236 GLU B O 1
ATOM 3993 N N . LYS B 1 204 ? 51.881 35.736 59.676 1.00 20.04 237 LYS B N 1
ATOM 3994 C CA . LYS B 1 204 ? 50.571 35.483 59.106 1.00 21.61 237 LYS B CA 1
ATOM 3995 C C . LYS B 1 204 ? 50.674 34.460 57.987 1.00 20.03 237 LYS B C 1
ATOM 3996 O O . LYS B 1 204 ? 49.773 33.646 57.802 1.00 22.65 237 LYS B O 1
ATOM 4002 N N . ILE B 1 205 ? 51.771 34.507 57.238 1.00 20.35 238 ILE B N 1
ATOM 4003 C CA . ILE B 1 205 ? 51.957 33.537 56.164 1.00 19.94 238 ILE B CA 1
ATOM 4004 C C . ILE B 1 205 ? 52.069 32.127 56.743 1.00 21.92 238 ILE B C 1
ATOM 4005 O O . ILE B 1 205 ? 51.462 31.184 56.232 1.00 21.90 238 ILE B O 1
ATOM 4010 N N . VAL B 1 206 ? 52.819 31.995 57.833 1.00 20.98 239 VAL B N 1
ATOM 4011 C CA . VAL B 1 206 ? 53.035 30.696 58.459 1.00 21.89 239 VAL B CA 1
ATOM 4012 C C . VAL B 1 206 ? 51.747 30.185 59.095 1.00 21.69 239 VAL B C 1
ATOM 4013 O O . VAL B 1 206 ? 51.415 29.000 58.979 1.00 21.61 239 VAL B O 1
ATOM 4017 N N . LYS B 1 207 ? 51.011 31.084 59.742 1.00 22.17 240 LYS B N 1
ATOM 4018 C CA . LYS B 1 207 ? 49.733 30.730 60.348 1.00 24.94 240 LYS B CA 1
ATOM 4019 C C . LYS B 1 207 ? 48.734 30.264 59.297 1.00 26.14 240 LYS B C 1
ATOM 4020 O O . LYS B 1 207 ? 47.973 29.323 59.527 1.00 24.62 240 LYS B O 1
ATOM 4026 N N . GLU B 1 208 ? 48.738 30.911 58.132 1.00 21.66 241 GLU B N 1
ATOM 4027 C CA . GLU B 1 208 ? 47.769 30.555 57.095 1.00 21.77 241 GLU B CA 1
ATOM 4028 C C . GLU B 1 208 ? 48.143 29.225 56.463 1.00 20.19 241 GLU B C 1
ATOM 4029 O O . GLU B 1 208 ? 47.267 28.471 56.017 1.00 22.65 241 GLU B O 1
ATOM 4035 N N . ASN B 1 209 ? 49.443 28.947 56.437 1.00 20.44 242 ASN B N 1
ATOM 4036 C CA . ASN B 1 209 ? 49.953 27.626 56.079 1.00 22.04 242 ASN B CA 1
ATOM 4037 C C . ASN B 1 209 ? 49.496 27.171 54.708 1.00 19.95 242 ASN B C 1
ATOM 4038 O O . ASN B 1 209 ? 48.765 26.193 54.577 1.00 20.73 242 ASN B O 1
ATOM 4043 N N . PRO B 1 210 ? 49.938 27.876 53.658 1.00 18.01 243 PRO B N 1
ATOM 4044 C CA . PRO B 1 210 ? 49.436 27.540 52.321 1.00 17.43 243 PRO B CA 1
ATOM 4045 C C . PRO B 1 210 ? 49.862 26.132 51.905 1.00 18.96 243 PRO B C 1
ATOM 4046 O O . PRO B 1 210 ? 50.938 25.686 52.313 1.00 18.78 243 PRO B O 1
ATOM 4050 N N . GLU B 1 211 ? 49.025 25.449 51.124 1.00 18.29 244 GLU B N 1
ATOM 4051 C CA . GLU B 1 211 ? 49.366 24.133 50.596 1.00 19.72 244 GLU B CA 1
ATOM 4052 C C . GLU B 1 211 ? 50.238 24.231 49.346 1.00 17.76 244 GLU B C 1
ATOM 4053 O O . GLU B 1 211 ? 50.919 23.265 48.962 1.00 19.46 244 GLU B O 1
ATOM 4059 N N . ILE B 1 212 ? 50.210 25.395 48.704 1.00 16.55 245 ILE B N 1
ATOM 4060 C CA . ILE B 1 212 ? 50.978 25.593 47.476 1.00 16.05 245 ILE B CA 1
ATOM 4061 C C . ILE B 1 212 ? 51.347 27.069 47.397 1.00 15.02 245 ILE B C 1
ATOM 4062 O O . ILE B 1 212 ? 50.588 27.930 47.879 1.00 17.09 245 ILE B O 1
ATOM 4067 N N . ILE B 1 213 ? 52.502 27.366 46.814 1.00 15.64 246 ILE B N 1
ATOM 4068 C CA . ILE B 1 213 ? 52.949 28.758 46.702 1.00 13.40 246 ILE B CA 1
ATOM 4069 C C . ILE B 1 213 ? 53.447 28.962 45.291 1.00 15.21 246 ILE B C 1
ATOM 4070 O O . ILE B 1 213 ? 54.205 28.135 44.773 1.00 17.37 246 ILE B O 1
ATOM 4075 N N . PHE B 1 214 ? 52.999 30.054 44.671 1.00 15.04 247 PHE B N 1
ATOM 4076 C CA . PHE B 1 214 ? 53.464 30.418 43.334 1.00 14.52 247 PHE B CA 1
ATOM 4077 C C . PHE B 1 214 ? 54.333 31.649 43.417 1.00 14.97 247 PHE B C 1
ATOM 4078 O O . PHE B 1 214 ? 54.209 32.442 44.351 1.00 18.14 247 PHE B O 1
ATOM 4086 N N . ILE B 1 215 ? 55.223 31.805 42.440 1.00 12.96 248 ILE B N 1
ATOM 4087 C CA . ILE B 1 215 ? 56.136 32.948 42.441 1.00 15.12 248 ILE B CA 1
ATOM 4088 C C . ILE B 1 215 ? 55.937 33.716 41.145 1.00 13.69 248 ILE B C 1
ATOM 4089 O O . ILE B 1 215 ? 55.995 33.137 40.064 1.00 15.81 248 ILE B O 1
ATOM 4094 N N . TRP B 1 216 ? 55.648 35.004 41.281 1.00 13.64 249 TRP B N 1
ATOM 4095 C CA . TRP B 1 216 ? 55.536 35.940 40.155 1.00 13.02 249 TRP B CA 1
ATOM 4096 C C . TRP B 1 216 ? 56.727 35.811 39.205 1.00 13.53 249 TRP B C 1
ATOM 4097 O O . TRP B 1 216 ? 57.873 35.671 39.649 1.00 14.42 249 TRP B O 1
ATOM 4108 N N . TRP B 1 217 ? 56.456 35.853 37.899 1.00 14.46 250 TRP B N 1
ATOM 4109 C CA . TRP B 1 217 ? 57.488 35.552 36.913 1.00 16.04 250 TRP B CA 1
ATOM 4110 C C . TRP B 1 217 ? 58.621 36.569 36.911 1.00 16.28 250 TRP B C 1
ATOM 4111 O O . TRP B 1 217 ? 59.727 36.251 36.482 1.00 18.41 250 TRP B O 1
ATOM 4122 N N . ILE B 1 218 ? 58.339 37.767 37.414 1.00 14.07 251 ILE B N 1
ATOM 4123 C CA . ILE B 1 218 ? 59.309 38.869 37.461 1.00 16.17 251 ILE B CA 1
ATOM 4124 C C . ILE B 1 218 ? 60.039 38.899 38.819 1.00 21.03 251 ILE B C 1
ATOM 4125 O O . ILE B 1 218 ? 61.055 39.569 38.975 1.00 24.14 251 ILE B O 1
ATOM 4130 N N . SER B 1 219 ? 59.546 38.127 39.783 1.00 16.34 252 SER B N 1
ATOM 4131 C CA . SER B 1 219 ? 60.163 38.091 41.110 1.00 15.69 252 SER B CA 1
ATOM 4132 C C . SER B 1 219 ? 61.651 37.713 41.079 1.00 16.82 252 SER B C 1
ATOM 4133 O O . SER B 1 219 ? 62.102 36.893 40.248 1.00 17.52 252 SER B O 1
ATOM 4136 N N . PRO B 1 220 ? 62.427 38.283 42.008 1.00 18.28 253 PRO B N 1
ATOM 4137 C CA . PRO B 1 220 ? 63.818 37.863 42.140 1.00 19.87 253 PRO B CA 1
ATOM 4138 C C . PRO B 1 220 ? 63.927 36.489 42.795 1.00 21.18 253 PRO B C 1
ATOM 4139 O O . PRO B 1 220 ? 64.991 35.874 42.720 1.00 23.78 253 PRO B O 1
ATOM 4143 N N . LEU B 1 221 ? 62.836 36.003 43.395 1.00 18.24 254 LEU B N 1
ATOM 4144 C CA . LEU B 1 221 ? 62.836 34.704 44.069 1.00 20.90 254 LEU B CA 1
ATOM 4145 C C . LEU B 1 221 ? 62.814 33.507 43.119 1.00 20.91 254 LEU B C 1
ATOM 4146 O O . LEU B 1 221 ? 62.116 33.511 42.093 1.00 21.06 254 LEU B O 1
ATOM 4151 N N . SER B 1 222 ? 63.583 32.481 43.477 1.00 21.22 255 SER B N 1
ATOM 4152 C CA . SER B 1 222 ? 63.502 31.181 42.828 1.00 22.50 255 SER B CA 1
ATOM 4153 C C . SER B 1 222 ? 62.779 30.263 43.795 1.00 23.80 255 SER B C 1
ATOM 4154 O O . SER B 1 222 ? 62.692 30.564 44.985 1.00 21.15 255 SER B O 1
ATOM 4157 N N . PRO B 1 223 ? 62.248 29.141 43.299 1.00 21.51 256 PRO B N 1
ATOM 4158 C CA . PRO B 1 223 ? 61.671 28.156 44.224 1.00 20.92 256 PRO B CA 1
ATOM 4159 C C . PRO B 1 223 ? 62.652 27.758 45.337 1.00 21.30 256 PRO B C 1
ATOM 4160 O O . PRO B 1 223 ? 62.213 27.623 46.488 1.00 23.47 256 PRO B O 1
ATOM 4164 N N . GLU B 1 224 ? 63.940 27.607 45.020 1.00 25.54 257 GLU B N 1
ATOM 4165 C CA . GLU B 1 224 ? 64.969 27.307 46.029 1.00 25.69 257 GLU B CA 1
ATOM 4166 C C . GLU B 1 224 ? 65.034 28.344 47.150 1.00 25.80 257 GLU B C 1
ATOM 4167 O O . GLU B 1 224 ? 65.143 27.982 48.325 1.00 26.33 257 GLU B O 1
ATOM 4173 N N . ASP B 1 225 ? 64.987 29.627 46.792 1.00 24.21 258 ASP B N 1
ATOM 4174 C CA . ASP B 1 225 ? 65.054 30.701 47.789 1.00 20.82 258 ASP B CA 1
ATOM 4175 C C . ASP B 1 225 ? 63.928 30.592 48.817 1.00 22.89 258 ASP B C 1
ATOM 4176 O O . ASP B 1 225 ? 64.091 30.960 49.987 1.00 27.28 258 ASP B O 1
ATOM 4181 N N . VAL B 1 226 ? 62.778 30.105 48.371 1.00 18.18 259 VAL B N 1
ATOM 4182 C CA . VAL B 1 226 ? 61.617 29.951 49.240 1.00 22.36 259 VAL B CA 1
ATOM 4183 C C . VAL B 1 226 ? 61.702 28.635 50.010 1.00 22.71 259 VAL B C 1
ATOM 4184 O O . VAL B 1 226 ? 61.531 28.609 51.235 1.00 21.38 259 VAL B O 1
ATOM 4188 N N . LEU B 1 227 ? 61.980 27.546 49.292 1.00 17.43 260 LEU B N 1
ATOM 4189 C CA . LEU B 1 227 ? 62.093 26.224 49.900 1.00 22.99 260 LEU B CA 1
ATOM 4190 C C . LEU B 1 227 ? 63.141 26.175 51.017 1.00 28.27 260 LEU B C 1
ATOM 4191 O O . LEU B 1 227 ? 63.007 25.389 51.962 1.00 27.70 260 LEU B O 1
ATOM 4196 N N . ASN B 1 228 ? 64.173 27.016 50.913 1.00 24.77 261 ASN B N 1
ATOM 4197 C CA . ASN B 1 228 ? 65.267 27.032 51.884 1.00 26.97 261 ASN B CA 1
ATOM 4198 C C . ASN B 1 228 ? 65.210 28.197 52.874 1.00 29.30 261 ASN B C 1
ATOM 4199 O O . ASN B 1 228 ? 66.152 28.412 53.647 1.00 32.31 261 ASN B O 1
ATOM 4204 N N . ASN B 1 229 ? 64.119 28.951 52.854 1.00 30.40 262 ASN B N 1
ATOM 4205 C CA . ASN B 1 229 ? 63.936 30.007 53.843 1.00 26.44 262 ASN B CA 1
ATOM 4206 C C . ASN B 1 229 ? 63.554 29.396 55.197 1.00 29.74 262 ASN B C 1
ATOM 4207 O O . ASN B 1 229 ? 62.504 28.766 55.319 1.00 26.43 262 ASN B O 1
ATOM 4212 N N . PRO B 1 230 ? 64.407 29.586 56.220 1.00 33.71 263 PRO B N 1
ATOM 4213 C CA . PRO B 1 230 ? 64.165 28.979 57.537 1.00 33.57 263 PRO B CA 1
ATOM 4214 C C . PRO B 1 230 ? 62.833 29.396 58.156 1.00 30.65 263 PRO B C 1
ATOM 4215 O O . PRO B 1 230 ? 62.237 28.616 58.903 1.00 27.22 263 PRO B O 1
ATOM 4219 N N . LYS B 1 231 ? 62.356 30.596 57.843 1.00 25.94 264 LYS B N 1
ATOM 4220 C CA . LYS B 1 231 ? 61.096 31.058 58.413 1.00 27.04 264 LYS B CA 1
ATOM 4221 C C . LYS B 1 231 ? 59.887 30.313 57.840 1.00 26.46 264 LYS B C 1
ATOM 4222 O O . LYS B 1 231 ? 58.810 30.349 58.420 1.00 25.64 264 LYS B O 1
ATOM 4228 N N . PHE B 1 232 ? 60.071 29.639 56.703 1.00 26.44 265 PHE B N 1
ATOM 4229 C CA . PHE B 1 232 ? 58.969 28.935 56.032 1.00 24.43 265 PHE B CA 1
ATOM 4230 C C . PHE B 1 232 ? 58.992 27.422 56.244 1.00 23.44 265 PHE B C 1
ATOM 4231 O O . PHE B 1 232 ? 58.166 26.706 55.680 1.00 21.94 265 PHE B O 1
ATOM 4239 N N . ALA B 1 233 ? 59.919 26.930 57.062 1.00 24.38 266 ALA B N 1
ATOM 4240 C CA . ALA B 1 233 ? 60.157 25.487 57.160 1.00 2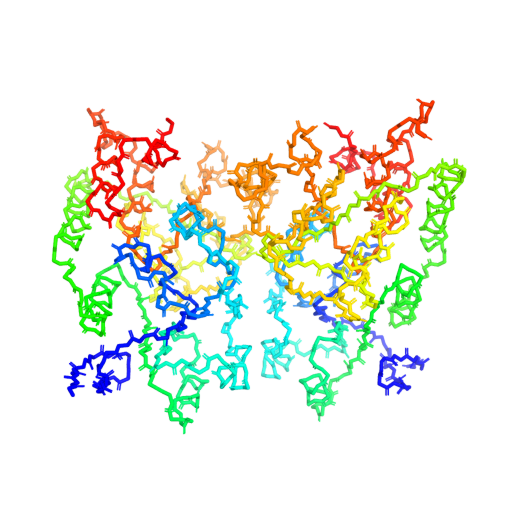7.44 266 ALA B CA 1
ATOM 4241 C C . ALA B 1 233 ? 58.964 24.670 57.648 1.00 24.98 266 ALA B C 1
ATOM 4242 O O . ALA B 1 233 ? 58.884 23.470 57.361 1.00 28.05 266 ALA B O 1
ATOM 4244 N N . THR B 1 234 ? 58.048 25.297 58.384 1.00 25.73 267 THR B N 1
ATOM 4245 C CA . THR B 1 234 ? 56.881 24.574 58.909 1.00 28.27 267 THR B CA 1
ATOM 4246 C C . THR B 1 234 ? 55.664 24.575 57.978 1.00 27.34 267 THR B C 1
ATOM 4247 O O . THR B 1 234 ? 54.662 23.924 58.254 1.00 26.67 267 THR B O 1
ATOM 4251 N N . ILE B 1 235 ? 55.751 25.304 56.872 1.00 22.97 268 ILE B N 1
ATOM 4252 C CA . ILE B 1 235 ? 54.608 25.430 55.969 1.00 19.75 268 ILE B CA 1
ATOM 4253 C C . ILE B 1 235 ? 54.415 24.198 55.078 1.00 20.52 268 ILE B C 1
ATOM 4254 O O . ILE B 1 235 ? 55.393 23.647 54.565 1.00 22.08 268 ILE B O 1
ATOM 4259 N N . LYS B 1 236 ? 53.155 23.785 54.896 1.00 21.66 269 LYS B N 1
ATOM 4260 C CA . LYS B 1 236 ? 52.801 22.642 54.039 1.00 22.07 269 LYS B CA 1
ATOM 4261 C C . LYS B 1 236 ? 53.431 22.690 52.650 1.00 23.46 269 LYS B C 1
ATOM 4262 O O . LYS B 1 236 ? 54.015 21.705 52.198 1.00 23.92 269 LYS B O 1
ATOM 4268 N N . ALA B 1 237 ? 53.298 23.829 51.963 1.00 19.49 270 ALA B N 1
ATOM 4269 C CA . ALA B 1 237 ? 53.863 23.961 50.619 1.00 20.79 270 ALA B CA 1
ATOM 4270 C C . ALA B 1 237 ? 55.352 23.665 50.596 1.00 18.33 270 ALA B C 1
ATOM 4271 O O . ALA B 1 237 ? 55.863 23.103 49.632 1.00 22.98 270 ALA B O 1
ATOM 4273 N N . ILE B 1 238 ? 56.062 24.080 51.638 1.00 19.10 271 ILE B N 1
ATOM 4274 C CA . ILE B 1 238 ? 57.496 23.860 51.691 1.00 20.17 271 ILE B CA 1
ATOM 4275 C C . ILE B 1 238 ? 57.815 22.379 51.955 1.00 23.20 271 ILE B C 1
ATOM 4276 O O . ILE B 1 238 ? 58.637 21.777 51.250 1.00 24.47 271 ILE B O 1
ATOM 4281 N N . LYS B 1 239 ? 57.133 21.789 52.931 1.00 22.49 272 LYS B N 1
ATOM 4282 C CA . LYS B 1 239 ? 57.369 20.392 53.290 1.00 24.95 272 LYS B CA 1
ATOM 4283 C C . LYS B 1 239 ? 57.029 19.447 52.144 1.00 26.44 272 LYS B C 1
ATOM 4284 O O . LYS B 1 239 ? 57.715 18.435 51.944 1.00 27.97 272 LYS B O 1
ATOM 4290 N N . ASN B 1 240 ? 55.975 19.779 51.402 1.00 22.96 273 ASN B N 1
ATOM 4291 C CA . ASN B 1 240 ? 55.552 18.991 50.250 1.00 21.10 273 ASN B CA 1
ATOM 4292 C C . ASN B 1 240 ? 56.179 19.437 48.921 1.00 25.27 273 ASN B C 1
ATOM 4293 O O . ASN B 1 240 ? 55.840 18.898 47.875 1.00 25.10 273 ASN B O 1
ATOM 4298 N N . LYS B 1 241 ? 57.072 20.426 48.974 1.00 20.64 274 LYS B N 1
ATOM 4299 C CA . LYS B 1 241 ? 57.760 20.943 47.783 1.00 21.44 274 LYS B CA 1
ATOM 4300 C C . LYS B 1 241 ? 56.809 21.447 46.709 1.00 25.11 274 LYS B C 1
ATOM 4301 O O . LYS B 1 241 ? 57.020 21.214 45.511 1.00 28.70 274 LYS B O 1
ATOM 4307 N N . GLN B 1 242 ? 55.760 22.135 47.134 1.00 18.74 275 GLN B N 1
ATOM 4308 C CA . GLN B 1 242 ? 54.787 22.679 46.194 1.00 17.17 275 GLN B CA 1
ATOM 4309 C C . GLN B 1 242 ? 55.027 24.170 46.053 1.00 16.88 275 GLN B C 1
ATOM 4310 O O . GLN B 1 242 ? 54.166 24.992 46.395 1.00 16.91 275 GLN B O 1
ATOM 4316 N N . VAL B 1 243 ? 56.199 24.508 45.530 1.00 15.81 276 VAL B N 1
ATOM 4317 C CA . VAL B 1 243 ? 56.553 25.905 45.308 1.00 16.77 276 VAL B CA 1
ATOM 4318 C C . VAL B 1 243 ? 56.954 26.015 43.849 1.00 16.27 276 VAL B C 1
ATOM 4319 O O . VAL B 1 243 ? 57.886 25.322 43.403 1.00 17.53 276 VAL B O 1
ATOM 4323 N N . TYR B 1 244 ? 56.238 26.852 43.093 1.00 15.49 277 TYR B N 1
ATOM 4324 C CA . TYR B 1 244 ? 56.422 26.915 41.643 1.00 16.66 277 TYR B CA 1
ATOM 4325 C C . TYR B 1 244 ? 56.545 28.347 41.158 1.00 16.65 277 TYR B C 1
ATOM 4326 O O . TYR B 1 244 ? 55.766 29.205 41.569 1.00 17.99 277 TYR B O 1
ATOM 4335 N N . LYS B 1 245 ? 57.485 28.592 40.257 1.00 16.54 278 LYS B N 1
ATOM 4336 C CA . LYS B 1 245 ? 57.570 29.897 39.620 1.00 17.02 278 LYS B CA 1
ATOM 4337 C C . LYS B 1 245 ? 56.715 29.876 38.363 1.00 17.12 278 LYS B C 1
ATOM 4338 O O . LYS B 1 245 ? 56.751 28.908 37.590 1.00 18.01 278 LYS B O 1
ATOM 4344 N N . LEU B 1 246 ? 55.933 30.937 38.178 1.00 14.35 279 LEU B N 1
ATOM 4345 C CA . LEU B 1 246 ? 55.008 31.040 37.049 1.00 13.67 279 LEU B CA 1
ATOM 4346 C C . LEU B 1 246 ? 55.795 31.275 35.762 1.00 17.30 279 LEU B C 1
ATOM 4347 O O . LEU B 1 246 ? 56.912 31.796 35.798 1.00 16.80 279 LEU B O 1
ATOM 4352 N N . PRO B 1 247 ? 55.230 30.850 34.623 1.00 17.69 280 PRO B N 1
ATOM 4353 C CA . PRO B 1 247 ? 55.961 30.928 33.352 1.00 17.45 280 PRO B CA 1
ATOM 4354 C C . PRO B 1 247 ? 56.188 32.359 32.899 1.00 16.03 280 PRO B C 1
ATOM 4355 O O . PRO B 1 247 ? 55.582 33.299 33.439 1.00 17.75 280 PRO B O 1
ATOM 4359 N N . THR B 1 248 ? 57.040 32.530 31.891 1.00 16.08 281 THR B N 1
ATOM 4360 C CA . THR B 1 248 ? 57.419 33.872 31.468 1.00 15.79 281 THR B CA 1
ATOM 4361 C C . THR B 1 248 ? 56.332 34.514 30.625 1.00 18.31 281 THR B C 1
ATOM 4362 O O . THR B 1 248 ? 56.565 34.858 29.469 1.00 18.86 281 THR B O 1
ATOM 4366 N N . MET B 1 249 ? 55.157 34.699 31.220 1.00 15.05 282 MET B N 1
ATOM 4367 C CA . MET B 1 249 ? 54.000 35.226 30.514 1.00 15.86 282 MET B CA 1
ATOM 4368 C C . MET B 1 249 ? 53.501 36.462 31.223 1.00 17.64 282 MET B C 1
ATOM 4369 O O . MET B 1 249 ? 53.258 36.423 32.423 1.00 16.95 282 MET B O 1
ATOM 4374 N N . ASP B 1 250 ? 53.303 37.540 30.476 1.00 15.28 283 ASP B N 1
ATOM 4375 C CA . ASP B 1 250 ? 52.761 38.775 31.045 1.00 18.42 283 ASP B CA 1
ATOM 4376 C C . ASP B 1 250 ? 51.305 38.540 31.514 1.00 15.27 283 ASP B C 1
ATOM 4377 O O . ASP B 1 250 ? 50.471 37.986 30.781 1.00 18.46 283 ASP B O 1
ATOM 4382 N N . ILE B 1 251 ? 50.981 38.942 32.740 1.00 18.27 284 ILE B N 1
ATOM 4383 C CA . ILE B 1 251 ? 49.648 38.661 33.246 1.00 18.18 284 ILE B CA 1
ATOM 4384 C C . ILE B 1 251 ? 48.564 39.472 32.541 1.00 17.70 284 ILE B C 1
ATOM 4385 O O . ILE B 1 251 ? 47.470 38.974 32.313 1.00 19.35 284 ILE B O 1
ATOM 4390 N N . GLY B 1 252 ? 48.879 40.708 32.176 1.00 18.60 285 GLY B N 1
ATOM 4391 C CA . GLY B 1 252 ? 47.889 41.579 31.571 1.00 19.14 285 GLY B CA 1
ATOM 4392 C C . GLY B 1 252 ? 47.941 41.455 30.069 1.00 21.26 285 GLY B C 1
ATOM 4393 O O . GLY B 1 252 ? 48.384 42.372 29.372 1.00 23.08 285 GLY B O 1
ATOM 4394 N N . GLY B 1 253 ? 47.492 40.318 29.564 1.00 19.07 286 GLY B N 1
ATOM 4395 C CA . GLY B 1 253 ? 47.623 40.074 28.149 1.00 17.72 286 GLY B CA 1
ATOM 4396 C C . GLY B 1 253 ? 46.975 38.770 27.766 1.00 16.47 286 GLY B C 1
ATOM 4397 O O . GLY B 1 253 ? 46.315 38.109 28.586 1.00 17.44 286 GLY B O 1
ATOM 4398 N N . PRO B 1 254 ? 47.185 38.378 26.511 1.00 14.49 287 PRO B N 1
ATOM 4399 C CA . PRO B 1 254 ? 46.525 37.248 25.864 1.00 17.80 287 PRO B CA 1
ATOM 4400 C C . PRO B 1 254 ? 46.887 35.884 26.439 1.00 16.87 287 PRO B C 1
ATOM 4401 O O . PRO B 1 254 ? 46.209 34.915 26.107 1.00 18.93 287 PRO B O 1
ATOM 4405 N N . ARG B 1 255 ? 47.915 35.797 27.276 1.00 14.45 288 ARG B N 1
ATOM 4406 C CA . ARG B 1 255 ? 48.253 34.509 27.863 1.00 15.43 288 ARG B CA 1
ATOM 4407 C C . ARG B 1 255 ? 47.797 34.342 29.309 1.00 14.27 288 ARG B C 1
ATOM 4408 O O . ARG B 1 255 ? 48.110 33.339 29.929 1.00 14.16 288 ARG B O 1
ATOM 4416 N N . ALA B 1 256 ? 47.055 35.312 29.841 1.00 15.03 289 ALA B N 1
ATOM 4417 C CA . ALA B 1 256 ? 46.518 35.140 31.198 1.00 17.26 289 ALA B CA 1
ATOM 4418 C C . ALA B 1 256 ? 45.803 33.792 31.385 1.00 13.54 289 ALA B C 1
ATOM 4419 O O . ALA B 1 256 ? 46.016 33.125 32.404 1.00 16.90 289 ALA B O 1
ATOM 4421 N N . PRO B 1 257 ? 44.977 33.363 30.414 1.00 14.33 290 PRO B N 1
ATOM 4422 C CA . PRO B 1 257 ? 44.359 32.053 30.659 1.00 16.74 290 PRO B CA 1
ATOM 4423 C C . PRO B 1 257 ? 45.344 30.881 30.721 1.00 16.47 290 PRO B C 1
ATOM 4424 O O . PRO B 1 257 ? 45.015 29.899 31.385 1.00 16.89 290 PRO B O 1
ATOM 4428 N N . LEU B 1 258 ? 46.496 30.955 30.044 1.00 15.61 291 LEU B N 1
ATOM 4429 C CA . LEU B 1 258 ? 47.490 29.879 30.159 1.00 14.93 291 LEU B CA 1
ATOM 4430 C C . LEU B 1 258 ? 48.162 29.872 31.525 1.00 14.81 291 LEU B C 1
ATOM 4431 O O . LEU B 1 258 ? 48.605 28.824 32.000 1.00 14.97 291 LEU B O 1
ATOM 4436 N N . ILE B 1 259 ? 48.249 31.039 32.155 1.00 14.51 292 ILE B N 1
ATOM 4437 C CA . ILE B 1 259 ? 48.848 31.102 33.482 1.00 12.16 292 ILE B CA 1
ATOM 4438 C C . ILE B 1 259 ? 47.905 30.374 34.452 1.00 14.24 292 ILE B C 1
ATOM 4439 O O . ILE B 1 259 ? 48.355 29.615 35.308 1.00 13.41 292 ILE B O 1
ATOM 4444 N N . SER B 1 260 ? 46.605 30.621 34.320 1.00 15.64 293 SER B N 1
ATOM 4445 C CA . SER B 1 260 ? 45.611 29.923 35.143 1.00 16.42 293 SER B CA 1
ATOM 4446 C C . SER B 1 260 ? 45.648 28.425 34.863 1.00 14.94 293 SER B C 1
ATOM 4447 O O . SER B 1 260 ? 45.540 27.616 35.787 1.00 15.81 293 SER B O 1
ATOM 4450 N N . LEU B 1 261 ? 45.842 28.047 33.602 1.00 13.82 294 LEU B N 1
ATOM 4451 C CA . LEU B 1 261 ? 45.943 26.627 33.273 1.00 16.66 294 LEU B CA 1
ATOM 4452 C C . LEU B 1 261 ? 47.156 25.972 33.933 1.00 15.82 294 LEU B C 1
ATOM 4453 O O . LEU B 1 261 ? 47.050 24.877 34.487 1.00 15.71 294 LEU B O 1
ATOM 4458 N N . PHE B 1 262 ? 48.298 26.663 33.915 1.00 15.38 295 PHE B N 1
ATOM 4459 C CA . PHE B 1 262 ? 49.501 26.209 34.609 1.00 13.15 295 PHE B CA 1
ATOM 4460 C C . PHE B 1 262 ? 49.241 26.016 36.098 1.00 14.77 295 PHE B C 1
ATOM 4461 O O . PHE B 1 262 ? 49.586 24.989 36.671 1.00 14.61 295 PHE B O 1
ATOM 4469 N N . ILE B 1 263 ? 48.638 27.021 36.720 1.00 14.62 296 ILE B N 1
ATOM 4470 C CA . ILE B 1 263 ? 48.322 26.958 38.137 1.00 14.79 296 ILE B CA 1
ATOM 4471 C C . ILE B 1 263 ? 47.392 25.772 38.438 1.00 16.10 296 ILE B C 1
ATOM 4472 O O . ILE B 1 263 ? 47.613 25.049 39.423 1.00 16.85 296 ILE B O 1
ATOM 4477 N N . ALA B 1 264 ? 46.383 25.558 37.591 1.00 15.68 297 ALA B N 1
ATOM 4478 C CA . ALA B 1 264 ? 45.373 24.527 37.849 1.00 16.96 297 ALA B CA 1
ATOM 4479 C C . ALA B 1 264 ? 46.037 23.169 37.760 1.00 19.35 297 ALA B C 1
ATOM 4480 O O . ALA B 1 264 ? 45.751 22.261 38.546 1.00 19.94 297 ALA B O 1
ATOM 4482 N N . LEU B 1 265 ? 46.946 23.038 36.800 1.00 16.64 298 LEU B N 1
ATOM 4483 C CA . LEU B 1 265 ? 47.651 21.775 36.608 1.00 18.96 298 LEU B CA 1
ATOM 4484 C C . LEU B 1 265 ? 48.587 21.448 37.764 1.00 20.41 298 LEU B C 1
ATOM 4485 O O . LEU B 1 265 ? 48.691 20.286 38.167 1.00 22.39 298 LEU B O 1
ATOM 4490 N N . LYS B 1 266 ? 49.265 22.455 38.312 1.00 17.77 299 LYS B N 1
ATOM 4491 C CA . LYS B 1 266 ? 50.128 22.218 39.456 1.00 19.05 299 LYS B CA 1
ATOM 4492 C C . LYS B 1 266 ? 49.332 21.952 40.730 1.00 19.89 299 LYS B C 1
ATOM 4493 O O . LYS B 1 266 ? 49.722 21.104 41.529 1.00 21.14 299 LYS B O 1
ATOM 4499 N N . ALA B 1 267 ? 48.230 22.682 40.920 1.00 19.08 300 ALA B N 1
ATOM 4500 C CA . ALA B 1 267 ? 47.441 22.595 42.150 1.00 20.93 300 ALA B CA 1
ATOM 4501 C C . ALA B 1 267 ? 46.534 21.377 42.169 1.00 23.64 300 ALA B C 1
ATOM 4502 O O . ALA B 1 267 ? 46.300 20.788 43.227 1.00 23.01 300 ALA B O 1
ATOM 4504 N N . HIS B 1 268 ? 46.014 21.018 41.001 1.00 19.15 301 HIS B N 1
ATOM 4505 C CA . HIS B 1 268 ? 44.972 19.986 40.899 1.00 18.69 301 HIS B CA 1
ATOM 4506 C C . HIS B 1 268 ? 45.279 18.956 39.807 1.00 21.91 301 HIS B C 1
ATOM 4507 O O . HIS B 1 268 ? 44.472 18.786 38.896 1.00 22.66 301 HIS B O 1
ATOM 4514 N N . PRO B 1 269 ? 46.428 18.258 39.899 1.00 22.18 302 PRO B N 1
ATOM 4515 C CA . PRO B 1 269 ? 46.808 17.354 38.807 1.00 24.39 302 PRO B CA 1
ATOM 4516 C C . PRO B 1 269 ? 45.752 16.285 38.544 1.00 26.92 302 PRO B C 1
ATOM 4517 O O . PRO B 1 269 ? 45.516 15.937 37.384 1.00 25.47 302 PRO B O 1
ATOM 4521 N N . GLU B 1 270 ? 45.102 15.805 39.606 1.00 27.21 303 GLU B N 1
ATOM 4522 C CA . GLU B 1 270 ? 44.084 14.768 39.469 1.00 33.72 303 GLU B CA 1
ATOM 4523 C C . GLU B 1 270 ? 42.898 15.215 38.623 1.00 29.34 303 GLU B C 1
ATOM 4524 O O . GLU B 1 270 ? 42.205 14.384 38.025 1.00 33.71 303 GLU B O 1
ATOM 4530 N N . ALA B 1 271 ? 42.644 16.520 38.588 1.00 24.21 304 ALA B N 1
ATOM 4531 C CA . ALA B 1 271 ? 41.510 17.052 37.830 1.00 24.88 304 ALA B CA 1
ATOM 4532 C C . ALA B 1 271 ? 41.750 17.025 36.317 1.00 23.88 304 ALA B C 1
ATOM 4533 O O . ALA B 1 271 ? 40.815 17.230 35.531 1.00 25.41 304 ALA B O 1
ATOM 4535 N N . PHE B 1 272 ? 42.997 16.774 35.914 1.00 27.39 305 PHE B N 1
ATOM 4536 C CA . PHE B 1 272 ? 43.346 16.745 34.494 1.00 23.77 305 PHE B CA 1
ATOM 4537 C C . PHE B 1 272 ? 43.800 15.372 34.013 1.00 25.91 305 PHE B C 1
ATOM 4538 O O . PHE B 1 272 ? 44.611 15.263 33.091 1.00 26.39 305 PHE B O 1
ATOM 4546 N N . LYS B 1 273 ? 43.235 14.328 34.621 1.00 28.94 306 LYS B N 1
ATOM 4547 C CA . LYS B 1 273 ? 43.655 12.940 34.380 1.00 32.72 306 LYS B CA 1
ATOM 4548 C C . LYS B 1 273 ? 43.932 12.520 32.938 1.00 34.41 306 LYS B C 1
ATOM 4549 O O . LYS B 1 273 ? 45.073 12.220 32.591 1.00 39.73 306 LYS B O 1
ATOM 4555 N N . GLY B 1 274 ? 42.915 12.478 32.092 1.00 36.75 307 GLY B N 1
ATOM 4556 C CA . GLY B 1 274 ? 43.155 11.986 30.742 1.00 36.14 307 GLY B CA 1
ATOM 4557 C C . GLY B 1 274 ? 43.825 12.979 29.804 1.00 35.42 307 GLY B C 1
ATOM 4558 O O . GLY B 1 274 ? 44.184 12.637 28.672 1.00 33.91 307 GLY B O 1
ATOM 4559 N N . VAL B 1 275 ? 44.031 14.203 30.279 1.00 27.78 308 VAL B N 1
ATOM 4560 C CA . VAL B 1 275 ? 44.231 15.338 29.374 1.00 25.95 308 VAL B CA 1
ATOM 4561 C C . VAL B 1 275 ? 45.633 15.522 28.761 1.00 23.32 308 VAL B C 1
ATOM 4562 O O . VAL B 1 275 ? 46.643 15.576 29.471 1.00 24.55 308 VAL B O 1
ATOM 4566 N N . ASP B 1 276 ? 45.661 15.641 27.434 1.00 25.00 309 ASP B N 1
ATOM 4567 C CA . ASP B 1 276 ? 46.854 16.033 26.689 1.00 23.74 309 ASP B CA 1
ATOM 4568 C C . ASP B 1 276 ? 46.963 17.556 26.767 1.00 21.63 309 ASP B C 1
ATOM 4569 O O . ASP B 1 276 ? 46.406 18.276 25.929 1.00 20.42 309 ASP B O 1
ATOM 4574 N N . ILE B 1 277 ? 47.672 18.038 27.784 1.00 19.14 310 ILE B N 1
ATOM 4575 C CA . ILE B 1 277 ? 47.807 19.472 28.014 1.00 20.20 310 ILE B CA 1
ATOM 4576 C C . ILE B 1 277 ? 48.458 20.151 26.820 1.00 19.68 310 ILE B C 1
ATOM 4577 O O . ILE B 1 277 ? 48.055 21.245 26.426 1.00 19.03 310 ILE B O 1
ATOM 4582 N N . ASN B 1 278 ? 49.439 19.494 26.211 1.00 18.65 311 ASN B N 1
ATOM 4583 C CA . ASN B 1 278 ? 50.137 20.121 25.100 1.00 16.20 311 ASN B CA 1
ATOM 4584 C C . ASN B 1 278 ? 49.309 20.278 23.842 1.00 20.64 311 ASN B C 1
ATOM 4585 O O . ASN B 1 278 ? 49.603 21.138 23.016 1.00 18.79 311 ASN B O 1
ATOM 4590 N N . ALA B 1 279 ? 48.264 19.466 23.690 1.00 19.88 312 ALA B N 1
ATOM 4591 C CA . ALA B 1 279 ? 47.349 19.667 22.568 1.00 22.65 312 ALA B CA 1
ATOM 4592 C C . ALA B 1 279 ? 46.608 20.979 22.757 1.00 20.42 312 ALA B C 1
ATOM 4593 O O . ALA B 1 279 ? 46.415 21.733 21.798 1.00 20.82 312 ALA B O 1
ATOM 4595 N N . ILE B 1 280 ? 46.205 21.245 23.997 1.00 19.82 313 ILE B N 1
ATOM 4596 C CA . ILE B 1 280 ? 45.559 22.507 24.339 1.00 17.05 313 ILE B CA 1
ATOM 4597 C C . ILE B 1 280 ? 46.501 23.690 24.151 1.00 16.78 313 ILE B C 1
ATOM 4598 O O . ILE B 1 280 ? 46.139 24.688 23.518 1.00 17.59 313 ILE B O 1
ATOM 4603 N N . VAL B 1 281 ? 47.712 23.575 24.686 1.00 16.47 314 VAL B N 1
ATOM 4604 C CA . VAL B 1 281 ? 48.698 24.645 24.568 1.00 16.71 314 VAL B CA 1
ATOM 4605 C C . VAL B 1 281 ? 49.060 24.898 23.110 1.00 17.80 314 VAL B C 1
ATOM 4606 O O . VAL B 1 281 ? 49.094 26.045 22.667 1.00 17.92 314 VAL B O 1
ATOM 4610 N N . LYS B 1 282 ? 49.281 23.834 22.338 1.00 16.16 315 LYS B N 1
ATOM 4611 C CA . LYS B 1 282 ? 49.643 24.035 20.936 1.00 18.18 315 LYS B CA 1
ATOM 4612 C C . LYS B 1 282 ? 48.569 24.804 20.158 1.00 19.18 315 LYS B C 1
ATOM 4613 O O . LYS B 1 282 ? 48.879 25.737 19.411 1.00 19.38 315 LYS B O 1
ATOM 4619 N N . ASP B 1 283 ? 47.305 24.438 20.343 1.00 17.95 316 ASP B N 1
ATOM 4620 C CA . ASP B 1 283 ? 46.242 25.103 19.593 1.00 20.22 316 ASP B CA 1
ATOM 4621 C C . ASP B 1 283 ? 46.009 26.517 20.105 1.00 18.14 316 ASP B C 1
ATOM 4622 O O . ASP B 1 283 ? 45.589 27.388 19.355 1.00 20.17 316 ASP B O 1
ATOM 4627 N N . TYR B 1 284 ? 46.283 26.741 21.387 1.00 16.25 317 TYR B N 1
ATOM 4628 C CA . TYR B 1 284 ? 46.184 28.096 21.933 1.00 17.19 317 TYR B CA 1
ATOM 4629 C C . TYR B 1 284 ? 47.149 29.040 21.209 1.00 16.87 317 TYR B C 1
ATOM 4630 O O . TYR B 1 284 ? 46.755 30.135 20.801 1.00 19.61 317 TYR B O 1
ATOM 4639 N N . TYR B 1 285 ? 48.403 28.618 21.034 1.00 16.38 318 TYR B N 1
ATOM 4640 C CA . TYR B 1 285 ? 49.404 29.456 20.373 1.00 16.81 318 TYR B CA 1
ATOM 4641 C C . TYR B 1 285 ? 49.128 29.584 18.892 1.00 18.88 318 TYR B C 1
ATOM 4642 O O . TYR B 1 285 ? 49.395 30.632 18.286 1.00 19.02 318 TYR B O 1
ATOM 4651 N N . LYS B 1 286 ? 48.568 28.532 18.303 1.00 18.67 319 LYS B N 1
ATOM 4652 C CA . LYS B 1 286 ? 48.252 28.590 16.881 1.00 20.23 319 LYS B CA 1
ATOM 4653 C C . LYS B 1 286 ? 47.162 29.609 16.627 1.00 20.06 319 LYS B C 1
ATOM 4654 O O . LYS B 1 286 ? 47.266 30.392 15.697 1.00 24.10 319 LYS B O 1
ATOM 4660 N N . VAL B 1 287 ? 46.128 29.630 17.465 1.00 17.18 320 VAL B N 1
ATOM 4661 C CA . VAL B 1 287 ? 45.017 30.551 17.215 1.00 20.56 320 VAL B CA 1
ATOM 4662 C C . VAL B 1 287 ? 45.349 31.968 17.669 1.00 22.31 320 VAL B C 1
ATOM 4663 O O . VAL B 1 287 ? 45.122 32.930 16.939 1.00 23.10 320 VAL B O 1
ATOM 4667 N N . VAL B 1 288 ? 45.891 32.097 18.874 1.00 17.89 321 VAL B N 1
ATOM 4668 C CA . VAL B 1 288 ? 46.120 33.425 19.443 1.00 17.95 321 VAL B CA 1
ATOM 4669 C C . VAL B 1 288 ? 47.301 34.155 18.804 1.00 17.90 321 VAL B C 1
ATOM 4670 O O . VAL B 1 288 ? 47.248 35.376 18.622 1.00 21.92 321 VAL B O 1
ATOM 4674 N N . PHE B 1 289 ? 48.355 33.425 18.428 1.00 17.50 322 PHE B N 1
ATOM 4675 C CA . PHE B 1 289 ? 49.567 34.077 17.924 1.00 16.64 322 PHE B CA 1
ATOM 4676 C C . PHE B 1 289 ? 49.934 33.684 16.490 1.00 18.33 322 PHE B C 1
ATOM 4677 O O . PHE B 1 289 ? 50.986 34.102 15.968 1.00 19.78 322 PHE B O 1
ATOM 4685 N N . ASP B 1 290 ? 49.076 32.879 15.868 1.00 20.99 323 ASP B N 1
ATOM 4686 C CA . ASP B 1 290 ? 49.288 32.424 14.491 1.00 24.07 323 ASP B CA 1
ATOM 4687 C C . ASP B 1 290 ? 50.624 31.701 14.266 1.00 27.10 323 ASP B C 1
ATOM 4688 O O . ASP B 1 290 ? 51.221 31.803 13.194 1.00 27.06 323 ASP B O 1
ATOM 4693 N N . LEU B 1 291 ? 51.092 30.960 15.266 1.00 25.33 324 LEU B N 1
ATOM 4694 C CA . LEU B 1 291 ? 52.361 30.247 15.122 1.00 25.02 324 LEU B CA 1
ATOM 4695 C C . LEU B 1 291 ? 52.203 28.904 14.389 1.00 26.15 324 LEU B C 1
ATOM 4696 O O . LEU B 1 291 ? 51.200 28.211 14.564 1.00 27.18 324 LEU B O 1
ATOM 4701 N N . ASN B 1 292 ? 53.187 28.544 13.569 1.00 27.63 325 ASN B N 1
ATOM 4702 C CA . ASN B 1 292 ? 53.199 27.206 12.966 1.00 29.85 325 ASN B CA 1
ATOM 4703 C C . ASN B 1 292 ? 53.856 26.180 13.896 1.00 27.63 325 ASN B C 1
ATOM 4704 O O . ASN B 1 292 ? 54.292 26.531 14.990 1.00 23.51 325 ASN B O 1
ATOM 4709 N N . ASP B 1 293 ? 53.927 24.919 13.481 1.00 24.87 326 ASP B N 1
ATOM 4710 C CA . ASP B 1 293 ? 54.427 23.876 14.382 1.00 27.05 326 ASP B CA 1
ATOM 4711 C C . ASP B 1 293 ? 55.852 24.113 14.865 1.00 21.98 326 ASP B C 1
ATOM 4712 O O . ASP B 1 293 ? 56.160 23.872 16.030 1.00 22.05 326 ASP B O 1
ATOM 4717 N N . ALA B 1 294 ? 56.721 24.573 13.968 1.00 21.38 327 ALA B N 1
ATOM 4718 C CA . ALA B 1 294 ? 58.101 24.885 14.319 1.00 22.82 327 ALA B CA 1
ATOM 4719 C C . ALA B 1 294 ? 58.170 26.031 15.328 1.00 21.65 327 ALA B C 1
ATOM 4720 O O . ALA B 1 294 ? 58.958 25.992 16.279 1.00 24.47 327 ALA B O 1
ATOM 4722 N N . GLU B 1 295 ? 57.344 27.047 15.113 1.00 22.23 328 GLU B N 1
ATOM 4723 C CA . GLU B 1 295 ? 57.325 28.218 16.000 1.00 20.56 328 GLU B CA 1
ATOM 4724 C C . GLU B 1 295 ? 56.709 27.921 17.372 1.00 22.85 328 GLU B C 1
ATOM 4725 O O . GLU B 1 295 ? 57.096 28.542 18.371 1.00 20.91 328 GLU B O 1
ATOM 4731 N N . VAL B 1 296 ? 55.763 26.986 17.430 1.00 19.81 329 VAL B N 1
ATOM 4732 C CA . VAL B 1 296 ? 55.099 26.658 18.704 1.00 17.73 329 VAL B CA 1
ATOM 4733 C C . VAL B 1 296 ? 55.966 25.762 19.591 1.00 17.24 329 VAL B C 1
ATOM 4734 O O . VAL B 1 296 ? 55.847 25.789 20.817 1.00 18.12 329 VAL B O 1
ATOM 4738 N N . GLU B 1 297 ? 56.828 24.947 18.978 1.00 17.74 330 GLU B N 1
ATOM 4739 C CA . GLU B 1 297 ? 57.603 23.951 19.729 1.00 20.40 330 GLU B CA 1
ATOM 4740 C C . GLU B 1 297 ? 58.237 24.453 21.037 1.00 21.37 330 GLU B C 1
ATOM 4741 O O . GLU B 1 297 ? 58.073 23.809 22.079 1.00 18.93 330 GLU B O 1
ATOM 4747 N N . PRO B 1 298 ? 58.916 25.619 21.005 1.00 21.14 331 PRO B N 1
ATOM 4748 C CA . PRO B 1 298 ? 59.540 26.106 22.242 1.00 20.10 331 PRO B CA 1
ATOM 4749 C C . PRO B 1 298 ? 58.541 26.516 23.332 1.00 19.02 331 PRO B C 1
ATOM 4750 O O . PRO B 1 298 ? 58.976 26.729 24.478 1.00 22.13 331 PRO B O 1
ATOM 4754 N N . PHE B 1 299 ? 57.256 26.624 22.998 1.00 16.40 332 PHE B N 1
ATOM 4755 C CA . PHE B 1 299 ? 56.238 27.072 23.957 1.00 14.75 332 PHE B CA 1
ATOM 4756 C C . PHE B 1 299 ? 55.469 25.920 24.572 1.00 17.62 332 PHE B C 1
ATOM 4757 O O . PHE B 1 299 ? 54.636 26.126 25.466 1.00 19.54 332 PHE B O 1
ATOM 4765 N N . LEU B 1 300 ? 55.723 24.702 24.091 1.00 17.43 333 LEU B N 1
ATOM 4766 C CA . LEU B 1 300 ? 55.061 23.541 24.681 1.00 16.50 333 LEU B CA 1
ATOM 4767 C C . LEU B 1 300 ? 55.633 23.265 26.060 1.00 19.07 333 LEU B C 1
ATOM 4768 O O . LEU B 1 300 ? 56.746 23.704 26.382 1.00 19.92 333 LEU B O 1
ATOM 4773 N N . TRP B 1 301 ? 54.858 22.566 26.882 1.00 18.13 334 TRP B N 1
ATOM 4774 C CA . TRP B 1 301 ? 55.244 22.343 28.260 1.00 20.45 334 TRP B CA 1
ATOM 4775 C C . TRP B 1 301 ? 55.852 20.943 28.303 1.00 21.07 334 TRP B C 1
ATOM 4776 O O . TRP B 1 301 ? 55.124 19.935 28.296 1.00 22.31 334 TRP B O 1
ATOM 4787 N N . HIS B 1 302 ? 57.187 20.916 28.333 1.00 23.98 335 HIS B N 1
ATOM 4788 C CA . HIS B 1 302 ? 58.017 19.748 27.987 1.00 30.45 335 HIS B CA 1
ATOM 4789 C C . HIS B 1 302 ? 57.850 19.279 26.539 1.00 34.34 335 HIS B C 1
ATOM 4790 O O . HIS B 1 302 ? 58.467 19.815 25.614 1.00 34.08 335 HIS B O 1
#

Solvent-accessible surface area: 25636 Å² total; per-residue (Å²): 166,79,30,129,10,170,23,95,59,33,122,25,68,3,132,25,105,1,60,80,0,0,1,17,26,7,0,1,0,0,0,1,0,14,108,6,16,121,58,0,18,0,1,2,46,32,0,14,86,0,48,0,1,79,37,27,8,147,41,34,48,99,0,68,12,1,4,49,24,88,15,38,12,46,58,19,141,16,6,112,155,32,64,7,55,2,0,1,6,44,2,32,51,57,169,19,10,91,86,7,56,149,84,74,35,41,6,0,0,6,40,4,31,41,1,53,58,0,23,105,19,0,58,18,2,4,111,0,3,98,44,113,4,74,143,24,27,60,32,0,78,98,4,20,70,42,2,50,119,90,22,161,91,58,182,97,54,67,0,0,3,1,0,34,5,12,9,31,0,0,0,85,98,10,12,4,9,14,3,0,85,88,0,4,2,67,4,3,0,58,143,74,8,181,125,14,78,36,65,18,49,24,114,81,1,48,160,17,46,0,64,0,1,0,0,22,7,64,7,27,22,41,42,118,44,0,44,104,24,110,71,2,58,85,0,87,0,8,132,93,122,45,9,48,67,10,30,47,6,6,26,0,0,0,0,0,0,0,3,0,0,31,0,0,32,73,1,15,75,128,15,9,156,80,36,95,21,44,51,47,0,74,59,0,1,65,25,0,2,83,14,79,93,81,82,0,98,106,14,38,36,217,162,78,30,125,7,139,20,97,73,30,108,27,64,2,130,27,94,1,59,90,0,0,2,15,22,8,0,0,0,0,0,0,0,15,108,6,20,112,53,0,14,0,1,1,49,34,0,15,83,0,48,0,1,79,40,27,10,151,55,32,52,96,0,73,12,2,7,47,28,49,33,28,3,56,36,48,142,22,9,130,159,34,68,6,65,3,0,3,4,57,1,44,35,55,172,20,9,101,90,9,56,158,100,75,40,42,11,0,0,3,24,6,39,44,1,72,62,0,23,123,15,0,57,14,3,3,113,0,4,89,43,112,3,74,138,24,25,58,19,0,78,97,4,19,65,48,2,50,112,85,24,141,91,60,176,91,58,65,0,0,3,0,0,33,6,14,7,30,0,0,0,89,98,10,10,5,8,16,3,0,87,90,0,4,1,65,3,2,0,58,140,64,7,185,118,13,77,35,65,16,51,25,106,73,0,44,126,9,42,0,56,0,1,0,0,24,8,61,6,23,22,38,44,109,37,0,54,106,34,114,90,2,55,87,0,92,0,17,140,96,148,46,8,47,66,12,30,44,5,7,26,0,0,0,0,0,0,0,2,0,0,31,0,0,48,73,2,13,68,122,16,7,148,78,37,94,21,43,53,39,0,80,65,0,1,66,22,0,2,82,16,81,95,81,87,1,118,106,12,37,52,223

Radius of gyration: 24.73 Å; Cα contacts (8 Å, |Δi|>4): 1142; chains: 2; bounding box: 68×58×54 Å

Nearest PDB structures (foldseek):
  4ls3-assembly2_B  TM=9.958E-01  e=7.826E-60  Helicobacter pylori G27
  4inp-assembly2_B  TM=9.990E-01  e=1.242E-57  Helicobacter pylori G27
  4hn9-assembly1_A  TM=8.320E-01  e=7.658E-18  Lachnospira eligens ATCC 27750
  5y8b-assembly1_A  TM=8.075E-01  e=7.711E-15  Roseiflexus sp. RS-1
  7uq0-assembly1_A  TM=7.102E-01  e=2.947E-10  Mycobacterium tuberculosis H37Rv

CATH classification: 3.40.50.1980 (+1 more: 3.40.50.1980)

InterPro domains:
  IPR002491 ABC transporter periplasmic binding domain [PF01497] (58-278)
  IPR002491 ABC transporter periplasmic binding domain [PS50983] (50-307)
  IPR050902 ABC Transporter Solute-Binding [PTHR30535] (9-325)

Organism: Helicobacter pylori (strain G27) (NCBI:txid563041)

Secondary structure (DSSP, 8-state):
-EEEEEETTEEEEEES----EEEESS-TTHHHHHT-GGGEEEEEGGGGG-HHHHHH-S-GGGSEEEP-SSS--S-HHHHHHH--SEEEEE-S-HHHHHHHGGGS-EEEEE---SHHHHHHHHHHHHHHHT---HHHHHHHHHHHHHHHHHHTTPPPEEEEEE-SSTTEEE-SS-HHHHHHHHTTEEEGGGGT-SSSEEE--HHHHHHH--SEEEE-TT-S--HHHHHT-GGGTT-HHHHTT-EEEPPS--SSSTTHHHHHHHHHHHH-GGGGTT--HHHHHHHHHHHHH---HHHHGGGS--/-EEEEEETTEEEEEESPP--EEEESS-TTHHHHHT-GGGEEEEEGGGGG-HHHHHH-S-GGGSEEE---TTT-S-HHHHHHH--SEEEEE-S-HHHHHHHGGGS-EEEEE---SHHHHHHHHHHHHHHHT---HHHHHHHHHHHHHHHHHTTTPPPEEEEEE-SSTTEEE-SS-HHHHHHHHTTEEEGGGGT-SSSEEE--HHHHHHH--SEEEE-TT-S--HHHHHT-GGGTTSHHHHTT-EEEPPS--SSSTTHHHHHHHHHHHH-GGGGTT--HHHHHHHHHHHHH---HHHHGGGS--